Protein AF-A0A956LQZ2-F1 (afdb_monomer_lite)

Foldseek 3Di:
DKAFLVNVVVVCVVVVHDDDSVNVLVVCVVQQWADQDPVSGITDHLLVQLAFQCPVVLVRLVVCVVPDVRSVVSNVSNVVSLVFDACVRCLVVQAPLPPLADQVLVQVLCQVPVQVPLHGFHWDQDPNFIDTPPDDLVRQVPDSSHGLSSQLVRCLSSVNCVSVPLQVDDQDPDPVQGRQDDDDDPNSVVSVVVNNVVVRVVRRVSSSVVCVVDPVSSVSRSVSCSVVPTRHDHRFDFLPFDDFPQFDPQDGQGSVLSRLLVVCLVVVHDDDPDDPPNCPLLSVLSNLRVCVVVPVRQEAEAEDAPVCLVVSVVSCCSGRVPFFEEEAQKDKDFAPDDPQLVVLVVCVVVVVDDPVRSRVSRIDMDTDDLVRNVVRVVCSVVVVGRYYYYYPVCVVVD

Secondary structure (DSSP, 8-state):
--EEHHHHHHHHHHTT----HHHHHHHHHHTTEEESSTTS-EEEEHHHHTSEE-HHHHHHHHHHTTT-HHHHHHHHHHHHHHTPPPHHHHSTT--TTSTTS-HHHHHHHHHHHTSTTT----EEEETTEEEETTS-GGGGGG-TT--HHHHHHHHHHTT-TTTS-GGGS-SBSSSS-BPPP-SSSHHHHHHHHHHHHHHHHHHHHHHHHHHHT-HHHHHHHHHHHHHHHSSEEPPP---S----TT--TT-PPPHHHHHHHHHHHHTTS----PPTTS-HHHHHHHHHHHHHHTTS-SS-EEEE-GGGHHHHHHHHHHH-TT--EEEESEEEEE--SSHHHHHHHHHHHTTSS-HHHHHHHHEEEEEPPHHHHHHHHHHHHTTS-SEEEEEGGGGGG-

Sequence (398 aa):
RELTINELASFHESVGGRLERTTMFERLHAADWCFDNQDEQTLVPLKDYITGDLWPRHDLAARLAKTSAQWMLQFERLRGALKLATWTDIAEDASPTQGWVPIDLLSEWMSETQNEKYGAIELVYREGLYQFKNVQYADTDYDANISWQAVLVLGWLNHDNVLFAPGAMPPRINRDLKKPKVGDSDEDKDNIHDFRRQWDWYLSDSFRRWVDSEDERRAQFVEAYNRNYRGYVKRDFVPDPLEIARWGDTITLHSYQVEGVRRLLANRGGLLAYDVGLGKTYTGIAFIARAKQEGWARRPVVVVPGSLAFKWLESFQTALPDYRVIVIGATRIKRRSGPEVKKARERLAAGELTQEQFDAIVSTSRSDTVAEQAEKWIAFMSGAYDAVILTRDALPRT

Structure (mmCIF, N/CA/C/O backbone):
data_AF-A0A956LQZ2-F1
#
_entry.id   AF-A0A956LQZ2-F1
#
loop_
_atom_site.group_PDB
_atom_site.id
_atom_site.type_symbol
_atom_site.label_atom_id
_atom_site.label_alt_id
_atom_site.label_comp_id
_atom_site.label_asym_id
_atom_site.label_entity_id
_atom_site.label_seq_id
_atom_site.pdbx_PDB_ins_code
_atom_site.Cartn_x
_atom_site.Cartn_y
_atom_site.Cartn_z
_atom_site.occupancy
_atom_site.B_iso_or_equiv
_atom_site.auth_seq_id
_atom_site.auth_comp_id
_atom_site.auth_asym_id
_atom_site.auth_atom_id
_atom_site.pdbx_PDB_model_num
ATOM 1 N N . ARG A 1 1 ? -10.967 -18.663 3.678 1.00 61.34 1 ARG A N 1
ATOM 2 C CA . ARG A 1 1 ? -11.259 -19.892 4.451 1.00 61.34 1 ARG A CA 1
ATOM 3 C C . ARG A 1 1 ? -10.532 -20.982 3.701 1.00 61.34 1 ARG A C 1
ATOM 5 O O . ARG A 1 1 ? -10.971 -21.319 2.612 1.00 61.34 1 ARG A O 1
ATOM 12 N N . GLU A 1 2 ? -9.381 -21.382 4.209 1.00 68.50 2 GLU A N 1
ATOM 13 C CA . GLU A 1 2 ? -8.641 -22.528 3.690 1.00 68.50 2 GLU A CA 1
ATOM 14 C C . GLU A 1 2 ? -9.302 -23.804 4.211 1.00 68.50 2 GLU A C 1
ATOM 16 O O . GLU A 1 2 ? -9.942 -23.790 5.267 1.00 68.50 2 GLU A O 1
ATOM 21 N N . LEU A 1 3 ? -9.202 -24.872 3.435 1.00 80.25 3 LEU A N 1
ATOM 22 C CA . LEU A 1 3 ? -9.630 -26.207 3.817 1.00 80.25 3 LEU A CA 1
ATOM 23 C C . LEU A 1 3 ? -8.462 -27.138 3.549 1.00 80.25 3 LEU A C 1
ATOM 25 O O . LEU A 1 3 ? -7.968 -27.173 2.420 1.00 80.25 3 LEU A O 1
ATOM 29 N N . THR A 1 4 ? -8.044 -27.910 4.546 1.00 85.56 4 THR A N 1
ATOM 30 C CA . THR A 1 4 ? -7.122 -29.008 4.265 1.00 85.56 4 THR A CA 1
ATOM 31 C C . THR A 1 4 ? -7.900 -30.256 3.865 1.00 85.56 4 THR A C 1
ATOM 33 O O . THR A 1 4 ? -8.966 -30.551 4.417 1.00 85.56 4 THR A O 1
ATOM 36 N N . ILE A 1 5 ? -7.370 -31.037 2.921 1.00 82.44 5 ILE A N 1
ATOM 37 C CA . ILE A 1 5 ? -8.011 -32.305 2.538 1.00 82.44 5 ILE A CA 1
ATOM 38 C C . ILE A 1 5 ? -8.145 -33.261 3.734 1.00 82.44 5 ILE A C 1
ATOM 40 O O . ILE A 1 5 ? -9.111 -34.015 3.824 1.00 82.44 5 ILE A O 1
ATOM 44 N N . ASN A 1 6 ? -7.206 -33.203 4.682 1.00 85.00 6 ASN A N 1
ATOM 45 C CA . ASN A 1 6 ? -7.217 -34.043 5.876 1.00 85.00 6 ASN A CA 1
ATOM 46 C C . ASN A 1 6 ? -8.364 -33.671 6.819 1.00 85.00 6 ASN A C 1
ATOM 48 O O . ASN A 1 6 ? -9.035 -34.563 7.338 1.00 85.00 6 ASN A O 1
ATOM 52 N N . GLU A 1 7 ? -8.637 -32.377 7.004 1.00 87.12 7 GLU A N 1
ATOM 53 C CA . GLU A 1 7 ? -9.803 -31.915 7.763 1.00 87.12 7 GLU A CA 1
ATOM 54 C C . GLU A 1 7 ? -11.107 -32.311 7.072 1.00 87.12 7 GLU A C 1
ATOM 56 O O . GLU A 1 7 ? -12.020 -32.806 7.734 1.00 87.12 7 GLU A O 1
ATOM 61 N N . LEU A 1 8 ? -11.189 -32.153 5.744 1.00 87.75 8 LEU A N 1
ATOM 62 C CA . LEU A 1 8 ? -12.373 -32.552 4.986 1.00 87.75 8 LEU A CA 1
ATOM 63 C C . LEU A 1 8 ? -12.629 -34.057 5.090 1.00 87.75 8 LEU A C 1
ATOM 65 O O . LEU A 1 8 ? -13.766 -34.463 5.325 1.00 87.75 8 LEU A O 1
ATOM 69 N N . ALA A 1 9 ? -11.586 -34.874 4.936 1.00 87.12 9 ALA A N 1
ATOM 70 C CA . ALA A 1 9 ? -11.682 -36.323 5.045 1.00 87.12 9 ALA A CA 1
ATOM 71 C C . ALA A 1 9 ? -12.124 -36.742 6.453 1.00 87.12 9 ALA A C 1
ATOM 73 O O . ALA A 1 9 ? -13.086 -37.494 6.590 1.00 87.12 9 ALA A O 1
ATOM 74 N N . SER A 1 10 ? -11.502 -36.171 7.489 1.00 88.62 10 SER A N 1
ATOM 75 C CA . SER A 1 10 ? -11.858 -36.437 8.890 1.00 88.62 10 SER A CA 1
ATOM 76 C C . SER A 1 10 ? -13.309 -36.053 9.186 1.00 88.62 10 SER A C 1
ATOM 78 O O . SER A 1 10 ? -14.043 -36.806 9.825 1.00 88.62 10 SER A O 1
ATOM 80 N N . PHE A 1 11 ? -13.760 -34.899 8.684 1.00 90.06 11 PHE A N 1
ATOM 81 C CA . PHE A 1 11 ? -15.152 -34.478 8.811 1.00 90.06 11 PHE A CA 1
ATOM 82 C C . PHE A 1 11 ? -16.100 -35.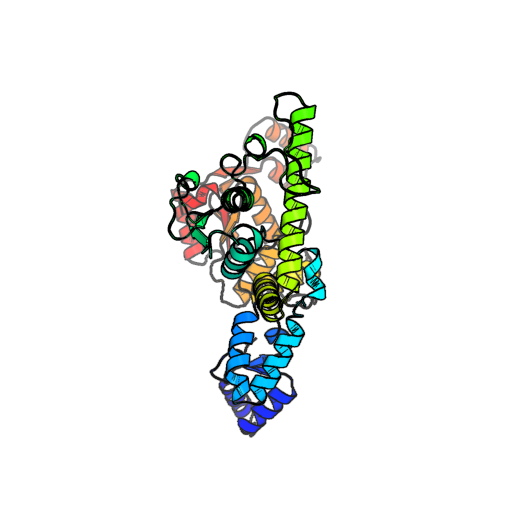423 8.063 1.00 90.06 11 PHE A C 1
ATOM 84 O O . PHE A 1 11 ? -17.104 -35.848 8.633 1.00 90.06 11 PHE A O 1
ATOM 91 N N . HIS A 1 12 ? -15.778 -35.792 6.820 1.00 90.56 12 HIS A N 1
ATOM 92 C CA . HIS A 1 12 ? -16.593 -36.692 6.002 1.00 90.56 12 HIS A CA 1
ATOM 93 C C . HIS A 1 12 ? -16.761 -38.065 6.661 1.00 90.56 12 HIS A C 1
ATOM 95 O O . HIS A 1 12 ? -17.880 -38.571 6.731 1.00 90.56 12 HIS A O 1
ATOM 101 N N . GLU A 1 13 ? -15.682 -38.633 7.199 1.00 91.94 13 GLU A N 1
ATOM 102 C CA . GLU A 1 13 ? -15.716 -39.880 7.969 1.00 91.94 13 GLU A CA 1
ATOM 103 C C . GLU A 1 13 ? -16.562 -39.732 9.242 1.00 91.94 13 GLU A C 1
ATOM 105 O O . GLU A 1 13 ? -17.389 -40.598 9.531 1.00 91.94 13 GLU A O 1
ATOM 110 N N . SER A 1 14 ? -16.440 -38.608 9.963 1.00 93.50 14 SER A N 1
ATOM 111 C CA . SER A 1 14 ? -17.214 -38.357 11.192 1.00 93.50 14 SER A CA 1
ATOM 112 C C . SER A 1 14 ? -18.734 -38.340 10.976 1.00 93.50 14 SER A C 1
ATOM 114 O O . SER A 1 14 ? -19.489 -38.681 11.885 1.00 93.50 14 SER A O 1
ATOM 116 N N . VAL A 1 15 ? -19.187 -38.000 9.764 1.00 94.31 15 VAL A N 1
ATOM 117 C CA . VAL A 1 15 ? -20.608 -38.001 9.374 1.00 94.31 15 VAL A CA 1
ATOM 118 C C . VAL A 1 15 ? -21.025 -39.271 8.612 1.00 94.31 15 VAL A C 1
ATOM 120 O O . VAL A 1 15 ? -22.100 -39.310 8.017 1.00 94.31 15 VAL A O 1
ATOM 123 N N . GLY A 1 16 ? -20.193 -40.321 8.629 1.00 92.50 16 GLY A N 1
ATOM 124 C CA . GLY A 1 16 ? -20.477 -41.633 8.028 1.00 92.50 16 GLY A CA 1
ATOM 125 C C . GLY A 1 16 ? -20.197 -41.737 6.524 1.00 92.50 16 GLY A C 1
ATOM 126 O O . GLY A 1 16 ? -20.633 -42.689 5.872 1.00 92.50 16 GLY A O 1
ATOM 127 N N . GLY A 1 17 ? -19.489 -40.760 5.963 1.00 91.19 17 GLY A N 1
ATOM 128 C CA . GLY A 1 17 ? -19.065 -40.740 4.572 1.00 91.19 17 GLY A CA 1
ATOM 129 C C . GLY A 1 17 ? -17.993 -41.787 4.242 1.00 91.19 17 GLY A C 1
ATOM 130 O O . GLY A 1 17 ? -17.290 -42.279 5.120 1.00 91.19 17 GLY A O 1
ATOM 131 N N . ARG A 1 18 ? -17.886 -42.155 2.958 1.00 91.44 18 ARG A N 1
ATOM 132 C CA . ARG A 1 18 ? -16.974 -43.207 2.455 1.00 91.44 18 ARG A CA 1
ATOM 133 C C . ARG A 1 18 ? -16.225 -42.819 1.178 1.00 91.44 18 ARG A C 1
ATOM 135 O O . ARG A 1 18 ? -15.718 -43.692 0.482 1.00 91.44 18 ARG A O 1
ATOM 142 N N . LEU A 1 19 ? -16.224 -41.538 0.809 1.00 90.12 19 LEU A N 1
ATOM 143 C CA . LEU A 1 19 ? -15.470 -41.089 -0.360 1.00 90.12 19 LEU A CA 1
ATOM 144 C C . LEU A 1 19 ? -13.972 -41.254 -0.106 1.00 90.12 19 LEU A C 1
ATOM 146 O O . LEU A 1 19 ? -13.477 -40.906 0.964 1.00 90.12 19 LEU A O 1
ATOM 150 N N . GLU A 1 20 ? -13.250 -41.741 -1.109 1.00 88.81 20 GLU A N 1
ATOM 151 C CA . GLU A 1 20 ? -11.793 -41.738 -1.067 1.00 88.81 20 GLU A CA 1
ATOM 152 C C . GLU A 1 20 ? -11.255 -40.320 -1.281 1.00 88.81 20 GLU A C 1
ATOM 154 O O . GLU A 1 20 ? -11.875 -39.487 -1.952 1.00 88.81 20 GLU A O 1
ATOM 159 N N . ARG A 1 21 ? -10.060 -40.047 -0.744 1.00 84.38 21 ARG A N 1
ATOM 160 C CA . ARG A 1 21 ? -9.415 -38.728 -0.850 1.00 84.38 21 ARG A CA 1
ATOM 161 C C . ARG A 1 21 ? -9.231 -38.287 -2.301 1.00 84.38 21 ARG A C 1
ATOM 163 O O . ARG A 1 21 ? -9.474 -37.127 -2.609 1.00 84.38 21 ARG A O 1
ATOM 170 N N . THR A 1 22 ? -8.880 -39.207 -3.197 1.00 84.69 22 THR A N 1
ATOM 171 C CA . THR A 1 22 ? -8.738 -38.928 -4.634 1.00 84.69 22 THR A CA 1
ATOM 172 C C . THR A 1 22 ? -10.048 -38.414 -5.233 1.00 84.69 22 THR A C 1
ATOM 174 O O . THR A 1 22 ? -10.063 -37.369 -5.877 1.00 84.69 22 THR A O 1
ATOM 177 N N . THR A 1 23 ? -11.178 -39.058 -4.923 1.00 87.75 23 THR A N 1
ATOM 178 C CA . THR A 1 23 ? -12.502 -38.599 -5.372 1.00 87.75 23 THR A CA 1
ATOM 179 C C . THR A 1 23 ? -12.883 -37.249 -4.759 1.00 87.75 23 THR A C 1
ATOM 181 O O . THR A 1 23 ? -13.546 -36.439 -5.407 1.00 87.75 23 THR A O 1
ATOM 184 N N . MET A 1 24 ? -12.482 -36.974 -3.512 1.00 87.75 24 MET A N 1
ATOM 185 C CA . MET A 1 24 ? -12.689 -35.654 -2.906 1.00 87.75 24 MET A CA 1
ATOM 186 C C . MET A 1 24 ? -11.912 -34.567 -3.655 1.00 87.75 24 MET A C 1
ATOM 188 O O . MET A 1 24 ? -12.498 -33.533 -3.970 1.00 87.75 24 MET A O 1
ATOM 192 N N . PHE A 1 25 ? -10.640 -34.807 -3.987 1.00 84.06 25 PHE A N 1
ATOM 193 C CA . PHE A 1 25 ? -9.826 -33.875 -4.772 1.00 84.06 25 PHE A CA 1
ATOM 194 C C . PHE A 1 25 ? -10.426 -33.601 -6.149 1.00 84.06 25 PHE A C 1
ATOM 196 O O . PHE A 1 25 ? -10.595 -32.442 -6.518 1.00 84.06 25 PHE A O 1
ATOM 203 N N . GLU A 1 26 ? -10.821 -34.644 -6.880 1.00 84.69 26 GLU A N 1
ATOM 204 C CA . GLU A 1 26 ? -11.464 -34.501 -8.191 1.00 84.69 26 GLU A CA 1
ATOM 205 C C . GLU A 1 26 ? -12.722 -33.628 -8.113 1.00 84.69 26 GLU A C 1
ATOM 207 O O . GLU A 1 26 ? -12.913 -32.724 -8.927 1.00 84.69 26 GLU A O 1
ATOM 212 N N . ARG A 1 27 ? -13.561 -33.842 -7.091 1.00 90.19 27 ARG A N 1
ATOM 213 C CA . ARG A 1 27 ? -14.767 -33.032 -6.870 1.00 90.19 27 ARG A CA 1
ATOM 214 C C . ARG A 1 27 ? -14.446 -31.587 -6.505 1.00 90.19 27 ARG A C 1
ATOM 216 O O . ARG A 1 27 ? -15.138 -30.688 -6.972 1.00 90.19 27 ARG A O 1
ATOM 223 N N . LEU A 1 28 ? -13.431 -31.355 -5.676 1.00 88.81 28 LEU A N 1
ATOM 224 C CA . LEU A 1 28 ? -13.008 -30.007 -5.288 1.00 88.81 28 LEU A CA 1
ATOM 225 C C . LEU A 1 28 ? -12.449 -29.244 -6.490 1.00 88.81 28 LEU A C 1
ATOM 227 O O . LEU A 1 28 ? -12.823 -28.094 -6.702 1.00 88.81 28 LEU A O 1
ATOM 231 N N . HIS A 1 29 ? -11.635 -29.886 -7.325 1.00 85.69 29 HIS A N 1
ATOM 232 C CA . HIS A 1 29 ? -11.140 -29.280 -8.559 1.00 85.69 29 HIS A CA 1
ATOM 233 C C . HIS A 1 29 ? -12.259 -29.006 -9.567 1.00 85.69 29 HIS A C 1
ATOM 235 O O . HIS A 1 29 ? -12.287 -27.922 -10.147 1.00 85.69 29 HIS A O 1
ATOM 241 N N . ALA A 1 30 ? -13.223 -29.922 -9.713 1.00 87.38 30 ALA A N 1
ATOM 242 C CA . ALA A 1 30 ? -14.424 -29.694 -10.520 1.00 87.38 30 ALA A CA 1
ATOM 243 C C . ALA A 1 30 ? -15.302 -28.547 -9.981 1.00 87.38 30 ALA A C 1
ATOM 245 O O . ALA A 1 30 ? -16.052 -27.939 -10.738 1.00 87.38 30 ALA A O 1
ATOM 246 N N . ALA A 1 31 ? -15.195 -28.237 -8.686 1.00 90.12 31 ALA A N 1
ATOM 247 C CA . ALA A 1 31 ? -15.842 -27.105 -8.026 1.00 90.12 31 ALA A CA 1
ATOM 248 C C . ALA A 1 31 ? -14.928 -25.866 -7.909 1.00 90.12 31 ALA A C 1
ATOM 250 O O . ALA A 1 31 ? -15.157 -25.011 -7.052 1.00 90.12 31 ALA A O 1
ATOM 251 N N . ASP A 1 32 ? -13.884 -25.779 -8.739 1.00 90.62 32 ASP A N 1
ATOM 252 C CA . ASP A 1 32 ? -12.955 -24.651 -8.819 1.00 90.62 32 ASP A CA 1
ATOM 253 C C . ASP A 1 32 ? -12.157 -24.362 -7.536 1.00 90.62 32 ASP A C 1
ATOM 255 O O . ASP A 1 32 ? -11.844 -23.213 -7.226 1.00 90.62 32 ASP A O 1
ATOM 259 N N . TRP A 1 33 ? -11.774 -25.393 -6.784 1.00 92.00 33 TRP A N 1
ATOM 260 C CA . TRP A 1 33 ? -10.799 -25.240 -5.703 1.00 92.00 33 TRP A CA 1
ATOM 261 C C . TRP A 1 33 ? -9.361 -25.363 -6.218 1.00 92.00 33 TRP A C 1
ATOM 263 O O . TRP A 1 33 ? -9.036 -26.204 -7.064 1.00 92.00 33 TRP A O 1
ATOM 273 N N . CYS A 1 34 ? -8.511 -24.502 -5.671 1.00 91.25 34 CYS A N 1
ATOM 274 C CA . CYS A 1 34 ? -7.126 -24.278 -6.053 1.00 91.25 34 CYS A CA 1
ATOM 275 C C . CYS A 1 34 ? -6.189 -24.609 -4.884 1.00 91.25 34 CYS A C 1
ATOM 277 O O . CYS A 1 34 ? -6.519 -24.324 -3.735 1.00 91.25 34 CYS A O 1
ATOM 279 N N . PHE A 1 35 ? -5.022 -25.179 -5.174 1.00 89.62 35 PHE A N 1
ATOM 280 C CA . PHE A 1 35 ? -3.936 -25.348 -4.214 1.00 89.62 35 PHE A CA 1
ATOM 281 C C . PHE A 1 35 ? -3.310 -23.988 -3.901 1.00 89.62 35 PHE A C 1
ATOM 283 O O . PHE A 1 35 ? -2.820 -23.309 -4.805 1.00 89.62 35 PHE A O 1
ATOM 290 N N . ASP A 1 36 ? -3.303 -23.587 -2.630 1.00 84.62 36 ASP A N 1
ATOM 291 C CA . ASP A 1 36 ? -2.728 -22.295 -2.227 1.00 84.62 36 ASP A CA 1
ATOM 292 C C . ASP A 1 36 ? -1.193 -22.335 -2.148 1.00 84.62 36 ASP A C 1
ATOM 294 O O . ASP A 1 36 ? -0.520 -21.318 -2.307 1.00 84.62 36 ASP A O 1
ATOM 298 N N . ASN A 1 37 ? -0.625 -23.523 -1.943 1.00 81.12 37 ASN A N 1
ATOM 299 C CA . ASN A 1 37 ? 0.805 -23.737 -1.786 1.00 81.12 37 ASN A CA 1
ATOM 300 C C . ASN A 1 37 ? 1.239 -25.069 -2.438 1.00 81.12 37 ASN A C 1
ATOM 302 O O . ASN A 1 37 ? 0.440 -25.799 -3.023 1.00 81.12 37 ASN A O 1
ATOM 306 N N . GLN A 1 38 ? 2.527 -25.393 -2.323 1.00 79.25 38 GLN A N 1
ATOM 307 C CA . GLN A 1 38 ? 3.101 -26.604 -2.915 1.00 79.25 38 GLN A CA 1
ATOM 308 C C . GLN A 1 38 ? 2.712 -27.906 -2.186 1.00 79.25 38 GLN A C 1
ATOM 310 O O . GLN A 1 38 ? 2.966 -28.978 -2.724 1.00 79.25 38 GLN A O 1
ATOM 315 N N . ASP A 1 39 ? 2.136 -27.851 -0.978 1.00 74.88 39 ASP A N 1
ATOM 316 C CA . ASP A 1 39 ? 1.826 -29.069 -0.214 1.00 74.88 39 ASP A CA 1
ATOM 317 C C . ASP A 1 39 ? 0.639 -29.860 -0.786 1.00 74.88 39 ASP A C 1
ATOM 319 O O . ASP A 1 39 ? 0.459 -31.028 -0.441 1.00 74.88 39 ASP A O 1
ATOM 323 N N . GLU A 1 40 ? -0.145 -29.236 -1.674 1.00 75.06 40 GLU A N 1
ATOM 324 C CA . GLU A 1 40 ? -1.355 -29.796 -2.294 1.00 75.06 40 GLU A CA 1
ATOM 325 C C . GLU A 1 40 ? -2.403 -30.293 -1.274 1.00 75.06 40 GLU A C 1
ATOM 327 O O . GLU A 1 40 ? -3.367 -30.972 -1.620 1.00 75.06 40 GLU A O 1
ATOM 332 N N . GLN A 1 41 ? -2.252 -29.933 -0.000 1.00 76.69 41 GLN A N 1
ATOM 333 C CA . GLN A 1 41 ? -3.195 -30.209 1.077 1.00 76.69 41 GLN A CA 1
ATOM 334 C C . GLN A 1 41 ? -4.132 -29.028 1.279 1.00 76.69 41 GLN A C 1
ATOM 336 O O . GLN A 1 41 ? -5.312 -29.237 1.561 1.00 76.69 41 GLN A O 1
ATOM 341 N N . THR A 1 42 ? -3.603 -27.809 1.162 1.00 84.75 42 THR A N 1
ATOM 342 C CA . THR A 1 42 ? -4.334 -26.575 1.454 1.00 84.75 42 THR A CA 1
ATOM 343 C C . THR A 1 42 ? -5.049 -26.067 0.209 1.00 84.75 42 THR A C 1
ATOM 345 O O . THR A 1 42 ? -4.426 -25.621 -0.757 1.00 84.75 42 THR A O 1
ATOM 348 N N . LEU A 1 43 ? -6.379 -26.123 0.243 1.00 88.38 43 LEU A N 1
ATOM 349 C CA . LEU A 1 43 ? -7.243 -25.716 -0.854 1.00 88.38 43 LEU A CA 1
ATOM 350 C C . LEU A 1 43 ? -7.994 -24.428 -0.509 1.00 88.38 43 LEU A C 1
ATOM 352 O O . LEU A 1 43 ? -8.531 -24.261 0.591 1.00 88.38 43 LEU A O 1
ATOM 356 N N . VAL A 1 44 ? -8.096 -23.542 -1.495 1.00 90.06 44 VAL A N 1
ATOM 357 C CA . VAL A 1 44 ? -8.891 -22.314 -1.440 1.00 90.06 44 VAL A CA 1
ATOM 358 C C . VAL A 1 44 ? -9.827 -22.226 -2.648 1.00 90.06 44 VAL A C 1
ATOM 360 O O . VAL A 1 44 ? -9.461 -22.660 -3.741 1.00 90.06 44 VAL A O 1
ATOM 363 N N . PRO A 1 45 ? -11.039 -21.662 -2.507 1.00 91.25 45 PRO A N 1
ATOM 364 C CA . PRO A 1 45 ? -11.922 -21.441 -3.649 1.00 91.25 45 PRO A CA 1
ATOM 365 C C . PRO A 1 45 ? -11.283 -20.495 -4.671 1.00 91.25 45 PRO A C 1
ATOM 367 O O . PRO A 1 45 ? -10.620 -19.533 -4.278 1.00 91.25 45 PRO A O 1
ATOM 370 N N . LEU A 1 46 ? -11.568 -20.680 -5.963 1.00 92.06 46 LEU A N 1
ATOM 371 C CA . LEU A 1 46 ? -11.014 -19.855 -7.043 1.00 92.06 46 LEU A CA 1
ATOM 372 C C . LEU A 1 46 ? -11.141 -18.353 -6.783 1.00 92.06 46 LEU A C 1
ATOM 374 O O . LEU A 1 46 ? -10.163 -17.627 -6.923 1.00 92.06 46 LEU A O 1
ATOM 378 N N . LYS A 1 47 ? -12.323 -17.901 -6.345 1.00 89.75 47 LYS A N 1
ATOM 379 C CA . LYS A 1 47 ? -12.606 -16.488 -6.034 1.00 89.75 47 LYS A CA 1
ATOM 380 C C . LYS A 1 47 ? -11.672 -15.883 -4.981 1.00 89.75 47 LYS A C 1
ATOM 382 O O . LYS A 1 47 ? -11.489 -14.675 -4.967 1.00 89.75 47 LYS A O 1
ATOM 387 N N . ASP A 1 48 ? -11.126 -16.706 -4.088 1.00 88.12 48 ASP A N 1
ATOM 388 C CA . ASP A 1 48 ? -10.165 -16.278 -3.075 1.00 88.12 48 ASP A CA 1
ATOM 389 C C . ASP A 1 48 ? -8.737 -16.400 -3.634 1.00 88.12 48 ASP A C 1
ATOM 391 O O . ASP A 1 48 ? -7.930 -15.491 -3.442 1.00 88.12 48 ASP A O 1
ATOM 395 N N . TYR A 1 49 ? -8.452 -17.479 -4.373 1.00 92.00 49 TYR A N 1
ATOM 396 C CA . TYR A 1 49 ? -7.146 -17.784 -4.968 1.00 92.00 49 TYR A CA 1
ATOM 397 C C . TYR A 1 49 ? -6.624 -16.695 -5.913 1.00 92.00 49 TYR A C 1
ATOM 399 O O . TYR A 1 49 ? -5.445 -16.349 -5.879 1.00 92.00 49 TYR A O 1
ATOM 407 N N . ILE A 1 50 ? -7.511 -16.131 -6.739 1.00 93.69 50 ILE A N 1
ATOM 408 C CA . ILE A 1 50 ? -7.172 -15.095 -7.727 1.00 93.69 50 ILE A CA 1
ATOM 409 C C . ILE A 1 50 ? -7.227 -13.672 -7.157 1.00 93.69 50 ILE A C 1
ATOM 411 O O . ILE A 1 50 ? -7.311 -12.711 -7.916 1.00 93.69 50 ILE A O 1
ATOM 415 N N . THR A 1 51 ? -7.203 -13.521 -5.830 1.00 92.31 51 THR A N 1
ATOM 416 C CA . THR A 1 51 ? -7.213 -12.216 -5.151 1.00 92.31 51 THR A CA 1
ATOM 417 C C . THR A 1 51 ? -6.020 -12.050 -4.209 1.00 92.31 51 THR A C 1
ATOM 419 O O . THR A 1 51 ? -5.403 -13.022 -3.769 1.00 92.31 51 THR A O 1
ATOM 422 N N . GLY A 1 52 ? -5.711 -10.801 -3.863 1.00 90.50 52 GLY A N 1
ATOM 423 C CA . GLY A 1 52 ? -4.519 -10.432 -3.103 1.00 90.50 52 GLY A CA 1
ATOM 424 C C . GLY A 1 52 ? -3.302 -10.264 -4.007 1.00 90.50 52 GLY A C 1
ATOM 425 O O . GLY A 1 52 ? -3.458 -9.943 -5.182 1.00 90.50 52 GLY A O 1
ATOM 426 N N . ASP A 1 53 ? -2.113 -10.455 -3.436 1.00 91.94 53 ASP A N 1
ATOM 427 C CA . ASP A 1 53 ? -0.857 -10.506 -4.187 1.00 91.94 53 ASP A CA 1
ATOM 428 C C . ASP A 1 53 ? -0.717 -11.865 -4.885 1.00 91.94 53 ASP A C 1
ATOM 430 O O . ASP A 1 53 ? -0.707 -12.922 -4.248 1.00 91.94 53 ASP A O 1
ATOM 434 N N . LEU A 1 54 ? -0.674 -11.829 -6.211 1.00 94.81 54 LEU A N 1
ATOM 435 C CA . LEU A 1 54 ? -0.720 -13.000 -7.071 1.00 94.81 54 LEU A CA 1
ATOM 436 C C . LEU A 1 54 ? 0.654 -13.432 -7.562 1.00 94.81 54 LEU A C 1
ATOM 438 O O . LEU A 1 54 ? 0.769 -14.577 -7.989 1.00 94.81 54 LEU A O 1
ATOM 442 N N . TRP A 1 55 ? 1.688 -12.585 -7.502 1.00 95.06 55 TRP A N 1
ATOM 443 C CA . TRP A 1 55 ? 3.001 -12.939 -8.052 1.00 95.06 55 TRP A CA 1
ATOM 444 C C . TRP A 1 55 ? 3.613 -14.192 -7.415 1.00 95.06 55 TRP A C 1
ATOM 446 O O . TRP A 1 55 ? 4.019 -15.083 -8.165 1.00 95.06 55 TRP A O 1
ATOM 456 N N . PRO A 1 56 ? 3.581 -14.366 -6.078 1.00 94.31 56 PRO A N 1
ATOM 457 C CA . PRO A 1 56 ? 4.074 -15.594 -5.457 1.00 94.31 56 PRO A CA 1
ATOM 458 C C . PRO A 1 56 ? 3.351 -16.855 -5.955 1.00 94.31 56 PRO A C 1
ATOM 460 O O . PRO A 1 56 ? 3.986 -17.874 -6.236 1.00 94.31 56 PRO A O 1
ATOM 463 N N . ARG A 1 57 ? 2.021 -16.785 -6.111 1.00 94.06 57 ARG A N 1
ATOM 464 C CA . ARG A 1 57 ? 1.205 -17.904 -6.613 1.00 94.06 57 ARG A CA 1
ATOM 465 C C . ARG A 1 57 ? 1.443 -18.156 -8.097 1.00 94.06 57 ARG A C 1
ATOM 467 O O . ARG A 1 57 ? 1.544 -19.307 -8.508 1.00 94.06 57 ARG A O 1
ATOM 474 N N . HIS A 1 58 ? 1.559 -17.091 -8.884 1.00 95.25 58 HIS A N 1
ATOM 475 C CA . HIS A 1 58 ? 1.842 -17.147 -10.312 1.00 95.25 58 HIS A CA 1
ATOM 476 C C . HIS A 1 58 ? 3.172 -17.852 -10.571 1.00 95.25 58 HIS A C 1
ATOM 478 O O . HIS A 1 58 ? 3.214 -18.799 -11.351 1.00 95.25 58 HIS A O 1
ATOM 484 N N . ASP A 1 59 ? 4.236 -17.456 -9.872 1.00 95.06 59 ASP A N 1
ATOM 485 C CA . ASP A 1 59 ? 5.575 -18.012 -10.084 1.00 95.06 59 ASP A CA 1
ATOM 486 C C . ASP A 1 59 ? 5.677 -19.465 -9.607 1.00 95.06 59 ASP A C 1
ATOM 488 O O . ASP A 1 59 ? 6.371 -20.287 -10.213 1.00 95.06 59 ASP A O 1
ATOM 492 N N . LEU A 1 60 ? 4.950 -19.813 -8.541 1.00 93.69 60 LEU A N 1
ATOM 493 C CA . LEU A 1 60 ? 4.791 -21.199 -8.112 1.00 93.69 60 LEU A CA 1
ATOM 494 C C . LEU A 1 60 ? 4.065 -22.033 -9.175 1.00 93.69 60 LEU A C 1
ATOM 496 O O . LEU A 1 60 ? 4.575 -23.078 -9.588 1.00 93.69 60 LEU A O 1
ATOM 500 N N . ALA A 1 61 ? 2.910 -21.558 -9.645 1.00 94.75 61 ALA A N 1
ATOM 501 C CA . ALA A 1 61 ? 2.102 -22.254 -10.637 1.00 94.75 61 ALA A CA 1
ATOM 502 C C . ALA A 1 61 ? 2.847 -22.408 -11.970 1.00 94.75 61 ALA A C 1
ATOM 504 O O . ALA A 1 61 ? 2.859 -23.502 -12.526 1.00 94.75 61 ALA A O 1
ATOM 505 N N . ALA A 1 62 ? 3.557 -21.375 -12.433 1.00 94.44 62 ALA A N 1
ATOM 506 C CA . ALA A 1 62 ? 4.380 -21.414 -13.643 1.00 94.44 62 ALA A CA 1
ATOM 507 C C . ALA A 1 62 ? 5.449 -22.516 -13.587 1.00 94.44 62 ALA A C 1
ATOM 509 O O . ALA A 1 62 ? 5.702 -23.220 -14.567 1.00 94.44 62 ALA A O 1
ATOM 510 N N . ARG A 1 63 ? 6.083 -22.686 -12.420 1.00 94.56 63 ARG A N 1
ATOM 511 C CA . ARG A 1 63 ? 7.124 -23.698 -12.208 1.00 94.56 63 ARG A CA 1
ATOM 512 C C . ARG A 1 63 ? 6.554 -25.114 -12.250 1.00 94.56 63 ARG A C 1
ATOM 514 O O . ARG A 1 63 ? 7.143 -25.981 -12.891 1.00 94.56 63 ARG A O 1
ATOM 521 N N . LEU A 1 64 ? 5.423 -25.335 -11.577 1.00 94.69 64 LEU A N 1
ATOM 522 C CA . LEU A 1 64 ? 4.792 -26.650 -11.419 1.00 94.69 64 LEU A CA 1
ATOM 523 C C . LEU A 1 64 ? 3.904 -27.049 -12.611 1.00 94.69 64 LEU A C 1
ATOM 525 O O . LEU A 1 64 ? 3.681 -28.237 -12.841 1.00 94.69 64 LEU A O 1
ATOM 529 N N . ALA A 1 65 ? 3.459 -26.088 -13.425 1.00 94.81 65 ALA A N 1
ATOM 530 C CA . ALA A 1 65 ? 2.691 -26.331 -14.650 1.00 94.81 65 ALA A CA 1
ATOM 531 C C . ALA A 1 65 ? 3.429 -27.233 -15.652 1.00 94.81 65 ALA A C 1
ATOM 533 O O . ALA A 1 65 ? 2.796 -27.905 -16.461 1.00 94.81 65 ALA A O 1
ATOM 534 N N . LYS A 1 66 ? 4.765 -27.297 -15.574 1.00 92.50 66 LYS A N 1
ATOM 535 C CA . LYS A 1 66 ? 5.599 -28.176 -16.409 1.00 92.50 66 LYS A CA 1
ATOM 536 C C . LYS A 1 66 ? 5.362 -29.665 -16.145 1.00 92.50 66 LYS A C 1
ATOM 538 O O . LYS A 1 66 ? 5.646 -30.480 -17.016 1.00 92.50 66 LYS A O 1
ATOM 543 N N . THR A 1 67 ? 4.885 -30.024 -14.952 1.00 91.94 67 THR A N 1
ATOM 544 C CA . THR A 1 67 ? 4.756 -31.420 -14.503 1.00 91.94 67 THR A CA 1
ATOM 545 C C . THR A 1 67 ? 3.340 -31.793 -14.069 1.00 91.94 67 THR A C 1
ATOM 547 O O . THR A 1 67 ? 3.096 -32.957 -13.764 1.00 91.94 67 THR A O 1
ATOM 550 N N . SER A 1 68 ? 2.399 -30.845 -14.035 1.00 90.69 68 SER A N 1
ATOM 551 C CA . SER A 1 68 ? 1.029 -31.084 -13.575 1.00 90.69 68 SER A CA 1
ATOM 552 C C . SER A 1 68 ? 0.006 -30.254 -14.346 1.00 90.69 68 SER A C 1
ATOM 554 O O . SER A 1 68 ? 0.065 -29.023 -14.373 1.00 90.69 68 SER A O 1
ATOM 556 N N . ALA A 1 69 ? -0.990 -30.943 -14.913 1.00 90.44 69 ALA A N 1
ATOM 557 C CA . ALA A 1 69 ? -2.116 -30.321 -15.608 1.00 90.44 69 ALA A CA 1
ATOM 558 C C . ALA A 1 69 ? -2.939 -29.410 -14.681 1.00 90.44 69 ALA A C 1
ATOM 560 O O . ALA A 1 69 ? -3.429 -28.367 -15.112 1.00 90.44 69 ALA A O 1
ATOM 561 N N . GLN A 1 70 ? -3.037 -29.759 -13.394 1.00 88.00 70 GLN A N 1
ATOM 562 C CA . GLN A 1 70 ? -3.750 -28.943 -12.414 1.00 88.00 70 GLN A CA 1
ATOM 563 C C . GLN A 1 70 ? -3.020 -27.621 -12.152 1.00 88.00 70 GLN A C 1
ATOM 565 O O . GLN A 1 70 ? -3.640 -26.559 -12.122 1.00 88.00 70 GLN A O 1
ATOM 570 N N . TRP A 1 71 ? -1.692 -27.655 -12.023 1.00 92.44 71 TRP A N 1
ATOM 571 C CA . TRP A 1 71 ? -0.890 -26.438 -11.887 1.00 92.44 71 TRP A CA 1
ATOM 572 C C . TRP A 1 71 ? -0.905 -25.585 -13.160 1.00 92.44 71 TRP A C 1
ATOM 574 O O . TRP A 1 71 ? -0.957 -24.362 -13.055 1.00 92.44 71 TRP A O 1
ATOM 584 N N . MET A 1 72 ? -0.968 -26.202 -14.344 1.00 94.62 72 MET A N 1
ATOM 585 C CA . MET A 1 72 ? -1.164 -25.484 -15.609 1.00 94.62 72 MET A CA 1
ATOM 586 C C . MET A 1 72 ? -2.518 -24.762 -15.662 1.00 94.62 72 MET A C 1
ATOM 588 O O . MET A 1 72 ? -2.571 -23.587 -16.018 1.00 94.62 72 MET A O 1
ATOM 592 N N . LEU A 1 73 ? -3.604 -25.409 -15.231 1.00 93.25 73 LEU A N 1
ATOM 593 C CA . LEU A 1 73 ? -4.919 -24.769 -15.145 1.00 93.25 73 LEU A CA 1
ATOM 594 C C . LEU A 1 73 ? -4.918 -23.571 -14.179 1.00 93.25 73 LEU A C 1
ATOM 596 O O . LEU A 1 73 ? -5.478 -22.519 -14.487 1.00 93.25 73 LEU A O 1
ATOM 600 N N . GLN A 1 74 ? -4.286 -23.708 -13.010 1.00 94.25 74 GLN A N 1
ATOM 601 C CA . GLN A 1 74 ? -4.157 -22.610 -12.044 1.00 94.25 74 GLN A CA 1
ATOM 602 C C . GLN A 1 74 ? -3.307 -21.459 -12.578 1.00 94.25 74 GLN A C 1
ATOM 604 O O . GLN A 1 74 ? -3.654 -20.298 -12.364 1.00 94.25 74 GLN A O 1
ATOM 609 N N . PHE A 1 75 ? -2.232 -21.773 -13.298 1.00 95.19 75 PHE A N 1
ATOM 610 C CA . PHE A 1 75 ? -1.395 -20.779 -13.953 1.00 95.19 75 PHE A CA 1
ATOM 611 C C . PHE A 1 75 ? -2.207 -19.937 -14.947 1.00 95.19 75 PHE A C 1
ATOM 613 O O . PHE A 1 75 ? -2.202 -18.711 -14.849 1.00 95.19 75 PHE A O 1
ATOM 620 N N . GLU A 1 76 ? -2.998 -20.568 -15.819 1.00 94.31 76 GLU A N 1
ATOM 621 C CA . GLU A 1 76 ? -3.865 -19.853 -16.767 1.00 94.31 76 GLU A CA 1
ATOM 622 C C . GLU A 1 76 ? -4.943 -19.009 -16.066 1.00 94.31 76 GLU A C 1
ATOM 624 O O . GLU A 1 76 ? -5.201 -17.867 -16.452 1.00 94.31 76 GLU A O 1
ATOM 629 N N . ARG A 1 77 ? -5.526 -19.512 -14.969 1.00 94.56 77 ARG A N 1
ATOM 630 C CA . ARG A 1 77 ? -6.473 -18.744 -14.138 1.00 94.56 77 ARG A CA 1
ATOM 631 C C . ARG A 1 77 ? -5.833 -17.483 -13.555 1.00 94.56 77 ARG A C 1
ATOM 633 O O . ARG A 1 77 ? -6.445 -16.415 -13.596 1.00 94.56 77 ARG A O 1
ATOM 640 N N . LEU A 1 78 ? -4.610 -17.590 -13.035 1.00 95.31 78 LEU A N 1
ATOM 641 C CA . LEU A 1 78 ? -3.867 -16.449 -12.494 1.00 95.31 78 LEU A CA 1
ATOM 642 C C . LEU A 1 78 ? -3.503 -15.450 -13.593 1.00 95.31 78 LEU A C 1
ATOM 644 O O . LEU A 1 78 ? -3.695 -14.253 -13.397 1.00 95.31 78 LEU A O 1
ATOM 648 N N . ARG A 1 79 ? -3.063 -15.915 -14.768 1.00 93.44 79 ARG A N 1
ATOM 649 C CA . ARG A 1 79 ? -2.807 -15.040 -15.925 1.00 93.44 79 ARG A CA 1
ATOM 650 C C . ARG A 1 79 ? -4.056 -14.270 -16.349 1.00 93.44 79 ARG A C 1
ATOM 652 O O . ARG A 1 79 ? -3.978 -13.063 -16.573 1.00 93.44 79 ARG A O 1
ATOM 659 N N . GLY A 1 80 ? -5.207 -14.942 -16.394 1.00 93.31 80 GLY A N 1
ATOM 660 C CA . GLY A 1 80 ? -6.492 -14.304 -16.680 1.00 93.31 80 GLY A CA 1
ATOM 661 C C . GLY A 1 80 ? -6.879 -13.244 -15.642 1.00 93.31 80 GLY A C 1
ATOM 662 O O . GLY A 1 80 ? -7.395 -12.185 -16.000 1.00 93.31 80 GLY A O 1
ATOM 663 N N . ALA A 1 81 ? -6.586 -13.489 -14.363 1.00 94.38 81 ALA A N 1
ATOM 664 C CA . ALA A 1 81 ? -6.858 -12.544 -13.281 1.00 94.38 81 ALA A CA 1
ATOM 665 C C . ALA A 1 81 ? -5.907 -11.335 -13.274 1.00 94.38 81 ALA A C 1
ATOM 667 O O . ALA A 1 81 ? -6.345 -10.216 -13.007 1.00 94.38 81 ALA A O 1
ATOM 668 N N . LEU A 1 82 ? -4.627 -11.549 -13.598 1.00 93.50 82 LEU A N 1
ATOM 669 C CA . LEU A 1 82 ? -3.589 -10.515 -13.614 1.00 93.50 82 LEU A CA 1
ATOM 670 C C . LEU A 1 82 ? -3.848 -9.420 -14.654 1.00 93.50 82 LEU A C 1
ATOM 672 O O . LEU A 1 82 ? -3.399 -8.293 -14.444 1.00 93.50 82 LEU A O 1
ATOM 676 N N . LYS A 1 83 ? -4.566 -9.743 -15.746 1.00 90.69 83 LYS A N 1
ATOM 677 C CA . LYS A 1 83 ? -4.853 -8.824 -16.865 1.00 90.69 83 LYS A CA 1
ATOM 678 C C . LYS A 1 83 ? -3.588 -8.070 -17.285 1.00 90.69 83 LYS A C 1
ATOM 680 O O . LYS A 1 83 ? -3.530 -6.841 -17.219 1.00 90.69 83 LYS A O 1
ATOM 685 N N . LEU A 1 84 ? -2.558 -8.851 -17.615 1.00 94.19 84 LEU A N 1
ATOM 686 C CA . LEU A 1 84 ? -1.234 -8.340 -17.953 1.00 94.19 84 LEU A CA 1
ATOM 687 C C . LEU A 1 84 ? -1.343 -7.319 -19.083 1.00 94.19 84 LEU A C 1
ATOM 689 O O . LEU A 1 84 ? -2.010 -7.566 -20.087 1.00 94.19 84 LEU A O 1
ATOM 693 N N . ALA A 1 85 ? -0.694 -6.178 -18.885 1.00 95.31 85 ALA A N 1
ATOM 694 C CA . ALA A 1 85 ? -0.554 -5.170 -19.914 1.00 95.31 85 ALA A CA 1
ATOM 695 C C . ALA A 1 85 ? 0.349 -5.702 -21.027 1.00 95.31 85 ALA A C 1
ATOM 697 O O . ALA A 1 85 ? 1.324 -6.414 -20.771 1.00 95.31 85 ALA A O 1
ATOM 698 N N . THR A 1 86 ? 0.019 -5.334 -22.252 1.00 95.81 86 THR A N 1
ATOM 699 C CA . THR A 1 86 ? 0.844 -5.522 -23.439 1.00 95.81 86 THR A CA 1
ATOM 700 C C . THR A 1 86 ? 1.637 -4.253 -23.722 1.00 95.81 86 THR A C 1
ATOM 702 O O . THR A 1 86 ? 1.355 -3.196 -23.161 1.00 95.81 86 THR A O 1
ATOM 705 N N . TRP A 1 87 ? 2.604 -4.331 -24.637 1.00 96.25 87 TRP A N 1
ATOM 706 C CA . TRP A 1 87 ? 3.320 -3.144 -25.106 1.00 96.25 87 TRP A CA 1
ATOM 707 C C . TRP A 1 87 ? 2.361 -2.063 -25.622 1.00 96.25 87 TRP A C 1
ATOM 709 O O . TRP A 1 87 ? 2.502 -0.902 -25.261 1.00 96.25 87 TRP A O 1
ATOM 719 N N . THR A 1 88 ? 1.330 -2.439 -26.384 1.00 95.69 88 THR A N 1
ATOM 720 C CA . THR A 1 88 ? 0.335 -1.497 -26.921 1.00 95.69 88 THR A CA 1
ATOM 721 C C . THR A 1 88 ? -0.409 -0.728 -25.829 1.00 95.69 88 THR A C 1
ATOM 723 O O . THR A 1 88 ? -0.765 0.423 -26.049 1.00 95.69 88 THR A O 1
ATOM 726 N N . ASP A 1 89 ? -0.607 -1.331 -24.654 1.00 95.31 89 ASP A N 1
ATOM 727 C CA . ASP A 1 89 ? -1.309 -0.690 -23.537 1.00 95.31 89 ASP A CA 1
ATOM 728 C C . ASP A 1 89 ? -0.459 0.367 -22.815 1.00 95.31 89 ASP A C 1
ATOM 730 O O . ASP A 1 89 ? -1.017 1.202 -22.109 1.00 95.31 89 ASP A O 1
ATOM 734 N N . ILE A 1 90 ? 0.875 0.305 -22.934 1.00 95.69 90 ILE A N 1
ATOM 735 C CA . ILE A 1 90 ? 1.806 1.097 -22.102 1.00 95.69 90 ILE A CA 1
ATOM 736 C C . ILE A 1 90 ? 2.849 1.886 -22.898 1.00 95.69 90 ILE A C 1
ATOM 738 O O . ILE A 1 90 ? 3.591 2.669 -22.311 1.00 95.69 90 ILE A O 1
ATOM 742 N N . ALA A 1 91 ? 2.940 1.683 -24.214 1.00 93.94 91 ALA A N 1
ATOM 743 C CA . ALA A 1 91 ? 3.991 2.269 -25.043 1.00 93.94 91 ALA A CA 1
ATOM 744 C C . ALA A 1 91 ? 3.980 3.802 -25.023 1.00 93.94 91 ALA A C 1
ATOM 746 O O . ALA A 1 91 ? 5.046 4.408 -25.040 1.00 93.94 91 ALA A O 1
ATOM 747 N N . GLU A 1 92 ? 2.802 4.433 -25.005 1.00 91.62 92 GLU A N 1
ATOM 748 C CA . GLU A 1 92 ? 2.668 5.898 -25.051 1.00 91.62 92 GLU A CA 1
ATOM 749 C C . GLU A 1 92 ? 3.302 6.582 -23.830 1.00 91.62 92 GLU A C 1
ATOM 751 O O . GLU A 1 92 ? 3.953 7.614 -23.977 1.00 91.62 92 GLU A O 1
ATOM 756 N N . ASP A 1 93 ? 3.200 5.948 -22.659 1.00 89.75 93 ASP A N 1
ATOM 757 C CA . ASP A 1 93 ? 3.718 6.457 -21.386 1.00 89.75 93 ASP A CA 1
ATOM 758 C C . ASP A 1 93 ? 5.127 5.932 -21.051 1.00 89.75 93 ASP A C 1
ATOM 760 O O . ASP A 1 93 ? 5.624 6.153 -19.944 1.00 89.75 93 ASP A O 1
ATOM 764 N N . ALA A 1 94 ? 5.780 5.206 -21.965 1.00 93.44 94 ALA A N 1
ATOM 765 C CA . ALA A 1 94 ? 7.104 4.645 -21.721 1.00 93.44 94 ALA A CA 1
ATOM 766 C C . ALA A 1 94 ? 8.156 5.761 -21.600 1.00 93.44 94 ALA A C 1
ATOM 768 O O . ALA A 1 94 ? 8.440 6.477 -22.562 1.00 93.44 94 ALA A O 1
ATOM 769 N N . SER A 1 95 ? 8.769 5.890 -20.420 1.00 93.88 95 SER A N 1
ATOM 770 C CA . SER A 1 95 ? 9.797 6.899 -20.148 1.00 93.88 95 SER A CA 1
ATOM 771 C C . SER A 1 95 ? 10.914 6.325 -19.274 1.00 93.88 95 SER A C 1
ATOM 773 O O . SER A 1 95 ? 10.624 5.630 -18.299 1.00 93.88 95 SER A O 1
ATOM 775 N N . PRO A 1 96 ? 12.191 6.646 -19.551 1.00 94.31 96 PRO A N 1
ATOM 776 C CA . PRO A 1 96 ? 13.321 6.119 -18.786 1.00 94.31 96 PRO A CA 1
ATOM 777 C C . PRO A 1 96 ? 13.443 6.734 -17.378 1.00 94.31 96 PRO A C 1
ATOM 779 O O . PRO A 1 96 ? 14.224 6.253 -16.566 1.00 94.31 96 PRO A O 1
ATOM 782 N N . THR A 1 97 ? 12.671 7.779 -17.059 1.00 92.19 97 THR A N 1
ATOM 783 C CA . THR A 1 97 ? 12.637 8.393 -15.712 1.00 92.19 97 THR A CA 1
ATOM 784 C C . THR A 1 97 ? 11.811 7.600 -14.707 1.00 92.19 97 THR A C 1
ATOM 786 O O . THR A 1 97 ? 11.852 7.856 -13.503 1.00 92.19 97 THR A O 1
ATOM 789 N N . GLN A 1 98 ? 11.024 6.641 -15.184 1.00 92.94 98 GLN A N 1
ATOM 790 C CA . GLN A 1 98 ? 10.148 5.869 -14.332 1.00 92.94 98 GLN A CA 1
ATOM 791 C C . GLN A 1 98 ? 10.969 4.870 -13.504 1.00 92.94 98 GLN A C 1
ATOM 793 O O . GLN A 1 98 ? 11.628 3.988 -14.042 1.00 92.94 98 GLN A O 1
ATOM 798 N N . GLY A 1 99 ? 10.907 4.977 -12.174 1.00 91.31 99 GLY A N 1
ATOM 799 C CA . GLY A 1 99 ? 11.782 4.217 -11.264 1.00 91.31 99 GLY A CA 1
ATOM 800 C C . GLY A 1 99 ? 11.620 2.689 -11.264 1.00 91.31 99 GLY A C 1
ATOM 801 O O . GLY A 1 99 ? 12.350 2.006 -10.557 1.00 91.31 99 GLY A O 1
ATOM 802 N N . TRP A 1 100 ? 10.664 2.146 -12.019 1.00 94.25 100 TRP A N 1
ATOM 803 C CA . TRP A 1 100 ? 10.469 0.705 -12.208 1.00 94.25 100 TRP A CA 1
ATOM 804 C C . TRP A 1 100 ? 11.147 0.162 -13.470 1.00 94.25 100 TRP A C 1
ATOM 806 O O . TRP A 1 100 ? 11.186 -1.056 -13.659 1.00 94.25 100 TRP A O 1
ATOM 816 N N . VAL A 1 101 ? 11.641 1.041 -14.349 1.00 96.50 101 VAL A N 1
ATOM 817 C CA . VAL A 1 101 ? 12.315 0.638 -15.583 1.00 96.50 101 VAL A CA 1
ATOM 818 C C . VAL A 1 101 ? 13.601 -0.110 -15.223 1.00 96.50 101 VAL A C 1
ATOM 820 O O . VAL A 1 101 ? 14.387 0.389 -14.415 1.00 96.50 101 VAL A O 1
ATOM 823 N N . PRO A 1 102 ? 13.838 -1.305 -15.798 1.00 97.19 102 PRO A N 1
ATOM 824 C CA . PRO A 1 102 ? 15.060 -2.058 -15.557 1.00 97.19 102 PRO A CA 1
ATOM 825 C C . PRO A 1 102 ? 16.310 -1.230 -15.848 1.00 97.19 102 PRO A C 1
ATOM 827 O O . PRO A 1 102 ? 16.456 -0.657 -16.928 1.00 97.19 102 PRO A O 1
ATOM 830 N N . ILE A 1 103 ? 17.240 -1.212 -14.894 1.00 96.94 103 ILE A N 1
ATOM 831 C CA . ILE A 1 103 ? 18.493 -0.462 -15.025 1.00 96.94 103 ILE A CA 1
ATOM 832 C C . ILE A 1 103 ? 19.361 -0.965 -16.186 1.00 96.94 103 ILE A C 1
ATOM 834 O O . ILE A 1 103 ? 20.099 -0.183 -16.784 1.00 96.94 103 ILE A O 1
ATOM 838 N N . ASP A 1 104 ? 19.228 -2.241 -16.545 1.00 97.19 104 ASP A N 1
ATOM 839 C CA . ASP A 1 104 ? 19.918 -2.839 -17.687 1.00 97.19 104 ASP A CA 1
ATOM 840 C C . ASP A 1 104 ? 19.417 -2.232 -19.007 1.00 97.19 104 ASP A C 1
ATOM 842 O O . ASP A 1 104 ? 20.229 -1.813 -19.827 1.00 97.19 104 ASP A O 1
ATOM 846 N N . LEU A 1 105 ? 18.096 -2.044 -19.160 1.00 97.75 105 LEU A N 1
ATOM 847 C CA . LEU A 1 105 ? 17.520 -1.354 -20.323 1.00 97.75 105 LEU A CA 1
ATOM 848 C C . LEU A 1 105 ? 17.960 0.113 -20.387 1.00 97.75 105 LEU A C 1
ATOM 850 O O . LEU A 1 105 ? 18.237 0.623 -21.469 1.00 97.75 105 LEU A O 1
ATOM 854 N N . LEU A 1 106 ? 18.050 0.800 -19.242 1.00 97.38 106 LEU A N 1
ATOM 855 C CA . LEU A 1 106 ? 18.571 2.172 -19.197 1.00 97.38 106 LEU A CA 1
ATOM 856 C C . LEU A 1 106 ? 20.042 2.231 -19.627 1.00 97.38 106 LEU A C 1
ATOM 858 O O . LEU A 1 106 ? 20.428 3.116 -20.390 1.00 97.38 106 LEU A O 1
ATOM 862 N N . SER A 1 107 ? 20.848 1.281 -19.153 1.00 97.62 107 SER A N 1
ATOM 863 C CA . SER A 1 107 ? 22.272 1.167 -19.477 1.00 97.62 107 SER A CA 1
ATOM 864 C C . SER A 1 107 ? 22.484 0.925 -20.971 1.00 97.62 107 SER A C 1
ATOM 866 O O . SER A 1 107 ? 23.263 1.633 -21.612 1.00 97.62 107 SER A O 1
ATOM 868 N N . GLU A 1 108 ? 21.749 -0.026 -21.547 1.00 97.88 108 GLU A N 1
ATOM 869 C CA . GLU A 1 108 ? 21.811 -0.378 -22.968 1.00 97.88 108 GLU A CA 1
ATOM 870 C C . GLU A 1 108 ? 21.326 0.782 -23.852 1.00 97.88 108 GLU A C 1
ATOM 872 O O . GLU A 1 108 ? 22.036 1.206 -24.764 1.00 97.88 108 GLU A O 1
ATOM 877 N N . TRP A 1 109 ? 20.192 1.405 -23.512 1.00 97.62 109 TRP A N 1
ATOM 878 C CA . TRP A 1 109 ? 19.688 2.579 -24.228 1.00 97.62 109 TRP A CA 1
ATOM 879 C C . TRP A 1 109 ? 20.684 3.740 -24.226 1.00 97.62 109 TRP A C 1
ATOM 881 O O . TRP A 1 109 ? 20.946 4.347 -25.270 1.00 97.62 109 TRP A O 1
ATOM 891 N N . MET A 1 110 ? 21.254 4.075 -23.064 1.00 96.44 110 MET A N 1
ATOM 892 C CA . MET A 1 110 ? 22.246 5.148 -22.974 1.00 96.44 110 MET A CA 1
ATOM 893 C C . MET A 1 110 ? 23.509 4.812 -23.770 1.00 96.44 110 MET A C 1
ATOM 895 O O . MET A 1 110 ? 24.059 5.703 -24.422 1.00 96.44 110 MET A O 1
ATOM 899 N N . SER A 1 111 ? 23.927 3.544 -23.765 1.00 96.81 111 SER A N 1
ATOM 900 C CA . SER A 1 111 ? 25.062 3.051 -24.551 1.00 96.81 111 SER A CA 1
ATOM 901 C C . SER A 1 111 ? 24.850 3.260 -26.048 1.00 96.81 111 SER A C 1
ATOM 903 O O . SER A 1 111 ? 25.713 3.818 -26.720 1.00 96.81 111 SER A O 1
ATOM 905 N N . GLU A 1 112 ? 23.688 2.863 -26.564 1.00 96.06 112 GLU A N 1
ATOM 906 C CA . GLU A 1 112 ? 23.404 2.859 -28.002 1.00 96.06 112 GLU A CA 1
ATOM 907 C C . GLU A 1 112 ? 22.975 4.221 -28.549 1.00 96.06 112 GLU A C 1
ATOM 909 O O . GLU A 1 112 ? 23.094 4.463 -29.748 1.00 96.06 112 GLU A O 1
ATOM 914 N N . THR A 1 113 ? 22.486 5.127 -27.696 1.00 93.38 113 THR A N 1
ATOM 915 C CA . THR A 1 113 ? 21.958 6.422 -28.154 1.00 93.38 113 THR A CA 1
ATOM 916 C C . THR A 1 113 ? 22.828 7.610 -27.764 1.00 93.38 113 THR A C 1
ATOM 918 O O . THR A 1 113 ? 23.094 8.476 -28.597 1.00 93.38 113 THR A O 1
ATOM 921 N N . GLN A 1 114 ? 23.274 7.684 -26.508 1.00 90.81 114 GLN A N 1
ATOM 922 C CA . GLN A 1 114 ? 24.007 8.846 -25.994 1.00 90.81 114 GLN A CA 1
ATOM 923 C C . GLN A 1 114 ? 25.517 8.609 -25.958 1.00 90.81 114 GLN A C 1
ATOM 925 O O . GLN A 1 114 ? 26.280 9.572 -26.025 1.00 90.81 114 GLN A O 1
ATOM 930 N N . ASN A 1 115 ? 25.958 7.350 -25.878 1.00 93.81 115 ASN A N 1
ATOM 931 C CA . ASN A 1 115 ? 27.362 6.975 -25.707 1.00 93.81 115 ASN A CA 1
ATOM 932 C C . ASN A 1 115 ? 27.946 6.144 -26.858 1.00 93.81 115 ASN A C 1
ATOM 934 O O . ASN A 1 115 ? 29.033 5.592 -26.717 1.00 93.81 115 ASN A O 1
ATOM 938 N N . GLU A 1 116 ? 27.276 6.103 -28.013 1.00 92.75 116 GLU A N 1
ATOM 939 C CA . GLU A 1 116 ? 27.584 5.204 -29.140 1.00 92.75 116 GLU A CA 1
ATOM 940 C C . GLU A 1 116 ? 29.080 5.174 -29.522 1.00 92.75 116 GLU A C 1
ATOM 942 O O . GLU A 1 116 ? 29.652 4.123 -29.797 1.00 92.75 116 GLU A O 1
ATOM 947 N N . LYS A 1 117 ? 29.751 6.334 -29.495 1.00 91.81 117 LYS A N 1
ATOM 948 C CA . LYS A 1 117 ? 31.167 6.483 -29.888 1.00 91.81 117 LYS A CA 1
ATOM 949 C C . LYS A 1 117 ? 32.181 6.146 -28.794 1.00 91.81 117 LYS A C 1
ATOM 951 O O . LYS A 1 117 ? 33.371 6.076 -29.091 1.00 91.81 117 LYS A O 1
ATOM 956 N N . TYR A 1 118 ? 31.728 6.007 -27.555 1.00 91.19 118 TYR A N 1
ATOM 957 C CA . TYR A 1 118 ? 32.572 5.868 -26.369 1.00 91.19 118 TYR A CA 1
ATOM 958 C C . TYR A 1 118 ? 32.439 4.485 -25.711 1.00 91.19 118 TYR A C 1
ATOM 960 O O . TYR A 1 118 ? 33.238 4.139 -24.845 1.00 91.19 118 TYR A O 1
ATOM 968 N N . GLY A 1 119 ? 31.488 3.666 -26.173 1.00 90.38 119 GLY A N 1
ATOM 969 C CA . GLY A 1 119 ? 31.309 2.279 -25.752 1.00 90.38 119 GLY A CA 1
ATOM 970 C C . GLY A 1 119 ? 30.137 2.082 -24.794 1.00 90.38 119 GLY A C 1
ATOM 971 O O . GLY A 1 119 ? 29.315 2.974 -24.582 1.00 90.38 119 GLY A O 1
ATOM 972 N N . ALA A 1 120 ? 30.050 0.877 -24.231 1.00 94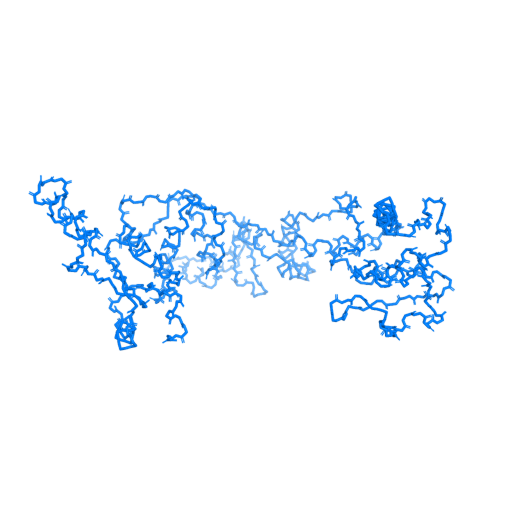.12 120 ALA A N 1
ATOM 973 C CA . ALA A 1 120 ? 28.958 0.504 -23.342 1.00 94.12 120 ALA A CA 1
ATOM 974 C C . ALA A 1 120 ? 29.071 1.186 -21.971 1.00 94.12 120 ALA A C 1
ATOM 976 O O . ALA A 1 120 ? 30.139 1.239 -21.360 1.00 94.12 120 ALA A O 1
ATOM 977 N N . ILE A 1 121 ? 27.932 1.662 -21.485 1.00 94.19 121 ILE A N 1
ATOM 978 C CA . ILE A 1 121 ? 27.713 2.186 -20.146 1.00 94.19 121 ILE A CA 1
ATOM 979 C C . ILE A 1 121 ? 27.036 1.103 -19.311 1.00 94.19 121 ILE A C 1
ATOM 981 O O . ILE A 1 121 ? 26.118 0.435 -19.776 1.00 94.19 121 ILE A O 1
ATOM 985 N N . GLU A 1 122 ? 27.438 0.990 -18.047 1.00 96.06 122 GLU A N 1
ATOM 986 C CA . GLU A 1 122 ? 26.697 0.238 -17.037 1.00 96.06 122 GLU A CA 1
ATOM 987 C C . GLU A 1 122 ? 26.286 1.183 -15.904 1.00 96.06 122 GLU A C 1
ATOM 989 O O . GLU A 1 122 ? 27.139 1.811 -15.262 1.00 96.06 122 GLU A O 1
ATOM 994 N N . LEU A 1 123 ? 24.979 1.294 -15.665 1.00 96.31 123 LEU A N 1
ATOM 995 C CA . LEU A 1 123 ? 24.419 2.060 -14.560 1.00 96.31 123 LEU A CA 1
ATOM 996 C C . LEU A 1 123 ? 24.261 1.185 -13.314 1.00 96.31 123 LEU A C 1
ATOM 998 O O . LEU A 1 123 ? 23.952 -0.000 -13.375 1.00 96.31 123 LEU A O 1
ATOM 1002 N N . VAL A 1 124 ? 24.419 1.806 -12.151 1.00 96.31 124 VAL A N 1
ATOM 1003 C CA . VAL A 1 124 ? 24.096 1.240 -10.841 1.00 96.31 124 VAL A CA 1
ATOM 1004 C C . VAL A 1 124 ? 23.245 2.228 -10.058 1.00 96.31 124 VAL A C 1
ATOM 1006 O O . VAL A 1 124 ? 23.437 3.437 -10.163 1.00 96.31 124 VAL A O 1
ATOM 1009 N N . TYR A 1 125 ? 22.325 1.721 -9.241 1.00 94.00 125 TYR A N 1
ATOM 1010 C CA . TYR A 1 125 ? 21.548 2.549 -8.324 1.00 94.00 125 TYR A CA 1
ATOM 1011 C C . TYR A 1 125 ? 22.160 2.473 -6.922 1.00 94.00 125 TYR A C 1
ATOM 1013 O O . TYR A 1 125 ? 22.174 1.408 -6.299 1.00 94.00 125 TYR A O 1
ATOM 1021 N N . ARG A 1 126 ? 22.723 3.584 -6.435 1.00 93.19 126 ARG A N 1
ATOM 1022 C CA . ARG A 1 126 ? 23.391 3.678 -5.126 1.00 93.19 126 ARG A CA 1
ATOM 1023 C C . ARG A 1 126 ? 23.001 4.977 -4.440 1.00 93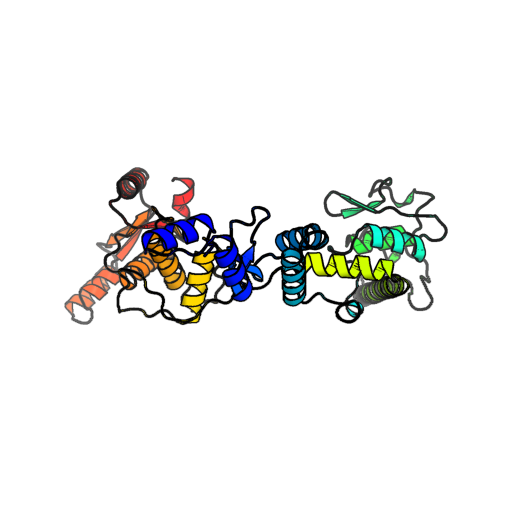.19 126 ARG A C 1
ATOM 1025 O O . ARG A 1 126 ? 22.976 6.028 -5.069 1.00 93.19 126 ARG A O 1
ATOM 1032 N N . GLU A 1 127 ? 22.700 4.888 -3.146 1.00 90.19 127 GLU A N 1
ATOM 1033 C CA . GLU A 1 127 ? 22.365 6.052 -2.305 1.00 90.19 127 GLU A CA 1
ATOM 1034 C C . GLU A 1 127 ? 21.206 6.908 -2.856 1.00 90.19 127 GLU A C 1
ATOM 1036 O O . GLU A 1 127 ? 21.146 8.113 -2.640 1.00 90.19 127 GLU A O 1
ATOM 1041 N N . GLY A 1 128 ? 20.261 6.278 -3.561 1.00 90.38 128 GLY A N 1
ATOM 1042 C CA . GLY A 1 128 ? 19.104 6.963 -4.141 1.00 90.38 128 GLY A CA 1
ATOM 1043 C C . GLY A 1 128 ? 19.346 7.595 -5.517 1.00 90.38 128 GLY A C 1
ATOM 1044 O O . GLY A 1 128 ? 18.435 8.229 -6.044 1.00 90.38 128 GLY A O 1
ATOM 1045 N N . LEU A 1 129 ? 20.532 7.413 -6.106 1.00 92.88 129 LEU A N 1
ATOM 1046 C CA . LEU A 1 129 ? 20.924 7.997 -7.389 1.00 92.88 129 LEU A CA 1
ATOM 1047 C C . LEU A 1 129 ? 21.372 6.922 -8.380 1.00 92.88 129 LEU A C 1
ATOM 1049 O O . LEU A 1 129 ? 22.022 5.939 -8.008 1.00 92.88 129 LEU A O 1
ATOM 1053 N N . TYR A 1 130 ? 21.085 7.148 -9.658 1.00 95.00 130 TYR A N 1
ATOM 1054 C CA . TYR A 1 130 ? 21.757 6.449 -10.746 1.00 95.00 130 TYR A CA 1
ATOM 1055 C C . TYR A 1 130 ? 23.197 6.951 -10.860 1.00 95.00 130 TYR A C 1
ATOM 1057 O O . TYR A 1 130 ? 23.455 8.153 -10.792 1.00 95.00 130 TYR A O 1
ATOM 1065 N N . GLN A 1 131 ? 24.143 6.034 -11.029 1.00 94.75 131 GLN A N 1
ATOM 1066 C CA . GLN A 1 131 ? 25.572 6.317 -11.165 1.00 94.75 131 GLN A CA 1
ATOM 1067 C C . GLN A 1 131 ? 26.172 5.386 -12.219 1.00 94.75 131 GLN A C 1
ATOM 1069 O O . GLN A 1 131 ? 25.694 4.269 -12.399 1.00 94.75 131 GLN A O 1
ATOM 1074 N N . PHE A 1 132 ? 27.250 5.790 -12.885 1.00 94.88 132 PHE A N 1
ATOM 1075 C CA . PHE A 1 132 ? 28.023 4.862 -13.712 1.00 94.88 132 PHE A CA 1
ATOM 1076 C C . PHE A 1 132 ? 28.839 3.926 -12.807 1.00 94.88 132 PHE A C 1
ATOM 1078 O O . PHE A 1 132 ? 29.479 4.379 -11.859 1.00 94.88 132 PHE A O 1
ATOM 1085 N N . LYS A 1 133 ? 28.843 2.613 -13.076 1.00 91.44 133 LYS A N 1
ATOM 1086 C CA . LYS A 1 133 ? 29.356 1.576 -12.153 1.00 91.44 133 LYS A CA 1
ATOM 1087 C C . LYS A 1 133 ? 30.788 1.789 -11.642 1.00 91.44 133 LYS A C 1
ATOM 1089 O O . LYS A 1 133 ? 31.089 1.357 -10.526 1.00 91.44 133 LYS A O 1
ATOM 1094 N N . ASN A 1 134 ? 31.635 2.458 -12.426 1.00 86.81 134 ASN A N 1
ATOM 1095 C CA . ASN A 1 134 ? 33.060 2.664 -12.149 1.00 86.81 134 ASN A CA 1
ATOM 1096 C C . ASN A 1 134 ? 33.490 4.139 -12.131 1.00 86.81 134 ASN A C 1
ATOM 1098 O O . ASN A 1 134 ? 34.688 4.411 -12.108 1.00 86.81 134 ASN A O 1
ATOM 1102 N N . VAL A 1 135 ? 32.546 5.082 -12.127 1.00 87.44 135 VAL A N 1
ATOM 1103 C CA . VAL A 1 135 ? 32.854 6.518 -12.113 1.00 87.44 135 VAL A CA 1
ATOM 1104 C C . VAL A 1 135 ? 32.271 7.129 -10.854 1.00 87.44 135 VAL A C 1
ATOM 1106 O O . VAL A 1 135 ? 31.110 6.891 -10.520 1.00 87.44 135 VAL A O 1
ATOM 1109 N N . GLN A 1 136 ? 33.082 7.897 -10.127 1.00 85.31 136 GLN A N 1
ATOM 1110 C CA . GLN A 1 136 ? 32.565 8.644 -8.987 1.00 85.31 136 GLN A CA 1
ATOM 1111 C C . GLN A 1 136 ? 31.597 9.705 -9.496 1.00 85.31 136 GLN A C 1
ATOM 1113 O O . GLN A 1 136 ? 31.899 10.427 -10.440 1.00 85.31 136 GLN A O 1
ATOM 1118 N N . TYR A 1 137 ? 30.440 9.815 -8.849 1.00 85.56 137 TYR A N 1
ATOM 1119 C CA . TYR A 1 137 ? 29.380 10.722 -9.285 1.00 85.56 137 TYR A CA 1
ATOM 1120 C C . TYR A 1 137 ? 29.847 12.189 -9.394 1.00 85.56 137 TYR A C 1
ATOM 1122 O O . TYR A 1 137 ? 29.446 12.900 -10.311 1.00 85.56 137 TYR A O 1
ATOM 1130 N N . ALA A 1 138 ? 30.754 12.612 -8.506 1.00 81.38 138 ALA A N 1
ATOM 1131 C CA . ALA A 1 138 ? 31.354 13.948 -8.509 1.00 81.38 138 ALA A CA 1
ATOM 1132 C C . ALA A 1 138 ? 32.419 14.170 -9.606 1.00 81.38 138 ALA A C 1
ATOM 1134 O O . ALA A 1 138 ? 32.726 15.317 -9.911 1.00 81.38 138 ALA A O 1
ATOM 1135 N N . ASP A 1 139 ? 32.952 13.100 -10.207 1.00 80.31 139 ASP A N 1
ATOM 1136 C CA . ASP A 1 139 ? 34.082 13.137 -11.150 1.00 80.31 139 ASP A CA 1
ATOM 1137 C C . ASP A 1 139 ? 33.677 12.688 -12.567 1.00 80.31 139 ASP A C 1
ATOM 1139 O O . ASP A 1 139 ? 34.506 12.226 -13.354 1.00 80.31 139 ASP A O 1
ATOM 1143 N N . THR A 1 140 ? 32.392 12.807 -12.911 1.00 72.69 140 THR A N 1
ATOM 1144 C CA . THR A 1 140 ? 31.847 12.344 -14.201 1.00 72.69 140 THR A CA 1
ATOM 1145 C C . THR A 1 140 ? 32.428 13.067 -15.422 1.00 72.69 140 THR A C 1
ATOM 1147 O O . THR A 1 140 ? 32.420 12.503 -16.512 1.00 72.69 140 THR A O 1
ATOM 1150 N N . ASP A 1 141 ? 33.014 14.252 -15.237 1.00 66.94 141 ASP A N 1
ATOM 1151 C CA . ASP A 1 141 ? 33.615 15.073 -16.298 1.00 66.94 141 ASP A CA 1
ATOM 1152 C C . ASP A 1 141 ? 34.978 14.560 -16.814 1.00 66.94 141 ASP A C 1
ATOM 1154 O O . ASP A 1 141 ? 35.479 15.056 -17.826 1.00 66.94 141 ASP A O 1
ATOM 1158 N N . TYR A 1 142 ? 35.604 13.590 -16.134 1.00 61.78 142 TYR A N 1
ATOM 1159 C CA . TYR A 1 142 ? 36.980 13.153 -16.425 1.00 61.78 142 TYR A CA 1
ATOM 1160 C C . TYR A 1 142 ? 37.094 11.765 -17.069 1.00 61.78 142 TYR A C 1
ATOM 1162 O O . TYR A 1 142 ? 38.208 11.344 -17.397 1.00 61.78 142 TYR A O 1
ATOM 1170 N N . ASP A 1 143 ? 35.988 11.041 -17.263 1.00 80.94 143 ASP A N 1
ATOM 1171 C CA . ASP A 1 143 ? 36.048 9.700 -17.848 1.00 80.94 143 ASP A CA 1
ATOM 1172 C C . ASP A 1 143 ? 36.101 9.755 -19.382 1.00 80.94 143 ASP A C 1
ATOM 1174 O O . ASP A 1 143 ? 35.203 10.268 -20.048 1.00 80.94 143 ASP A O 1
ATOM 1178 N N . ALA A 1 144 ? 37.162 9.188 -19.962 1.00 82.50 144 ALA A N 1
ATOM 1179 C CA . ALA A 1 144 ? 37.380 9.175 -21.407 1.00 82.50 144 ALA A CA 1
ATOM 1180 C C . ALA A 1 144 ? 36.361 8.321 -22.188 1.00 82.50 144 ALA A C 1
ATOM 1182 O O . ALA A 1 144 ? 36.294 8.443 -23.411 1.00 82.50 144 ALA A O 1
ATOM 1183 N N . ASN A 1 145 ? 35.587 7.468 -21.508 1.00 88.62 145 ASN A N 1
ATOM 1184 C CA . ASN A 1 145 ? 34.604 6.560 -22.103 1.00 88.62 145 ASN A CA 1
ATOM 1185 C C . ASN A 1 145 ? 33.155 7.026 -21.896 1.00 88.62 145 ASN A C 1
ATOM 1187 O O . ASN A 1 145 ? 32.220 6.282 -22.205 1.00 88.62 145 ASN A O 1
ATOM 1191 N N . ILE A 1 146 ? 32.948 8.238 -21.374 1.00 90.31 146 ILE A N 1
ATOM 1192 C CA . ILE A 1 146 ? 31.615 8.788 -21.133 1.00 90.31 146 ILE A CA 1
ATOM 1193 C C . ILE A 1 146 ? 31.445 10.078 -21.926 1.00 90.31 146 ILE A C 1
ATOM 1195 O O . ILE A 1 146 ? 32.203 11.036 -21.796 1.00 90.31 146 ILE A O 1
ATOM 1199 N N . SER A 1 147 ? 30.422 10.103 -22.773 1.00 90.19 147 SER A N 1
ATOM 1200 C CA . SER A 1 147 ? 30.058 11.286 -23.534 1.00 90.19 147 SER A CA 1
ATOM 1201 C C . SER A 1 147 ? 29.427 12.345 -22.629 1.00 90.19 147 SER A C 1
ATOM 1203 O O . SER A 1 147 ? 28.735 12.045 -21.652 1.00 90.19 147 SER A O 1
ATOM 1205 N N . TRP A 1 148 ? 29.570 13.614 -23.008 1.00 86.69 148 TRP A N 1
ATOM 1206 C CA . TRP A 1 148 ? 28.883 14.703 -22.310 1.00 86.69 148 TRP A CA 1
ATOM 1207 C C . TRP A 1 148 ? 27.352 14.546 -22.364 1.00 86.69 148 TRP A C 1
ATOM 1209 O O . TRP A 1 148 ? 26.662 14.964 -21.436 1.00 86.69 148 TRP A O 1
ATOM 1219 N N . GLN A 1 149 ? 26.803 13.922 -23.419 1.00 88.31 149 GLN A N 1
ATOM 1220 C CA . GLN A 1 149 ? 25.373 13.618 -23.497 1.00 88.31 149 GLN A CA 1
ATOM 1221 C C . GLN A 1 149 ? 24.958 12.596 -22.436 1.00 88.31 149 GLN A C 1
ATOM 1223 O O . GLN A 1 149 ? 23.907 12.759 -21.824 1.00 88.31 149 GLN A O 1
ATOM 1228 N N . ALA A 1 150 ? 25.773 11.568 -22.190 1.00 91.31 150 ALA A N 1
ATOM 1229 C CA . ALA A 1 150 ? 25.490 10.564 -21.173 1.00 91.31 150 ALA A CA 1
ATOM 1230 C C . ALA A 1 150 ? 25.515 11.164 -19.758 1.00 91.31 150 ALA A C 1
ATOM 1232 O O . ALA A 1 150 ? 24.597 10.900 -18.982 1.00 91.31 150 ALA A O 1
ATOM 1233 N N . VAL A 1 151 ? 26.494 12.023 -19.441 1.00 90.31 151 VAL A N 1
ATOM 1234 C CA . VAL A 1 151 ? 26.532 12.774 -18.165 1.00 90.31 151 VAL A CA 1
ATOM 1235 C C . VAL A 1 151 ? 25.275 13.629 -17.997 1.00 90.31 151 VAL A C 1
ATOM 1237 O O . VAL A 1 151 ? 24.662 13.670 -16.932 1.00 90.31 151 VAL A O 1
ATOM 1240 N N . LEU A 1 152 ? 24.837 14.270 -19.077 1.00 88.69 152 LEU A N 1
ATOM 1241 C CA . LEU A 1 152 ? 23.661 15.123 -19.060 1.00 88.69 152 LEU A CA 1
ATOM 1242 C C . LEU A 1 152 ? 22.356 14.338 -18.850 1.00 88.69 152 LEU A C 1
ATOM 1244 O O . LEU A 1 152 ? 21.491 14.776 -18.089 1.00 88.69 152 LEU A O 1
ATOM 1248 N N . VAL A 1 153 ? 22.217 13.174 -19.494 1.00 91.88 153 VAL A N 1
ATOM 1249 C CA . VAL A 1 153 ? 21.099 12.253 -19.243 1.00 91.88 153 VAL A CA 1
ATOM 1250 C C . VAL A 1 153 ? 21.130 11.744 -17.805 1.00 91.88 153 VAL A C 1
ATOM 1252 O O . VAL A 1 153 ? 20.077 11.699 -17.179 1.00 91.88 153 VAL A O 1
ATOM 1255 N N . LEU A 1 154 ? 22.307 11.439 -17.249 1.00 93.38 154 LEU A N 1
ATOM 1256 C CA . LEU A 1 154 ? 22.440 11.035 -15.847 1.00 93.38 154 LEU A CA 1
ATOM 1257 C C . LEU A 1 154 ? 21.924 12.123 -14.893 1.00 93.38 154 LEU A C 1
ATOM 1259 O O . LEU A 1 154 ? 21.127 11.833 -14.001 1.00 93.38 154 LEU A O 1
ATOM 1263 N N . GLY A 1 155 ? 22.318 13.381 -15.116 1.00 92.06 155 GLY A N 1
ATOM 1264 C CA . GLY A 1 155 ? 21.813 14.515 -14.342 1.00 92.06 155 GLY A CA 1
ATOM 1265 C C . GLY A 1 155 ? 20.295 14.670 -14.454 1.00 92.06 155 GLY A C 1
ATOM 1266 O O . GLY A 1 155 ? 19.613 14.901 -13.457 1.00 92.06 155 GLY A O 1
ATOM 1267 N N . TRP A 1 156 ? 19.742 14.480 -15.654 1.00 91.88 156 TRP A N 1
ATOM 1268 C CA . TRP A 1 156 ? 18.297 14.513 -15.876 1.00 91.88 156 TRP A CA 1
ATOM 1269 C C . TRP A 1 156 ? 17.560 13.373 -15.152 1.00 91.88 156 TRP A C 1
ATOM 1271 O O . TRP A 1 156 ? 16.578 13.653 -14.466 1.00 91.88 156 TRP A O 1
ATOM 1281 N N . LEU A 1 157 ? 18.058 12.131 -15.226 1.00 93.81 157 LEU A N 1
ATOM 1282 C CA . LEU A 1 157 ? 17.491 10.966 -14.525 1.00 93.81 157 LEU A CA 1
ATOM 1283 C C . LEU A 1 157 ? 17.455 11.163 -13.003 1.00 93.81 157 LEU A C 1
ATOM 1285 O O . LEU A 1 157 ? 16.518 10.722 -12.344 1.00 93.81 157 LEU A O 1
ATOM 1289 N N . ASN A 1 158 ? 18.462 11.840 -12.449 1.00 93.25 158 ASN A N 1
ATOM 1290 C CA . ASN A 1 158 ? 18.578 12.101 -11.015 1.00 93.25 158 ASN A CA 1
ATOM 1291 C C . ASN A 1 158 ? 17.919 13.410 -10.554 1.00 93.25 158 ASN A C 1
ATOM 1293 O O . ASN A 1 158 ? 17.984 13.735 -9.369 1.00 93.25 158 ASN A O 1
ATOM 1297 N N . HIS A 1 159 ? 17.313 14.186 -11.461 1.00 91.00 159 HIS A N 1
ATOM 1298 C CA . HIS A 1 159 ? 16.857 15.557 -11.189 1.00 91.00 159 HIS A CA 1
ATOM 1299 C C . HIS A 1 159 ? 17.956 16.470 -10.604 1.00 91.00 159 HIS A C 1
ATOM 1301 O O . HIS A 1 159 ? 17.687 17.404 -9.843 1.00 91.00 159 HIS A O 1
ATOM 1307 N N . ASP A 1 160 ? 19.206 16.211 -10.977 1.00 91.19 160 ASP A N 1
ATOM 1308 C CA . ASP A 1 160 ? 20.384 16.931 -10.525 1.00 91.19 160 ASP A CA 1
ATOM 1309 C C . ASP A 1 160 ? 20.646 18.127 -11.446 1.00 91.19 160 ASP A C 1
ATOM 1311 O O . ASP A 1 160 ? 21.147 17.982 -12.558 1.00 91.19 160 ASP A O 1
ATOM 1315 N N . ASN A 1 161 ? 20.316 19.331 -10.976 1.00 85.44 161 ASN A N 1
ATOM 1316 C CA . ASN A 1 161 ? 20.491 20.569 -11.743 1.00 85.44 161 ASN A CA 1
ATOM 1317 C C . ASN A 1 161 ? 21.956 21.003 -11.916 1.00 85.44 161 ASN A C 1
ATOM 1319 O O . ASN A 1 161 ? 22.206 21.956 -12.654 1.00 85.44 161 ASN A O 1
ATOM 1323 N N . VAL A 1 162 ? 22.906 20.367 -11.222 1.00 86.19 162 VAL A N 1
ATOM 1324 C CA . VAL A 1 162 ? 24.337 20.647 -11.384 1.00 86.19 162 VAL A CA 1
ATOM 1325 C C . VAL A 1 162 ? 24.867 19.886 -12.592 1.00 86.19 162 VAL A C 1
ATOM 1327 O O . VAL A 1 162 ? 25.446 20.504 -13.483 1.00 86.19 162 VAL A O 1
ATOM 1330 N N . LEU A 1 163 ? 24.605 18.577 -12.670 1.00 86.19 163 LEU A N 1
ATOM 1331 C CA . LEU A 1 163 ? 24.968 17.771 -13.843 1.00 86.19 163 LEU A CA 1
ATOM 1332 C C . LEU A 1 163 ? 24.072 18.087 -15.048 1.00 86.19 163 LEU A C 1
ATOM 1334 O O . LEU A 1 163 ? 24.538 18.185 -16.183 1.00 86.19 163 LEU A O 1
ATOM 1338 N N . PHE A 1 164 ? 22.778 18.314 -14.815 1.00 88.69 164 PHE A N 1
ATOM 1339 C CA . PHE A 1 164 ? 21.856 18.774 -15.843 1.00 88.69 164 PHE A CA 1
ATOM 1340 C C . PHE A 1 164 ? 21.919 20.297 -15.999 1.00 88.69 164 PHE A C 1
ATOM 1342 O O . PHE A 1 164 ? 21.035 21.032 -15.548 1.00 88.69 164 PHE A O 1
ATOM 1349 N N . ALA A 1 165 ? 22.968 20.767 -16.681 1.00 83.12 165 ALA A N 1
ATOM 1350 C CA . ALA A 1 165 ? 23.247 22.184 -16.909 1.00 83.12 165 ALA A CA 1
ATOM 1351 C C . ALA A 1 165 ? 23.050 22.614 -18.386 1.00 83.12 165 ALA A C 1
ATOM 1353 O O . ALA A 1 165 ? 24.021 22.717 -19.142 1.00 83.12 165 ALA A O 1
ATOM 1354 N N . PRO A 1 166 ? 21.817 22.968 -18.821 1.00 78.62 166 PRO A N 1
ATOM 1355 C CA . PRO A 1 166 ? 21.540 23.461 -20.178 1.00 78.62 166 PRO A CA 1
ATOM 1356 C C . PRO A 1 166 ? 22.406 24.621 -20.662 1.00 78.62 166 PRO A C 1
ATOM 1358 O O . PRO A 1 166 ? 22.737 24.706 -21.845 1.00 78.62 166 PRO A O 1
ATOM 1361 N N . GLY A 1 167 ? 22.839 25.489 -19.747 1.00 74.88 167 GLY A N 1
ATOM 1362 C CA . GLY A 1 167 ? 23.734 26.602 -20.056 1.00 74.88 167 GLY A CA 1
ATOM 1363 C C . GLY A 1 167 ? 25.144 26.197 -20.488 1.00 74.88 167 GLY A C 1
ATOM 1364 O O . GLY A 1 167 ? 25.803 26.974 -21.179 1.00 74.88 167 GLY A O 1
ATOM 1365 N N . ALA A 1 168 ? 25.608 24.997 -20.141 1.00 75.00 168 ALA A N 1
ATOM 1366 C CA . ALA A 1 168 ? 26.936 24.496 -20.499 1.00 75.00 168 ALA A CA 1
ATOM 1367 C C . ALA A 1 168 ? 26.945 23.695 -21.817 1.00 75.00 168 ALA A C 1
ATOM 1369 O O . ALA A 1 168 ? 28.009 23.385 -22.345 1.00 75.00 168 ALA A O 1
ATOM 1370 N N . MET A 1 169 ? 25.771 23.415 -22.394 1.00 80.44 169 MET A N 1
ATOM 1371 C CA . MET A 1 169 ? 25.629 22.604 -23.608 1.00 80.44 169 MET A CA 1
ATOM 1372 C C . MET A 1 169 ? 26.175 23.305 -24.872 1.00 80.44 169 MET A C 1
ATOM 1374 O O . MET A 1 169 ? 26.243 24.547 -24.919 1.00 80.44 169 MET A O 1
ATOM 1378 N N . PRO A 1 170 ? 26.526 22.543 -25.932 1.00 81.56 170 PRO A N 1
ATOM 1379 C CA . PRO A 1 170 ? 26.852 23.109 -27.239 1.00 81.56 170 PRO A CA 1
ATOM 1380 C C . PRO A 1 170 ? 25.648 23.846 -27.860 1.00 81.56 170 PRO A C 1
ATOM 1382 O O . PRO A 1 170 ? 24.501 23.529 -27.547 1.00 81.56 170 PRO A O 1
ATOM 1385 N N . PRO A 1 171 ? 25.866 24.811 -28.781 1.00 79.25 171 PRO A N 1
ATOM 1386 C CA . PRO A 1 171 ? 24.790 25.643 -29.342 1.00 79.25 171 PRO A CA 1
ATOM 1387 C C . PRO A 1 171 ? 23.646 24.863 -30.010 1.00 79.25 171 PRO A C 1
ATOM 1389 O O . PRO A 1 171 ? 22.502 25.321 -30.026 1.00 79.25 171 PRO A O 1
ATOM 1392 N N . ARG A 1 172 ? 23.954 23.690 -30.573 1.00 77.81 172 ARG A N 1
ATOM 1393 C CA . ARG A 1 172 ? 22.984 22.750 -31.140 1.00 77.81 172 ARG A CA 1
ATOM 1394 C C . ARG A 1 172 ? 23.235 21.372 -30.553 1.00 77.81 172 ARG A C 1
ATOM 1396 O O . ARG A 1 172 ? 24.347 20.864 -30.661 1.00 77.81 172 ARG A O 1
ATOM 1403 N N . ILE A 1 173 ? 22.192 20.796 -29.971 1.00 76.00 173 ILE A N 1
ATOM 1404 C CA . ILE A 1 173 ? 22.205 19.437 -29.426 1.00 76.00 173 ILE A CA 1
ATOM 1405 C C . ILE A 1 173 ? 21.769 18.482 -30.533 1.00 76.00 173 ILE A C 1
ATOM 1407 O O . ILE A 1 173 ? 22.473 17.532 -30.855 1.00 76.00 173 ILE A O 1
ATOM 1411 N N . ASN A 1 174 ? 20.637 18.787 -31.170 1.00 75.56 174 ASN A N 1
ATOM 1412 C CA . ASN A 1 174 ? 20.190 18.141 -32.396 1.00 75.56 174 ASN A CA 1
ATOM 1413 C C . ASN A 1 174 ? 19.473 19.169 -33.297 1.00 75.56 174 ASN A C 1
ATOM 1415 O O . ASN A 1 174 ? 19.587 20.380 -33.085 1.00 75.56 174 ASN A O 1
ATOM 1419 N N . ARG A 1 175 ? 18.786 18.705 -34.350 1.00 75.62 175 ARG A N 1
ATOM 1420 C CA . ARG A 1 175 ? 18.067 19.585 -35.288 1.00 75.62 175 ARG A CA 1
ATOM 1421 C C . ARG A 1 175 ? 16.981 20.417 -34.596 1.00 75.62 175 ARG A C 1
ATOM 1423 O O . ARG A 1 175 ? 16.800 21.583 -34.946 1.00 75.62 175 ARG A O 1
ATOM 1430 N N . ASP A 1 176 ? 16.309 19.815 -33.623 1.00 74.69 176 ASP A N 1
ATOM 1431 C CA . ASP A 1 176 ? 15.070 20.299 -33.025 1.00 74.69 176 ASP A CA 1
ATOM 1432 C C . ASP A 1 176 ? 15.309 20.873 -31.601 1.00 74.69 176 ASP A C 1
ATOM 1434 O O . ASP A 1 176 ? 14.558 21.732 -31.153 1.00 74.69 176 ASP A O 1
ATOM 1438 N N . LEU A 1 177 ? 16.420 20.511 -30.939 1.00 81.94 177 LEU A N 1
ATOM 1439 C CA . LEU A 1 177 ? 16.855 20.987 -29.619 1.00 81.94 177 LEU A CA 1
ATOM 1440 C C . LEU A 1 177 ? 18.065 21.925 -29.715 1.00 81.94 177 LEU A C 1
ATOM 1442 O O . LEU A 1 177 ? 19.180 21.531 -30.086 1.00 81.94 177 LEU A O 1
ATOM 1446 N N . LYS A 1 178 ? 17.851 23.178 -29.310 1.00 83.94 178 LYS A N 1
ATOM 1447 C CA . LYS A 1 178 ? 18.880 24.223 -29.231 1.00 83.94 178 LYS A CA 1
ATOM 1448 C C . LYS A 1 178 ? 19.159 24.587 -27.783 1.00 83.94 178 LYS A C 1
ATOM 1450 O O . LYS A 1 178 ? 18.278 24.502 -26.934 1.00 83.94 178 LYS A O 1
ATOM 1455 N N . LYS A 1 179 ? 20.382 25.048 -27.533 1.00 84.94 179 LYS A N 1
ATOM 1456 C CA . LYS A 1 179 ? 20.780 25.589 -26.235 1.00 84.94 179 LYS A CA 1
ATOM 1457 C C . LYS A 1 179 ? 19.842 26.738 -25.817 1.00 84.94 179 LYS A C 1
ATOM 1459 O O . LYS A 1 179 ? 19.671 27.662 -26.620 1.00 84.94 179 LYS A O 1
ATOM 1464 N N . PRO A 1 180 ? 19.272 26.725 -24.598 1.00 87.31 180 PRO A N 1
ATOM 1465 C CA . PRO A 1 180 ? 18.470 27.839 -24.113 1.00 87.31 180 PRO A CA 1
ATOM 1466 C C . PRO A 1 180 ? 19.365 29.033 -23.774 1.00 87.31 180 PRO A C 1
ATOM 1468 O O . PRO A 1 180 ? 20.535 28.882 -23.406 1.00 87.31 180 PRO A O 1
ATOM 1471 N N . LYS A 1 181 ? 18.806 30.237 -23.875 1.00 84.75 181 LYS A N 1
ATOM 1472 C CA . LYS A 1 181 ? 19.452 31.431 -23.335 1.00 84.75 181 LYS A CA 1
ATOM 1473 C C . LYS A 1 181 ? 19.407 31.358 -21.807 1.00 84.75 181 LYS A C 1
ATOM 1475 O O . LYS A 1 181 ? 18.382 30.995 -21.241 1.00 84.75 181 LYS A O 1
ATOM 1480 N N . VAL A 1 182 ? 20.530 31.661 -21.160 1.00 83.62 182 VAL A N 1
ATOM 1481 C CA . VAL A 1 182 ? 20.654 31.636 -19.698 1.00 83.62 182 VAL A CA 1
ATOM 1482 C C . VAL A 1 182 ? 20.879 33.054 -19.196 1.00 83.62 182 VAL A C 1
ATOM 1484 O O . VAL A 1 182 ? 21.763 33.754 -19.689 1.00 83.62 182 VAL A O 1
ATOM 1487 N N . GLY A 1 183 ? 20.072 33.449 -18.220 1.00 84.19 183 GLY A N 1
ATOM 1488 C CA . GLY A 1 183 ? 20.093 34.746 -17.559 1.00 84.19 183 GLY A CA 1
ATOM 1489 C C . GLY A 1 183 ? 19.046 34.788 -16.446 1.00 84.19 183 GLY A C 1
ATOM 1490 O O . GLY A 1 183 ? 18.320 33.817 -16.235 1.00 84.19 183 GLY A O 1
ATOM 1491 N N . ASP A 1 184 ? 18.982 35.907 -15.726 1.00 83.69 184 ASP A N 1
ATOM 1492 C CA . ASP A 1 184 ? 18.089 36.066 -14.568 1.00 83.69 184 ASP A CA 1
ATOM 1493 C C . ASP A 1 184 ? 16.711 36.644 -14.926 1.00 83.69 184 ASP A C 1
ATOM 1495 O O . ASP A 1 184 ? 15.852 36.781 -14.048 1.00 83.69 184 ASP A O 1
ATOM 1499 N N . SER A 1 185 ? 16.483 36.988 -16.200 1.00 91.19 185 SER A N 1
ATOM 1500 C CA . SER A 1 185 ? 15.184 37.494 -16.646 1.00 91.19 185 SER A CA 1
ATOM 1501 C C . SER A 1 185 ? 14.124 36.390 -16.631 1.00 91.19 185 SER A C 1
ATOM 1503 O O . SER A 1 185 ? 14.437 35.205 -16.757 1.00 91.19 185 SER A O 1
ATOM 1505 N N . ASP A 1 186 ? 12.854 36.770 -16.492 1.00 90.00 186 ASP A N 1
ATOM 1506 C CA . ASP A 1 186 ? 11.754 35.799 -16.520 1.00 90.00 186 ASP A CA 1
ATOM 1507 C C . ASP A 1 186 ? 11.672 35.078 -17.876 1.00 90.00 186 ASP A C 1
ATOM 1509 O O . ASP A 1 186 ? 11.453 33.872 -17.915 1.00 90.00 186 ASP A O 1
ATOM 1513 N N . GLU A 1 187 ? 11.998 35.770 -18.973 1.00 89.06 187 GLU A N 1
ATOM 1514 C CA . GLU A 1 187 ? 12.113 35.170 -20.309 1.00 89.06 187 GLU A CA 1
ATOM 1515 C C . GLU A 1 187 ? 13.211 34.092 -20.366 1.00 89.06 187 GLU A C 1
ATOM 1517 O O . GLU A 1 187 ? 13.023 33.034 -20.964 1.00 89.06 187 GLU A O 1
ATOM 1522 N N . ASP A 1 188 ? 14.365 34.318 -19.729 1.00 87.44 188 ASP A N 1
ATOM 1523 C CA . ASP A 1 188 ? 15.443 33.324 -19.690 1.00 87.44 188 ASP A CA 1
ATOM 1524 C C . ASP A 1 188 ? 15.042 32.092 -18.855 1.00 87.44 188 ASP A C 1
ATOM 1526 O O . ASP A 1 188 ? 15.342 30.959 -19.239 1.00 87.44 188 ASP A O 1
ATOM 1530 N N . LYS A 1 189 ? 14.310 32.283 -17.748 1.00 87.00 189 LYS A N 1
ATOM 1531 C CA . LYS A 1 189 ? 13.770 31.171 -16.945 1.00 87.00 189 LYS A CA 1
ATOM 1532 C C . LYS A 1 189 ? 12.750 30.354 -17.733 1.00 87.00 189 LYS A C 1
ATOM 1534 O O . LYS A 1 189 ? 12.845 29.126 -17.737 1.00 87.00 189 LYS A O 1
ATOM 1539 N N . ASP A 1 190 ? 11.826 31.013 -18.428 1.00 88.19 190 ASP A N 1
ATOM 1540 C CA . ASP A 1 190 ? 10.827 30.354 -19.274 1.00 88.19 190 ASP A CA 1
ATOM 1541 C C . ASP A 1 190 ? 11.497 29.553 -20.399 1.00 88.19 190 ASP A C 1
ATOM 1543 O O . ASP A 1 190 ? 11.182 28.379 -20.596 1.00 88.19 190 ASP A O 1
ATOM 1547 N N . ASN A 1 191 ? 12.518 30.121 -21.051 1.00 88.25 191 ASN A N 1
ATOM 1548 C CA . ASN A 1 191 ? 13.317 29.419 -22.058 1.00 88.25 191 ASN A CA 1
ATOM 1549 C C . ASN A 1 191 ? 13.993 28.153 -21.503 1.00 88.25 191 ASN A C 1
ATOM 1551 O O . ASN A 1 191 ? 14.063 27.129 -22.189 1.00 88.25 191 ASN A O 1
ATOM 1555 N N . ILE A 1 192 ? 14.491 28.195 -20.262 1.00 87.75 192 ILE A N 1
ATOM 1556 C CA . ILE A 1 192 ? 15.051 27.015 -19.593 1.00 87.75 192 ILE A CA 1
ATOM 1557 C C . ILE A 1 192 ? 13.947 25.985 -19.330 1.00 87.75 192 ILE A C 1
ATOM 1559 O O . ILE A 1 192 ? 14.144 24.810 -19.629 1.00 87.75 192 ILE A O 1
ATOM 1563 N N . HIS A 1 193 ? 12.786 26.387 -18.807 1.00 87.94 193 HIS A N 1
ATOM 1564 C CA . HIS A 1 193 ? 11.664 25.470 -18.573 1.00 87.94 193 HIS A CA 1
ATOM 1565 C C . HIS A 1 193 ? 11.177 24.798 -19.864 1.00 87.94 193 HIS A C 1
ATOM 1567 O O . HIS A 1 193 ? 10.972 23.582 -19.882 1.00 87.94 193 HIS A O 1
ATOM 1573 N N . ASP A 1 194 ? 11.056 25.553 -20.952 1.00 89.31 194 ASP A N 1
ATOM 1574 C CA . ASP A 1 194 ? 10.697 25.038 -22.274 1.00 89.31 194 ASP A CA 1
ATOM 1575 C C . ASP A 1 194 ? 11.717 24.039 -22.793 1.00 89.31 194 ASP A C 1
ATOM 1577 O O . ASP A 1 194 ? 11.348 22.961 -23.262 1.00 89.31 194 ASP A O 1
ATOM 1581 N N . PHE A 1 195 ? 13.001 24.359 -22.644 1.00 89.12 195 PHE A N 1
ATOM 1582 C CA . PHE A 1 195 ? 14.075 23.445 -22.988 1.00 89.12 195 PHE A CA 1
ATOM 1583 C C . PHE A 1 195 ? 13.967 22.128 -22.213 1.00 89.12 195 PHE A C 1
ATOM 1585 O O . PHE A 1 195 ? 14.057 21.060 -22.816 1.00 89.12 195 PHE A O 1
ATOM 1592 N N . ARG A 1 196 ? 13.722 22.182 -20.896 1.00 88.38 196 ARG A N 1
ATOM 1593 C CA . ARG A 1 196 ? 13.565 20.975 -20.067 1.00 88.38 196 ARG A CA 1
ATOM 1594 C C . ARG A 1 196 ? 12.411 20.098 -20.549 1.00 88.38 196 ARG A C 1
ATOM 1596 O O . ARG A 1 196 ? 12.577 18.887 -20.619 1.00 88.38 196 ARG A O 1
ATOM 1603 N N . ARG A 1 197 ? 11.276 20.699 -20.925 1.00 90.69 197 ARG A N 1
ATOM 1604 C CA . ARG A 1 197 ? 10.120 19.967 -21.476 1.00 90.69 197 ARG A CA 1
ATOM 1605 C C . ARG A 1 197 ? 10.435 19.308 -22.817 1.00 90.69 197 ARG A C 1
ATOM 1607 O O . ARG A 1 197 ? 10.092 18.151 -23.025 1.00 90.69 197 ARG A O 1
ATOM 1614 N N . GLN A 1 198 ? 11.097 20.026 -23.723 1.00 91.00 198 GLN A N 1
ATOM 1615 C CA . GLN A 1 198 ? 11.475 19.474 -25.028 1.00 91.00 198 GLN A CA 1
ATOM 1616 C C . GLN A 1 198 ? 12.519 18.358 -24.890 1.00 91.00 198 GLN A C 1
ATOM 1618 O O . GLN A 1 198 ? 12.462 17.367 -25.614 1.00 91.00 198 GLN A O 1
ATOM 1623 N N . TRP A 1 199 ? 13.458 18.511 -23.955 1.00 90.31 199 TRP A N 1
ATOM 1624 C CA . TRP A 1 199 ? 14.463 17.504 -23.625 1.00 90.31 199 TRP A CA 1
ATOM 1625 C C . TRP A 1 199 ? 13.829 16.227 -23.064 1.00 90.31 199 TRP A C 1
ATOM 1627 O O . TRP A 1 199 ? 14.122 15.138 -23.550 1.00 90.31 199 TRP A O 1
ATOM 1637 N N . ASP A 1 200 ? 12.930 16.370 -22.088 1.00 92.06 200 ASP A N 1
ATOM 1638 C CA . ASP A 1 200 ? 12.173 15.266 -21.492 1.00 92.06 200 ASP A CA 1
ATOM 1639 C C . ASP A 1 200 ? 11.384 14.478 -22.546 1.00 92.06 200 ASP A C 1
ATOM 1641 O O . ASP A 1 200 ? 11.491 13.251 -22.625 1.00 92.06 200 ASP A O 1
ATOM 1645 N N . TRP A 1 201 ? 10.680 15.196 -23.427 1.00 92.25 201 TRP A N 1
ATOM 1646 C CA . TRP A 1 201 ? 9.972 14.592 -24.550 1.00 92.25 201 TRP A CA 1
ATOM 1647 C C . TRP A 1 201 ? 10.925 13.862 -25.501 1.00 92.25 201 TRP A C 1
ATOM 1649 O O . TRP A 1 201 ? 10.675 12.715 -25.859 1.00 92.25 201 TRP A O 1
ATOM 1659 N N . TYR A 1 202 ? 12.036 14.496 -25.887 1.00 91.69 202 TYR A N 1
ATOM 1660 C CA . TYR A 1 202 ? 13.012 13.913 -26.808 1.00 91.69 202 TYR A CA 1
ATOM 1661 C C . TYR A 1 202 ? 13.623 12.619 -26.264 1.00 91.69 202 TYR A C 1
ATOM 1663 O O . TYR A 1 202 ? 13.731 11.636 -26.998 1.00 91.69 202 TYR A O 1
ATOM 1671 N N . LEU A 1 203 ? 14.019 12.602 -24.989 1.00 92.88 203 LEU A N 1
ATOM 1672 C CA . LEU A 1 203 ? 14.597 11.411 -24.374 1.00 92.88 203 LEU A CA 1
ATOM 1673 C C . LEU A 1 203 ? 13.563 10.310 -24.173 1.00 92.88 203 LEU A C 1
ATOM 1675 O O . LEU A 1 203 ? 13.866 9.155 -24.461 1.00 92.88 203 LEU A O 1
ATOM 1679 N N . SER A 1 204 ? 12.349 10.655 -23.740 1.00 95.00 204 SER A N 1
ATOM 1680 C CA . SER A 1 204 ? 11.272 9.676 -23.586 1.00 95.00 204 SER A CA 1
ATOM 1681 C C . SER A 1 204 ? 10.878 9.065 -24.935 1.00 95.00 204 SER A C 1
ATOM 1683 O O . SER A 1 204 ? 10.770 7.849 -25.048 1.00 95.00 204 SER A O 1
ATOM 1685 N N . ASP A 1 205 ? 10.764 9.869 -25.997 1.00 94.94 205 ASP A N 1
ATOM 1686 C CA . ASP A 1 205 ? 10.480 9.377 -27.350 1.00 94.94 205 ASP A CA 1
ATOM 1687 C C . ASP A 1 205 ? 11.637 8.540 -27.924 1.00 94.94 205 ASP A C 1
ATOM 1689 O O . ASP A 1 205 ? 11.394 7.494 -28.527 1.00 94.94 205 ASP A O 1
ATOM 1693 N N . SER A 1 206 ? 12.889 8.952 -27.696 1.00 95.12 206 SER A N 1
ATOM 1694 C CA . SER A 1 206 ? 14.084 8.177 -28.060 1.00 95.12 206 SER A CA 1
ATOM 1695 C C . SER A 1 206 ? 14.087 6.806 -27.383 1.00 95.12 206 SER A C 1
ATOM 1697 O O . SER A 1 206 ? 14.206 5.786 -28.059 1.00 95.12 206 SER A O 1
ATOM 1699 N N . PHE A 1 207 ? 13.888 6.775 -26.063 1.00 97.25 207 PHE A N 1
ATOM 1700 C CA . PHE A 1 207 ? 13.816 5.543 -25.284 1.00 97.25 207 PHE A CA 1
ATOM 1701 C C . PHE A 1 207 ? 12.666 4.650 -25.746 1.00 97.25 207 PHE A C 1
ATOM 1703 O O . PHE A 1 207 ? 12.876 3.477 -26.031 1.00 97.25 207 PHE A O 1
ATOM 1710 N N . ARG A 1 208 ? 11.462 5.205 -25.913 1.00 97.25 208 ARG A N 1
ATOM 1711 C CA . ARG A 1 208 ? 10.288 4.464 -26.387 1.00 97.25 208 ARG A CA 1
ATOM 1712 C C . ARG A 1 208 ? 10.529 3.811 -27.748 1.00 97.25 208 ARG A C 1
ATOM 1714 O O . ARG A 1 208 ? 10.208 2.640 -27.921 1.00 97.25 208 ARG A O 1
ATOM 1721 N N . ARG A 1 209 ? 11.091 4.547 -28.714 1.00 96.50 209 ARG A N 1
ATOM 1722 C CA . ARG A 1 209 ? 11.424 4.005 -30.047 1.00 96.50 209 ARG A CA 1
ATOM 1723 C C . ARG A 1 209 ? 12.507 2.935 -29.980 1.00 96.50 209 ARG A C 1
ATOM 1725 O O . ARG A 1 209 ? 12.446 1.974 -30.736 1.00 96.50 209 ARG A O 1
ATOM 1732 N N . TRP A 1 210 ? 13.480 3.116 -29.094 1.00 97.62 210 TRP A N 1
ATOM 1733 C CA . TRP A 1 210 ? 14.554 2.159 -28.864 1.00 97.62 210 TRP A CA 1
ATOM 1734 C C . TRP A 1 210 ? 14.054 0.862 -28.206 1.00 97.62 210 TRP A C 1
ATOM 1736 O O . TRP A 1 210 ? 14.472 -0.224 -28.598 1.00 97.62 210 TRP A O 1
ATOM 1746 N N . VAL A 1 211 ? 13.106 0.945 -27.267 1.00 97.75 211 VAL A N 1
ATOM 1747 C CA . VAL A 1 211 ? 12.422 -0.241 -26.726 1.00 97.75 211 VAL A CA 1
ATOM 1748 C C . VAL A 1 211 ? 11.591 -0.917 -27.819 1.00 97.75 211 VAL A C 1
ATOM 1750 O O . VAL A 1 211 ? 11.629 -2.136 -27.939 1.00 97.75 211 VAL A O 1
ATOM 1753 N N . ASP A 1 212 ? 10.868 -0.149 -28.641 1.00 96.94 212 ASP A N 1
ATOM 1754 C CA . ASP A 1 212 ? 10.002 -0.697 -29.696 1.00 96.94 212 ASP A CA 1
ATOM 1755 C C . ASP A 1 212 ? 10.767 -1.385 -30.837 1.00 96.94 212 ASP A C 1
ATOM 1757 O O . ASP A 1 212 ? 10.185 -2.187 -31.569 1.00 96.94 212 ASP A O 1
ATOM 1761 N N . SER A 1 213 ? 12.058 -1.084 -31.004 1.00 97.19 213 SER A N 1
ATOM 1762 C CA . SER A 1 213 ? 12.848 -1.613 -32.116 1.00 97.19 213 SER A CA 1
ATOM 1763 C C . SER A 1 213 ? 13.178 -3.099 -31.986 1.00 97.19 213 SER A C 1
ATOM 1765 O O . SER A 1 213 ? 13.502 -3.717 -32.998 1.00 97.19 213 SER A O 1
ATOM 1767 N N . GLU A 1 214 ? 13.099 -3.680 -30.782 1.00 97.44 214 GLU A N 1
ATOM 1768 C CA . GLU A 1 214 ? 13.441 -5.085 -30.539 1.00 97.44 214 GLU A CA 1
ATOM 1769 C C . GLU A 1 214 ? 12.437 -5.801 -29.629 1.00 97.44 214 GLU A C 1
ATOM 1771 O O . GLU A 1 214 ? 12.058 -5.317 -28.561 1.00 97.44 214 GLU A O 1
ATOM 1776 N N . ASP A 1 215 ? 12.043 -7.014 -30.025 1.00 97.44 215 ASP A N 1
ATOM 1777 C CA . ASP A 1 215 ? 11.081 -7.840 -29.285 1.00 97.44 215 ASP A CA 1
ATOM 1778 C C . ASP A 1 215 ? 11.538 -8.159 -27.862 1.00 97.44 215 ASP A C 1
ATOM 1780 O O . ASP A 1 215 ? 10.724 -8.155 -26.936 1.00 97.44 215 ASP A O 1
ATOM 1784 N N . GLU A 1 216 ? 12.833 -8.415 -27.678 1.00 97.44 216 GLU A N 1
ATOM 1785 C CA . GLU A 1 216 ? 13.395 -8.749 -26.373 1.00 97.44 216 GLU A CA 1
ATOM 1786 C C . GLU A 1 216 ? 13.305 -7.564 -25.403 1.00 97.44 216 GLU A C 1
ATOM 1788 O O . GLU A 1 216 ? 12.825 -7.727 -24.279 1.00 97.44 216 GLU A O 1
ATOM 1793 N N . ARG A 1 217 ? 13.646 -6.352 -25.860 1.00 97.38 217 ARG A N 1
ATOM 1794 C CA . ARG A 1 217 ? 13.527 -5.115 -25.070 1.00 97.38 217 ARG A CA 1
ATOM 1795 C C . ARG A 1 217 ? 12.078 -4.840 -24.685 1.00 97.38 217 ARG A C 1
ATOM 1797 O O . ARG A 1 217 ? 11.792 -4.563 -23.518 1.00 97.38 217 ARG A O 1
ATOM 1804 N N . ARG A 1 218 ? 11.142 -4.998 -25.631 1.00 97.62 218 ARG A N 1
ATOM 1805 C CA . ARG A 1 218 ? 9.699 -4.902 -25.347 1.00 97.62 218 ARG A CA 1
ATOM 1806 C C . ARG A 1 218 ? 9.263 -5.906 -24.290 1.00 97.62 218 ARG A C 1
ATOM 1808 O O . ARG A 1 218 ? 8.546 -5.533 -23.365 1.00 97.62 218 ARG A O 1
ATOM 1815 N N . ALA A 1 219 ? 9.690 -7.162 -24.405 1.00 97.50 219 ALA A N 1
ATOM 1816 C CA . ALA A 1 219 ? 9.334 -8.206 -23.450 1.00 97.50 219 ALA A CA 1
ATOM 1817 C C . ALA A 1 219 ? 9.868 -7.898 -22.042 1.00 97.50 219 ALA A C 1
ATOM 1819 O O . ALA A 1 219 ? 9.109 -7.990 -21.078 1.00 97.50 219 ALA A O 1
ATOM 1820 N N . GLN A 1 220 ? 11.130 -7.471 -21.923 1.00 97.69 220 GLN A N 1
ATOM 1821 C CA . GLN A 1 220 ? 11.731 -7.079 -20.644 1.00 97.69 220 GLN A CA 1
ATOM 1822 C C . GLN A 1 220 ? 11.000 -5.886 -20.010 1.00 97.69 220 GLN A C 1
ATOM 1824 O O . GLN A 1 220 ? 10.667 -5.918 -18.824 1.00 97.69 220 GLN A O 1
ATOM 1829 N N . PHE A 1 221 ? 10.693 -4.855 -20.802 1.00 97.81 221 PHE A N 1
ATOM 1830 C CA . PHE A 1 221 ? 9.979 -3.668 -20.335 1.00 97.81 221 PHE A CA 1
ATOM 1831 C C . PHE A 1 221 ? 8.548 -3.991 -19.879 1.00 97.81 221 PHE A C 1
ATOM 1833 O O . PHE A 1 221 ? 8.123 -3.572 -18.802 1.00 97.81 221 PHE A O 1
ATOM 1840 N N . VAL A 1 222 ? 7.809 -4.776 -20.669 1.00 97.50 222 VAL A N 1
ATOM 1841 C CA . VAL A 1 222 ? 6.437 -5.204 -20.351 1.00 97.50 222 VAL A CA 1
ATOM 1842 C C . VAL A 1 222 ? 6.403 -6.099 -19.111 1.00 97.50 222 VAL A C 1
ATOM 1844 O O . VAL A 1 222 ? 5.518 -5.935 -18.268 1.00 97.50 222 VAL A O 1
ATOM 1847 N N . GLU A 1 223 ? 7.350 -7.027 -18.959 1.00 96.44 223 GLU A N 1
ATOM 1848 C CA . GLU A 1 223 ? 7.455 -7.852 -17.750 1.00 96.44 223 GLU A CA 1
ATOM 1849 C C . GLU A 1 223 ? 7.720 -6.974 -16.523 1.00 96.44 223 GLU A C 1
ATOM 1851 O O . GLU A 1 223 ? 7.002 -7.081 -15.529 1.00 96.44 223 GLU A O 1
ATOM 1856 N N . ALA A 1 224 ? 8.677 -6.045 -16.605 1.00 97.06 224 ALA A N 1
ATOM 1857 C CA . ALA A 1 224 ? 8.976 -5.121 -15.515 1.00 97.06 224 ALA A CA 1
ATOM 1858 C C . ALA A 1 224 ? 7.765 -4.253 -15.139 1.00 97.06 224 ALA A C 1
ATOM 1860 O O . ALA A 1 224 ? 7.436 -4.140 -13.954 1.00 97.06 224 ALA A O 1
ATOM 186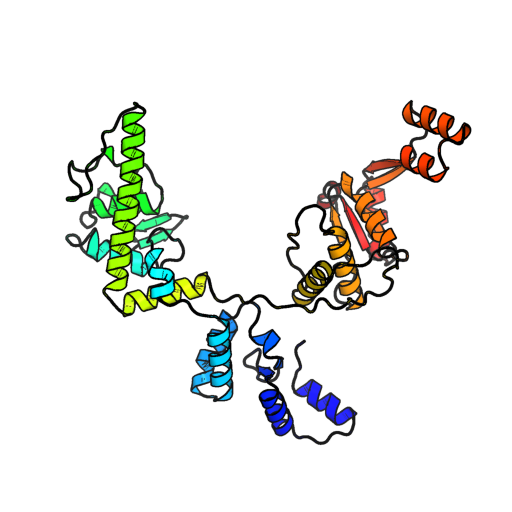1 N N . TYR A 1 225 ? 7.047 -3.704 -16.125 1.00 96.94 225 TYR A N 1
ATOM 1862 C CA . TYR A 1 225 ? 5.810 -2.956 -15.888 1.00 96.94 225 TYR A CA 1
ATOM 1863 C C . TYR A 1 225 ? 4.784 -3.812 -15.144 1.00 96.94 225 TYR A C 1
ATOM 1865 O O . TYR A 1 225 ? 4.240 -3.409 -14.113 1.00 96.94 225 TYR A O 1
ATOM 1873 N N . ASN A 1 226 ? 4.524 -5.020 -15.649 1.00 96.50 226 ASN A N 1
ATOM 1874 C CA . ASN A 1 226 ? 3.538 -5.909 -15.057 1.00 96.50 226 ASN A CA 1
ATOM 1875 C C . ASN A 1 226 ? 3.921 -6.282 -13.624 1.00 96.50 226 ASN A C 1
ATOM 1877 O O . ASN A 1 226 ? 3.071 -6.223 -12.737 1.00 96.50 226 ASN A O 1
ATOM 1881 N N . ARG A 1 227 ? 5.194 -6.589 -13.364 1.00 95.38 227 ARG A N 1
ATOM 1882 C CA . ARG A 1 227 ? 5.686 -6.904 -12.018 1.00 95.38 227 ARG A CA 1
ATOM 1883 C C . ARG A 1 227 ? 5.471 -5.771 -11.020 1.00 95.38 227 ARG A C 1
ATOM 1885 O O . ARG A 1 227 ? 5.162 -6.055 -9.867 1.00 95.38 227 ARG A O 1
ATOM 1892 N N . ASN A 1 228 ? 5.575 -4.519 -11.462 1.00 94.62 228 ASN A N 1
ATOM 1893 C CA . ASN A 1 228 ? 5.426 -3.348 -10.598 1.00 94.62 228 ASN A CA 1
ATOM 1894 C C . ASN A 1 228 ? 3.969 -2.887 -10.415 1.00 94.62 228 ASN A C 1
ATOM 1896 O O . ASN A 1 228 ? 3.605 -2.459 -9.321 1.00 94.62 228 ASN A O 1
ATOM 1900 N N . TYR A 1 229 ? 3.130 -2.965 -11.456 1.00 93.62 229 TYR A N 1
ATOM 1901 C CA . TYR A 1 229 ? 1.778 -2.373 -11.442 1.00 93.62 229 TYR A CA 1
ATOM 1902 C C . TYR A 1 229 ? 0.624 -3.368 -11.521 1.00 93.62 229 TYR A C 1
ATOM 1904 O O . TYR A 1 229 ? -0.518 -3.018 -11.211 1.00 93.62 229 TYR A O 1
ATOM 1912 N N . ARG A 1 230 ? 0.885 -4.603 -11.948 1.00 94.25 230 ARG A N 1
ATOM 1913 C CA . ARG A 1 230 ? -0.068 -5.714 -11.836 1.00 94.25 230 ARG A CA 1
ATOM 1914 C C . ARG A 1 230 ? 0.295 -6.546 -10.607 1.00 94.25 230 ARG A C 1
ATOM 1916 O O . ARG A 1 230 ? 1.062 -6.123 -9.751 1.00 94.25 230 ARG A O 1
ATOM 1923 N N . GLY A 1 231 ? -0.313 -7.717 -10.465 1.00 91.94 231 GLY A N 1
ATOM 1924 C CA . GLY A 1 231 ? -0.037 -8.605 -9.334 1.00 91.94 231 GLY A CA 1
ATOM 1925 C C . GLY A 1 231 ? -1.050 -8.506 -8.208 1.00 91.94 231 GLY A C 1
ATOM 1926 O O . GLY A 1 231 ? -1.337 -9.527 -7.603 1.00 91.94 231 GLY A O 1
ATOM 1927 N N . TYR A 1 232 ? -1.661 -7.343 -7.959 1.00 93.12 232 TYR A N 1
ATOM 1928 C CA . TYR A 1 232 ? -2.678 -7.223 -6.913 1.00 93.12 232 TYR A CA 1
ATOM 1929 C C . TYR A 1 232 ? -4.101 -7.190 -7.472 1.00 93.12 232 TYR A C 1
ATOM 1931 O O . TYR A 1 232 ? -4.490 -6.247 -8.163 1.00 93.12 232 TYR A O 1
ATOM 1939 N N . VAL A 1 233 ? -4.917 -8.176 -7.100 1.00 92.19 233 VAL A N 1
ATOM 1940 C CA . VAL A 1 233 ? -6.351 -8.194 -7.419 1.00 92.19 233 VAL A CA 1
ATOM 1941 C C . VAL A 1 233 ? -7.154 -7.982 -6.143 1.00 92.19 233 VAL A C 1
ATOM 1943 O O . VAL A 1 233 ? -7.063 -8.753 -5.186 1.00 92.19 233 VAL A O 1
ATOM 1946 N N . LYS A 1 234 ? -7.961 -6.916 -6.109 1.00 88.00 234 LYS A N 1
ATOM 1947 C CA . LYS A 1 234 ? -8.816 -6.622 -4.955 1.00 88.00 234 LYS A CA 1
ATOM 1948 C C . LYS A 1 234 ? -9.800 -7.774 -4.743 1.00 88.00 234 LYS A C 1
ATOM 1950 O O . LYS A 1 234 ? -10.506 -8.176 -5.658 1.00 88.00 234 LYS A O 1
ATOM 1955 N N . ARG A 1 235 ? -9.874 -8.257 -3.505 1.00 87.62 235 ARG A N 1
ATOM 1956 C CA . ARG A 1 235 ? -10.915 -9.189 -3.082 1.00 87.62 235 ARG A CA 1
ATOM 1957 C C . ARG A 1 235 ? -12.236 -8.456 -2.875 1.00 87.62 235 ARG A C 1
ATOM 1959 O O . ARG A 1 235 ? -12.279 -7.470 -2.133 1.00 87.62 235 ARG A O 1
ATOM 1966 N N . ASP A 1 236 ? -13.296 -8.982 -3.473 1.00 86.44 236 ASP A N 1
ATOM 1967 C CA . ASP A 1 236 ? -14.655 -8.520 -3.219 1.00 86.44 236 ASP A CA 1
ATOM 1968 C C . ASP A 1 236 ? -15.210 -9.160 -1.947 1.00 86.44 236 ASP A C 1
ATOM 1970 O O . ASP A 1 236 ? -15.012 -10.348 -1.664 1.00 86.44 236 ASP A O 1
ATOM 1974 N N . PHE A 1 237 ? -15.902 -8.348 -1.155 1.00 86.38 237 PHE A N 1
ATOM 1975 C CA . PHE A 1 237 ? -16.543 -8.777 0.079 1.00 86.38 237 PHE A CA 1
ATOM 1976 C C . PHE A 1 237 ? -18.042 -8.562 -0.045 1.00 86.38 237 PHE A C 1
ATOM 1978 O O . PHE A 1 237 ? -18.490 -7.557 -0.581 1.00 86.38 237 PHE A O 1
ATOM 1985 N N . VAL A 1 238 ? -18.814 -9.530 0.441 1.00 87.19 238 VAL A N 1
ATOM 1986 C CA . VAL A 1 238 ? -20.273 -9.490 0.341 1.00 87.19 238 VAL A CA 1
ATOM 1987 C C . VAL A 1 238 ? -20.816 -8.397 1.278 1.00 87.19 238 VAL A C 1
ATOM 1989 O O . VAL A 1 238 ? -20.415 -8.380 2.450 1.00 87.19 238 VAL A O 1
ATOM 1992 N N . PRO A 1 239 ? -21.715 -7.512 0.810 1.00 89.19 239 PRO A N 1
ATOM 1993 C CA . PRO A 1 239 ? -22.263 -6.419 1.618 1.00 89.19 239 PRO A CA 1
ATOM 1994 C C . PRO A 1 239 ? -23.322 -6.862 2.638 1.00 89.19 239 PRO A C 1
ATOM 1996 O O . PRO A 1 239 ? -23.820 -6.024 3.390 1.00 89.19 239 PRO A O 1
ATOM 1999 N N . ASP A 1 240 ? -23.676 -8.150 2.664 1.00 89.81 240 ASP A N 1
ATOM 2000 C CA . ASP A 1 240 ? -24.718 -8.696 3.534 1.00 89.81 240 ASP A CA 1
ATOM 2001 C C . ASP A 1 240 ? -24.458 -8.379 5.008 1.00 89.81 240 ASP A C 1
ATOM 2003 O O . ASP A 1 240 ? -23.293 -8.459 5.434 1.00 89.81 240 ASP A O 1
ATOM 2007 N N . PRO A 1 241 ? -25.516 -8.104 5.801 1.00 89.75 241 PRO A N 1
ATOM 2008 C CA . PRO A 1 241 ? -25.403 -7.785 7.216 1.00 89.75 241 PRO A CA 1
ATOM 2009 C C . PRO A 1 241 ? -24.423 -8.699 7.951 1.00 89.75 241 PRO A C 1
ATOM 2011 O O . PRO A 1 241 ? -24.431 -9.926 7.818 1.00 89.75 241 PRO A O 1
ATOM 2014 N N . LEU A 1 242 ? -23.523 -8.076 8.704 1.00 90.88 242 LEU A N 1
ATOM 2015 C CA . LEU A 1 242 ? -22.524 -8.786 9.480 1.00 90.88 242 LEU A CA 1
ATOM 2016 C C . LEU A 1 242 ? -23.061 -9.026 10.884 1.00 90.88 242 LEU A C 1
ATOM 2018 O O . LEU A 1 242 ? -23.307 -8.076 11.620 1.00 90.88 242 LEU A O 1
ATOM 2022 N N . GLU A 1 243 ? -23.193 -10.291 11.269 1.00 92.44 243 GLU A N 1
ATOM 2023 C CA . GLU A 1 243 ? -23.585 -10.640 12.631 1.00 92.44 243 GLU A CA 1
ATOM 2024 C C . GLU A 1 243 ? -22.435 -10.383 13.608 1.00 92.44 243 GLU A C 1
ATOM 2026 O O . GLU A 1 243 ? -21.386 -11.045 13.583 1.00 92.44 243 GLU A O 1
ATOM 2031 N N . ILE A 1 244 ? -22.645 -9.407 14.487 1.00 95.38 244 ILE A N 1
ATOM 2032 C CA . ILE A 1 244 ? -21.720 -9.031 15.550 1.00 95.38 244 ILE A CA 1
ATOM 2033 C C . ILE A 1 244 ? -22.420 -9.292 16.878 1.00 95.38 244 ILE A C 1
ATOM 2035 O O . ILE A 1 244 ? -23.444 -8.683 17.185 1.00 95.38 244 ILE A O 1
ATOM 2039 N N . ALA A 1 245 ? -21.876 -10.211 17.675 1.00 93.38 245 ALA A N 1
ATOM 2040 C CA . ALA A 1 245 ? -22.458 -10.533 18.969 1.00 93.38 245 ALA A CA 1
ATOM 2041 C C . ALA A 1 245 ? -22.497 -9.289 19.872 1.00 93.38 245 ALA A C 1
ATOM 2043 O O . ALA A 1 245 ? -21.482 -8.604 20.027 1.00 93.38 245 ALA A O 1
ATOM 2044 N N . ARG A 1 246 ? -23.648 -9.059 20.521 1.00 92.19 246 ARG A N 1
ATOM 2045 C CA . ARG A 1 246 ? -23.894 -7.946 21.465 1.00 92.19 246 ARG A CA 1
ATOM 2046 C C . ARG A 1 246 ? -23.894 -6.553 20.823 1.00 92.19 246 ARG A C 1
ATOM 2048 O O . ARG A 1 246 ? -23.823 -5.560 21.544 1.00 92.19 246 ARG A O 1
ATOM 2055 N N . TRP A 1 247 ? -23.944 -6.474 19.494 1.00 96.19 247 TRP A N 1
ATOM 2056 C CA . TRP A 1 247 ? -24.165 -5.209 18.802 1.00 96.19 247 TRP A CA 1
ATOM 2057 C C . TRP A 1 247 ? -25.585 -4.718 19.081 1.00 96.19 247 TRP A C 1
ATOM 2059 O O . TRP A 1 247 ? -26.532 -5.486 18.939 1.00 96.19 247 TRP A O 1
ATOM 2069 N N . GLY A 1 248 ? -25.715 -3.475 19.539 1.00 93.62 248 GLY A N 1
ATOM 2070 C CA . GLY A 1 248 ? -27.006 -2.877 19.871 1.00 93.62 248 GLY A CA 1
ATOM 2071 C C . GLY A 1 248 ? -27.788 -2.431 18.634 1.00 93.62 248 GLY A C 1
ATOM 2072 O O . GLY A 1 248 ? -27.232 -2.266 17.550 1.00 93.62 248 GLY A O 1
ATOM 2073 N N . ASP A 1 249 ? -29.075 -2.146 18.823 1.00 92.81 249 ASP A N 1
ATOM 2074 C CA . ASP A 1 249 ? -29.985 -1.782 17.725 1.00 92.81 249 ASP A CA 1
ATOM 2075 C C . ASP A 1 249 ? -29.927 -0.291 17.342 1.00 92.81 249 ASP A C 1
ATOM 2077 O O . ASP A 1 249 ? -30.565 0.145 16.386 1.00 92.81 249 ASP A O 1
ATOM 2081 N N . THR A 1 250 ? -29.146 0.511 18.072 1.00 94.31 250 THR A N 1
ATOM 2082 C CA . THR A 1 250 ? -29.064 1.968 17.880 1.00 94.31 250 THR A CA 1
ATOM 2083 C C . THR A 1 250 ? -28.387 2.359 16.565 1.00 94.31 250 THR A C 1
ATOM 2085 O O . THR A 1 250 ? -28.669 3.424 16.018 1.00 94.31 250 THR A O 1
ATOM 2088 N N . ILE A 1 251 ? -27.462 1.534 16.064 1.00 93.38 251 ILE A N 1
ATOM 2089 C CA . ILE A 1 251 ? -26.656 1.834 14.874 1.00 93.38 251 ILE A CA 1
ATOM 2090 C C . ILE A 1 251 ? -26.648 0.632 13.939 1.00 93.38 251 ILE A C 1
ATOM 2092 O O . ILE A 1 251 ? -26.165 -0.441 14.292 1.00 93.38 251 ILE A O 1
ATOM 2096 N N . THR A 1 252 ? -27.082 0.843 12.700 1.00 94.69 252 THR A N 1
ATOM 2097 C CA . THR A 1 252 ? -26.935 -0.130 11.614 1.00 94.69 252 THR A CA 1
ATOM 2098 C C . THR A 1 252 ? -25.750 0.256 10.734 1.00 94.69 252 THR A C 1
ATOM 2100 O O . THR A 1 252 ? -25.656 1.394 10.278 1.00 94.69 252 THR A O 1
ATOM 2103 N N . LEU A 1 253 ? -24.838 -0.688 10.488 1.00 96.50 253 LEU A N 1
ATOM 2104 C CA . LEU A 1 253 ? -23.716 -0.467 9.575 1.00 96.50 253 LEU A CA 1
ATOM 2105 C C . LEU A 1 253 ? -24.210 -0.392 8.128 1.00 96.50 253 LEU A C 1
ATOM 2107 O O . LEU A 1 253 ? -25.014 -1.214 7.692 1.00 96.50 253 LEU A O 1
ATOM 2111 N N . HIS A 1 254 ? -23.672 0.550 7.359 1.00 95.56 254 HIS A N 1
ATOM 2112 C CA . HIS A 1 254 ? -23.889 0.581 5.915 1.00 95.56 254 HIS A CA 1
ATOM 2113 C C . HIS A 1 254 ? -23.170 -0.588 5.224 1.00 95.56 254 HIS A C 1
ATOM 2115 O O . HIS A 1 254 ? -22.151 -1.077 5.716 1.00 95.56 254 HIS A O 1
ATOM 2121 N N . SER A 1 255 ? -23.640 -0.981 4.037 1.00 95.12 255 SER A N 1
ATOM 2122 C CA . SER A 1 255 ? -23.042 -2.056 3.224 1.00 95.12 255 SER A CA 1
ATOM 2123 C C . SER A 1 255 ? -21.530 -1.892 3.040 1.00 95.12 255 SER A C 1
ATOM 2125 O O . SER A 1 255 ? -20.764 -2.804 3.339 1.00 95.12 255 SER A O 1
ATOM 2127 N N . TYR A 1 256 ? -21.073 -0.692 2.674 1.00 94.31 256 TYR A N 1
ATOM 2128 C CA . TYR A 1 256 ? -19.644 -0.409 2.503 1.00 94.31 256 TYR A CA 1
ATOM 2129 C C . TYR A 1 256 ? -18.848 -0.526 3.817 1.00 94.31 256 TYR A C 1
ATOM 2131 O O . TYR A 1 256 ? -17.664 -0.864 3.810 1.00 94.31 256 TYR A O 1
ATOM 2139 N N . GLN A 1 257 ? -19.460 -0.257 4.976 1.00 96.62 257 GLN A N 1
ATOM 2140 C CA . GLN A 1 257 ? -18.802 -0.456 6.271 1.00 96.62 257 GLN A CA 1
ATOM 2141 C C . GLN A 1 257 ? -18.661 -1.946 6.558 1.00 96.62 257 GLN A C 1
ATOM 2143 O O . GLN A 1 257 ? -17.592 -2.377 6.981 1.00 96.62 257 GLN A O 1
ATOM 2148 N N . VAL A 1 258 ? -19.694 -2.738 6.263 1.00 96.62 258 VAL A N 1
ATOM 2149 C CA . VAL A 1 258 ? -19.650 -4.198 6.385 1.00 96.62 258 VAL A CA 1
ATOM 2150 C C . VAL A 1 258 ? -18.561 -4.797 5.494 1.00 96.62 258 VAL A C 1
ATOM 2152 O O . VAL A 1 258 ? -17.752 -5.590 5.978 1.00 96.62 258 VAL A O 1
ATOM 2155 N N . GLU A 1 259 ? -18.467 -4.374 4.233 1.00 94.38 259 GLU A N 1
ATOM 2156 C CA . GLU A 1 259 ? -17.377 -4.767 3.331 1.00 94.38 259 GLU A CA 1
ATOM 2157 C C . GLU A 1 259 ? -16.003 -4.416 3.914 1.00 94.38 259 GLU A C 1
ATOM 2159 O O . GLU A 1 259 ? -15.095 -5.250 3.929 1.00 94.38 259 GLU A O 1
ATOM 2164 N N . GLY A 1 260 ? -15.864 -3.201 4.456 1.00 95.25 260 GLY A N 1
ATOM 2165 C CA . GLY A 1 260 ? -14.654 -2.746 5.139 1.00 95.25 260 GLY A CA 1
ATOM 2166 C C . GLY A 1 260 ? -14.277 -3.629 6.324 1.00 95.25 260 GLY A C 1
ATOM 2167 O O . GLY A 1 260 ? -13.128 -4.058 6.426 1.00 95.25 260 GLY A O 1
ATOM 2168 N N . VAL A 1 261 ? -15.240 -3.964 7.188 1.00 96.62 261 VAL A N 1
ATOM 2169 C CA . VAL A 1 261 ? -15.019 -4.875 8.320 1.00 96.62 261 VAL A CA 1
ATOM 2170 C C . VAL A 1 261 ? -14.583 -6.248 7.822 1.00 96.62 261 VAL A C 1
ATOM 2172 O O . VAL A 1 261 ? -13.583 -6.774 8.304 1.00 96.62 261 VAL A O 1
ATOM 2175 N N . ARG A 1 262 ? -15.273 -6.826 6.832 1.00 94.56 262 ARG A N 1
ATOM 2176 C CA . ARG A 1 262 ? -14.912 -8.137 6.267 1.00 94.56 262 ARG A CA 1
ATOM 2177 C C . ARG A 1 262 ? -13.506 -8.126 5.664 1.00 94.56 262 ARG A C 1
ATOM 2179 O O . ARG A 1 262 ? -12.758 -9.079 5.875 1.00 94.56 262 ARG A O 1
ATOM 2186 N N . ARG A 1 263 ? -13.118 -7.037 4.993 1.00 92.69 263 ARG A N 1
ATOM 2187 C CA . ARG A 1 263 ? -11.759 -6.848 4.469 1.00 92.69 263 ARG A CA 1
ATOM 2188 C C . ARG A 1 263 ? -10.715 -6.788 5.578 1.00 92.69 263 ARG A C 1
ATOM 2190 O O . ARG A 1 263 ? -9.674 -7.432 5.453 1.00 92.69 263 ARG A O 1
ATOM 2197 N N . LEU A 1 264 ? -10.978 -6.037 6.645 1.00 94.94 264 LEU A N 1
ATOM 2198 C CA . LEU A 1 264 ? -10.078 -5.954 7.797 1.00 94.94 264 LEU A CA 1
ATOM 2199 C C . LEU A 1 264 ? -9.947 -7.311 8.501 1.00 94.94 264 LEU A C 1
ATOM 2201 O O . LEU A 1 264 ? -8.839 -7.710 8.845 1.00 94.94 264 LEU A O 1
ATOM 2205 N N . LEU A 1 265 ? -11.049 -8.049 8.671 1.00 93.75 265 LEU A N 1
ATOM 2206 C CA . LEU A 1 265 ? -11.046 -9.392 9.264 1.00 93.75 265 LEU A CA 1
ATOM 2207 C C . LEU A 1 265 ? -10.236 -10.381 8.423 1.00 93.75 265 LEU A C 1
ATOM 2209 O O . LEU A 1 265 ? -9.389 -11.088 8.962 1.00 93.75 265 LEU A O 1
ATOM 2213 N N . ALA A 1 266 ? -10.447 -10.395 7.104 1.00 88.12 266 ALA A N 1
ATOM 2214 C CA . ALA A 1 266 ? -9.744 -11.300 6.199 1.00 88.12 266 ALA A CA 1
ATOM 2215 C C . ALA A 1 266 ? -8.223 -11.086 6.212 1.00 88.12 266 ALA A C 1
ATOM 2217 O O . ALA A 1 266 ? -7.475 -12.057 6.172 1.00 88.12 266 ALA A O 1
ATOM 2218 N N . ASN A 1 267 ? -7.774 -9.833 6.318 1.00 88.75 267 ASN A N 1
ATOM 2219 C CA . ASN A 1 267 ? -6.351 -9.487 6.381 1.00 88.75 267 ASN A CA 1
ATOM 2220 C C . ASN A 1 267 ? -5.801 -9.425 7.818 1.00 88.75 267 ASN A C 1
ATOM 2222 O O . ASN A 1 267 ? -4.627 -9.118 8.007 1.00 88.75 267 ASN A O 1
ATOM 2226 N N . ARG A 1 268 ? -6.644 -9.666 8.836 1.00 92.69 268 ARG A N 1
ATOM 2227 C CA . ARG A 1 268 ? -6.339 -9.466 10.267 1.00 92.69 268 ARG A CA 1
ATOM 2228 C C . ARG A 1 268 ? -5.737 -8.086 10.581 1.00 92.69 268 ARG A C 1
ATOM 2230 O O . ARG A 1 268 ? -4.921 -7.940 11.487 1.00 92.69 268 ARG A O 1
ATOM 2237 N N . GLY A 1 269 ? -6.160 -7.064 9.841 1.00 93.56 269 GLY A N 1
ATOM 2238 C CA . GLY A 1 269 ? -5.623 -5.708 9.907 1.00 93.56 269 GLY A CA 1
ATOM 2239 C C . GLY A 1 269 ? -5.784 -4.952 8.588 1.00 93.56 269 GLY A C 1
ATOM 2240 O O . GLY A 1 269 ? -6.393 -5.445 7.639 1.00 93.56 269 GLY A O 1
ATOM 2241 N N . GLY A 1 270 ? -5.254 -3.730 8.532 1.00 93.00 270 GLY A N 1
ATOM 2242 C CA . GLY A 1 270 ? -5.225 -2.909 7.320 1.00 93.00 270 GLY A CA 1
ATOM 2243 C C . GLY A 1 270 ? -5.540 -1.433 7.560 1.00 93.00 270 GLY A C 1
ATOM 2244 O O . GLY A 1 270 ? -5.778 -1.000 8.688 1.00 93.00 270 GLY A O 1
ATOM 2245 N N . LEU A 1 271 ? -5.547 -0.661 6.471 1.00 94.00 271 LEU A N 1
ATOM 2246 C CA . LEU A 1 271 ? -5.880 0.763 6.467 1.00 94.00 271 LEU A CA 1
ATOM 2247 C C . LEU A 1 271 ? -7.342 0.978 6.055 1.00 94.00 271 LEU A C 1
ATOM 2249 O O . LEU A 1 271 ? -7.748 0.612 4.952 1.00 94.00 271 LEU A O 1
ATOM 2253 N N . LEU A 1 272 ? -8.116 1.639 6.918 1.00 93.94 272 LEU A N 1
ATOM 2254 C CA . LEU A 1 272 ? -9.482 2.075 6.624 1.00 93.94 272 LEU A CA 1
ATOM 2255 C C . LEU A 1 272 ? -9.510 3.566 6.244 1.00 93.94 272 LEU A C 1
ATOM 2257 O O . LEU A 1 272 ? -9.842 4.429 7.059 1.00 93.94 272 LEU A O 1
ATOM 2261 N N . ALA A 1 273 ? -9.159 3.871 4.995 1.00 93.56 273 ALA A N 1
ATOM 2262 C CA . ALA A 1 273 ? -9.059 5.236 4.470 1.00 93.56 273 ALA A CA 1
ATOM 2263 C C . ALA A 1 273 ? -10.396 5.789 3.935 1.00 93.56 273 ALA A C 1
ATOM 2265 O O . ALA A 1 273 ? -10.465 6.298 2.822 1.00 93.56 273 ALA A O 1
ATOM 2266 N N . TYR A 1 274 ? -11.484 5.672 4.703 1.00 94.25 274 TYR A N 1
ATOM 2267 C CA . TYR A 1 274 ? -12.740 6.335 4.325 1.00 94.25 274 TYR A CA 1
ATOM 2268 C C . TYR A 1 274 ? -12.636 7.848 4.507 1.00 94.25 274 TYR A C 1
ATOM 2270 O O . TYR A 1 274 ? -11.918 8.326 5.392 1.00 94.25 274 TYR A O 1
ATOM 2278 N N . ASP A 1 275 ? -13.417 8.600 3.741 1.00 94.19 275 ASP A N 1
ATOM 2279 C CA . ASP A 1 275 ? -13.541 10.045 3.909 1.00 94.19 275 ASP A CA 1
ATOM 2280 C C . ASP A 1 275 ? -14.145 10.421 5.284 1.00 94.19 275 ASP A C 1
ATOM 2282 O O . ASP A 1 275 ? -14.639 9.581 6.057 1.00 94.19 275 ASP A O 1
ATOM 2286 N N . VAL A 1 276 ? -14.016 11.687 5.670 1.00 92.38 276 VAL A N 1
ATOM 2287 C CA . VAL A 1 276 ? -14.610 12.257 6.881 1.00 92.38 276 VAL A CA 1
ATOM 2288 C C . VAL A 1 276 ? -16.135 12.098 6.823 1.00 92.38 276 VAL A C 1
ATOM 2290 O O . VAL A 1 276 ? -16.756 12.259 5.783 1.00 92.38 276 VAL A O 1
ATOM 2293 N N . GLY A 1 277 ? -16.749 11.722 7.948 1.00 90.81 277 GLY A N 1
ATOM 2294 C CA . GLY A 1 277 ? -18.202 11.517 8.041 1.00 90.81 277 GLY A CA 1
ATOM 2295 C C . GLY A 1 277 ? -18.700 10.111 7.681 1.00 90.81 277 GLY A C 1
ATOM 2296 O O . GLY A 1 277 ? -19.760 9.724 8.153 1.00 90.81 277 GLY A O 1
ATOM 2297 N N . LEU A 1 278 ? -17.918 9.275 6.987 1.00 94.12 278 LEU A N 1
ATOM 2298 C CA . LEU A 1 278 ? -18.353 7.930 6.555 1.00 94.12 278 LEU A CA 1
ATOM 2299 C C . LEU A 1 278 ? -18.354 6.844 7.658 1.00 94.12 278 LEU A C 1
ATOM 2301 O O . LEU A 1 278 ? -18.429 5.647 7.370 1.00 94.12 278 LEU A O 1
ATOM 2305 N N . GLY A 1 279 ? -18.249 7.223 8.933 1.00 92.38 279 GLY A N 1
ATOM 2306 C CA . GLY A 1 279 ? -18.369 6.287 10.060 1.00 92.38 279 GLY A CA 1
ATOM 2307 C C . GLY A 1 279 ? -17.195 5.308 10.233 1.00 92.38 279 GLY A C 1
ATOM 2308 O O . GLY A 1 279 ? -17.391 4.146 10.597 1.00 92.38 279 GLY A O 1
ATOM 2309 N N . LYS A 1 280 ? -15.954 5.782 10.029 1.00 96.44 280 LYS A N 1
ATOM 2310 C CA . LYS A 1 280 ? -14.721 5.015 10.322 1.00 96.44 280 LYS A CA 1
ATOM 2311 C C . LYS A 1 280 ? -14.703 4.433 11.739 1.00 96.44 280 LYS A C 1
ATOM 2313 O O . LYS A 1 280 ? -14.262 3.305 11.928 1.00 96.44 280 LYS A O 1
ATOM 2318 N N . THR A 1 281 ? -15.212 5.182 12.719 1.00 97.00 281 THR A N 1
ATOM 2319 C CA . THR A 1 281 ? -15.251 4.767 14.128 1.00 97.00 281 THR A CA 1
ATOM 2320 C C . THR A 1 281 ? -16.096 3.511 14.331 1.00 97.00 281 THR A C 1
ATOM 2322 O O . THR A 1 281 ? -15.585 2.525 14.852 1.00 97.00 281 THR A O 1
ATOM 2325 N N . TYR A 1 282 ? -17.347 3.493 13.855 1.00 97.62 282 TYR A N 1
ATOM 2326 C CA . TYR A 1 282 ? -18.211 2.310 13.971 1.00 97.62 282 TYR A CA 1
ATOM 2327 C C . TYR A 1 282 ? -17.678 1.118 13.181 1.00 97.62 282 TYR A C 1
ATOM 2329 O O . TYR A 1 282 ? -17.730 -0.005 13.670 1.00 97.62 282 TYR A O 1
ATOM 2337 N N . THR A 1 283 ? -17.075 1.364 12.015 1.00 97.75 283 THR A N 1
ATOM 2338 C CA . THR A 1 283 ? -16.398 0.313 11.239 1.00 97.75 283 THR A CA 1
ATOM 2339 C C . THR A 1 283 ? -15.241 -0.308 12.039 1.00 97.75 283 THR A C 1
ATOM 2341 O O . THR A 1 283 ? -15.104 -1.527 12.099 1.00 97.75 283 THR A O 1
ATOM 2344 N N . GLY A 1 284 ? -14.430 0.510 12.718 1.00 97.50 284 GLY A N 1
ATOM 2345 C CA . GLY A 1 284 ? -13.349 0.036 13.587 1.00 97.50 284 GLY A CA 1
ATOM 2346 C C . GLY A 1 284 ? -13.847 -0.735 14.814 1.00 97.50 284 GLY A C 1
ATOM 2347 O O . GLY A 1 284 ? -13.304 -1.789 15.138 1.00 97.50 284 GLY A O 1
ATOM 2348 N N . ILE A 1 285 ? -14.910 -0.257 15.470 1.00 98.00 285 ILE A N 1
ATOM 2349 C CA . ILE A 1 285 ? -15.536 -0.945 16.614 1.00 98.00 285 ILE A CA 1
ATOM 2350 C C . ILE A 1 285 ? -16.099 -2.306 16.181 1.00 98.00 285 ILE A C 1
ATOM 2352 O O . ILE A 1 285 ? -15.868 -3.310 16.854 1.00 98.00 285 ILE A O 1
ATOM 2356 N N . ALA A 1 286 ? -16.773 -2.359 15.031 1.00 97.81 286 ALA A N 1
ATOM 2357 C CA . ALA A 1 286 ? -17.297 -3.589 14.449 1.00 97.81 286 ALA A CA 1
ATOM 2358 C C . ALA A 1 286 ? -16.190 -4.608 14.147 1.00 97.81 286 ALA A C 1
ATOM 2360 O O . ALA A 1 286 ? -16.318 -5.785 14.489 1.00 97.81 286 ALA A O 1
ATOM 2361 N N . PHE A 1 287 ? -15.070 -4.151 13.578 1.00 97.69 287 PHE A N 1
ATOM 2362 C CA . PHE A 1 287 ? -13.882 -4.979 13.379 1.00 97.69 287 PHE A CA 1
ATOM 2363 C C . PHE A 1 287 ? -13.336 -5.535 14.699 1.00 97.69 287 PHE A C 1
ATOM 2365 O O . PHE A 1 287 ? -13.108 -6.739 14.794 1.00 97.69 287 PHE A O 1
ATOM 2372 N N . ILE A 1 288 ? -13.194 -4.702 15.735 1.00 97.25 288 ILE A N 1
ATOM 2373 C CA . ILE A 1 288 ? -12.714 -5.133 17.057 1.00 97.25 288 ILE A CA 1
ATOM 2374 C C . ILE A 1 288 ? -13.641 -6.190 17.666 1.00 97.25 288 ILE A C 1
ATOM 2376 O O . ILE A 1 288 ? -13.167 -7.224 18.137 1.00 97.25 288 ILE A O 1
ATOM 2380 N N . ALA A 1 289 ? -14.953 -5.956 17.645 1.00 97.06 289 ALA A N 1
ATOM 2381 C CA . ALA A 1 289 ? -15.932 -6.882 18.206 1.00 97.06 289 ALA A CA 1
ATOM 2382 C C . ALA A 1 289 ? -15.912 -8.237 17.487 1.00 97.06 289 ALA A C 1
ATOM 2384 O O . ALA A 1 289 ? -15.890 -9.283 18.136 1.00 97.06 289 ALA A O 1
ATOM 2385 N N . ARG A 1 290 ? -15.837 -8.228 16.152 1.00 97.12 290 ARG A N 1
ATOM 2386 C CA . ARG A 1 290 ? -15.717 -9.447 15.344 1.00 97.12 290 ARG A CA 1
ATOM 2387 C C . ARG A 1 290 ? -14.397 -10.175 15.555 1.00 97.12 290 ARG A C 1
ATOM 2389 O O . ARG A 1 290 ? -14.409 -11.389 15.720 1.00 97.12 290 ARG A O 1
ATOM 2396 N N . ALA A 1 291 ? -13.281 -9.456 15.620 1.00 96.38 291 ALA A N 1
ATOM 2397 C CA . ALA A 1 291 ? -11.972 -10.038 15.905 1.00 96.38 291 ALA A CA 1
ATOM 2398 C C . ALA A 1 291 ? -11.927 -10.698 17.296 1.00 96.38 291 ALA A C 1
ATOM 2400 O O . ALA A 1 291 ? -11.320 -11.759 17.468 1.00 96.38 291 ALA A O 1
ATOM 2401 N N . LYS A 1 292 ? -12.607 -10.099 18.288 1.00 95.19 292 LYS A N 1
ATOM 2402 C CA . LYS A 1 292 ? -12.822 -10.713 19.607 1.00 95.19 292 LYS A CA 1
ATOM 2403 C C . LYS A 1 292 ? -13.706 -11.953 19.524 1.00 95.19 292 LYS A C 1
ATOM 2405 O O . LYS A 1 292 ? -13.359 -12.973 20.110 1.00 95.19 292 LYS A O 1
ATOM 2410 N N . GLN A 1 293 ? -14.823 -11.877 18.803 1.00 95.62 293 GLN A N 1
ATOM 2411 C CA . GLN A 1 293 ? -15.752 -12.994 18.617 1.00 95.62 293 GLN A CA 1
ATOM 2412 C C . GLN A 1 293 ? -15.088 -14.190 17.912 1.00 95.62 293 GLN A C 1
ATOM 2414 O O . GLN A 1 293 ? -15.383 -15.333 18.239 1.00 95.62 293 GLN A O 1
ATOM 2419 N N . GLU A 1 294 ? -14.160 -13.938 16.987 1.00 94.81 294 GLU A N 1
ATOM 2420 C CA . GLU A 1 294 ? -13.348 -14.963 16.314 1.00 94.81 294 GLU A CA 1
ATOM 2421 C C . GLU A 1 294 ? -12.169 -15.468 17.168 1.00 94.81 294 GLU A C 1
ATOM 2423 O O . GLU A 1 294 ? -11.470 -16.399 16.774 1.00 94.81 294 GLU A O 1
ATOM 2428 N N . GLY A 1 295 ? -11.935 -14.872 18.341 1.00 94.31 295 GLY A N 1
ATOM 2429 C CA . GLY A 1 295 ? -11.001 -15.363 19.357 1.00 94.31 295 GLY A CA 1
ATOM 2430 C C . GLY A 1 295 ? -9.525 -15.009 19.146 1.00 94.31 295 GLY A C 1
ATOM 2431 O O . GLY A 1 295 ? -8.709 -15.266 20.038 1.00 94.31 295 GLY A O 1
ATOM 2432 N N . TRP A 1 296 ? -9.161 -14.392 18.019 1.00 94.62 296 TRP A N 1
ATOM 2433 C CA . TRP A 1 296 ? -7.770 -14.024 17.729 1.00 94.62 296 TRP A CA 1
ATOM 2434 C C . TRP A 1 296 ? -7.379 -12.647 18.284 1.00 94.62 296 TRP A C 1
ATOM 2436 O O . TRP A 1 296 ? -6.203 -12.424 18.567 1.00 94.62 296 TRP A O 1
ATOM 2446 N N . ALA A 1 297 ? -8.339 -11.752 18.544 1.00 94.56 297 ALA A N 1
ATOM 2447 C CA . ALA A 1 297 ? -8.102 -10.529 19.312 1.00 94.56 297 ALA A CA 1
ATOM 2448 C C . ALA A 1 297 ? -8.633 -10.681 20.744 1.00 94.56 297 ALA A C 1
ATOM 2450 O O . ALA A 1 297 ? -9.833 -10.680 20.983 1.00 94.56 297 ALA A O 1
ATOM 2451 N N . ARG A 1 298 ? -7.747 -10.787 21.739 1.00 92.75 298 ARG A N 1
ATOM 2452 C CA . ARG A 1 298 ? -8.169 -10.974 23.145 1.00 92.75 298 ARG A CA 1
ATOM 2453 C C . ARG A 1 298 ? -8.302 -9.655 23.899 1.00 92.75 298 ARG A C 1
ATOM 2455 O O . ARG A 1 298 ? -9.298 -9.425 24.585 1.00 92.75 298 ARG A O 1
ATOM 2462 N N . ARG A 1 299 ? -7.307 -8.782 23.736 1.00 93.62 299 ARG A N 1
ATOM 2463 C CA . ARG A 1 299 ? -7.129 -7.529 24.482 1.00 93.62 299 ARG A CA 1
ATOM 2464 C C . ARG A 1 299 ? -6.935 -6.356 23.515 1.00 93.62 299 ARG A C 1
ATOM 2466 O O . ARG A 1 299 ? -5.810 -5.896 23.346 1.00 93.62 299 ARG A O 1
ATOM 2473 N N . PRO A 1 300 ? -7.996 -5.904 22.829 1.00 95.88 300 PRO A N 1
ATOM 2474 C CA . PRO A 1 300 ? -7.881 -4.802 21.885 1.00 95.88 300 PRO A CA 1
ATOM 2475 C C . PRO A 1 300 ? -7.624 -3.474 22.605 1.00 95.88 300 PRO A C 1
ATOM 2477 O O . PRO A 1 300 ? -8.280 -3.150 23.599 1.00 95.88 300 PRO A O 1
ATOM 2480 N N . VAL A 1 301 ? -6.691 -2.699 22.057 1.00 96.62 301 VAL A N 1
ATOM 2481 C CA . VAL A 1 301 ? -6.349 -1.343 22.497 1.00 96.62 301 VAL A CA 1
ATOM 2482 C C . VAL A 1 301 ? -6.549 -0.400 21.315 1.00 96.62 301 VAL A C 1
ATOM 2484 O O . VAL A 1 301 ? -5.999 -0.622 20.239 1.00 96.62 301 VAL A O 1
ATOM 2487 N N . VAL A 1 302 ? -7.339 0.652 21.511 1.00 97.38 302 VAL A N 1
ATOM 2488 C CA . VAL A 1 302 ? -7.616 1.682 20.508 1.00 97.38 302 VAL A CA 1
ATOM 2489 C C . VAL A 1 302 ? -6.871 2.950 20.888 1.00 97.38 302 VAL A C 1
ATOM 2491 O O . VAL A 1 302 ? -7.210 3.595 21.877 1.00 97.38 302 VAL A O 1
ATOM 2494 N N . VAL A 1 303 ? -5.860 3.322 20.106 1.00 97.25 303 VAL A N 1
ATOM 2495 C CA . VAL A 1 303 ? -5.064 4.529 20.363 1.00 97.25 303 VAL A CA 1
ATOM 2496 C C . VAL A 1 303 ? -5.680 5.726 19.644 1.00 97.25 303 VAL A C 1
ATOM 2498 O O . VAL A 1 303 ? -5.886 5.686 18.433 1.00 97.25 303 VAL A O 1
ATOM 2501 N N . VAL A 1 304 ? -5.968 6.804 20.377 1.00 96.44 304 VAL A N 1
ATOM 2502 C CA . VAL A 1 304 ? -6.658 7.991 19.842 1.00 96.44 304 VAL A CA 1
ATOM 2503 C C . VAL A 1 304 ? -6.061 9.298 20.375 1.00 96.44 304 VAL A C 1
ATOM 2505 O O . VAL A 1 304 ? -5.491 9.319 21.468 1.00 96.44 304 VAL A O 1
ATOM 2508 N N . PRO A 1 305 ? -6.205 10.432 19.663 1.00 95.62 305 PRO A N 1
ATOM 2509 C CA . PRO A 1 305 ? -5.960 11.750 20.246 1.00 95.62 305 PRO A CA 1
ATOM 2510 C C . PRO A 1 305 ? -6.778 11.957 21.530 1.00 95.62 305 PRO A C 1
ATOM 2512 O O . PRO A 1 305 ? -7.939 11.547 21.595 1.00 95.62 305 PRO A O 1
ATOM 2515 N N . GLY A 1 306 ? -6.211 12.635 22.534 1.00 91.12 306 GLY A N 1
ATOM 2516 C CA . GLY A 1 306 ? -6.867 12.816 23.839 1.00 91.12 306 GLY A CA 1
ATOM 2517 C C . GLY A 1 306 ? -8.256 13.462 23.756 1.00 91.12 306 GLY A C 1
ATOM 2518 O O . GLY A 1 306 ? -9.183 13.033 24.439 1.00 91.12 306 GLY A O 1
ATOM 2519 N N . SER A 1 307 ? -8.441 14.417 22.839 1.00 89.25 307 SER A N 1
ATOM 2520 C CA . SER A 1 307 ? -9.724 15.091 22.585 1.00 89.25 307 SER A CA 1
ATOM 2521 C C . SER A 1 307 ? -10.823 14.179 22.020 1.00 89.25 307 SER A C 1
ATOM 2523 O O . SER A 1 307 ? -11.996 14.551 22.039 1.00 89.25 307 SER A O 1
ATOM 2525 N N . LEU A 1 308 ? -10.470 12.990 21.517 1.00 94.19 308 LEU A N 1
ATOM 2526 C CA . LEU A 1 308 ? -11.406 12.029 20.930 1.00 94.19 308 LEU A CA 1
ATOM 2527 C C . LEU A 1 308 ? -11.706 10.839 21.849 1.00 94.19 308 LEU A C 1
ATOM 2529 O O . LEU A 1 308 ? -12.647 10.102 21.566 1.00 94.19 308 LEU A O 1
ATOM 2533 N N . ALA A 1 309 ? -10.971 10.658 22.950 1.00 95.12 309 ALA A N 1
ATOM 2534 C CA . ALA A 1 309 ? -11.080 9.469 23.800 1.00 95.12 309 ALA A CA 1
ATOM 2535 C C . ALA A 1 309 ? -12.507 9.203 24.301 1.00 95.12 309 ALA A C 1
ATOM 2537 O O . ALA A 1 309 ? -13.028 8.101 24.147 1.00 95.12 309 ALA A O 1
ATOM 2538 N N . PHE A 1 310 ? -13.182 10.229 24.823 1.00 94.62 310 PHE A N 1
ATOM 2539 C CA . PHE A 1 310 ? -14.552 10.078 25.321 1.00 94.62 310 PHE A CA 1
ATOM 2540 C C . PHE A 1 310 ? -15.601 9.988 24.205 1.00 94.62 310 PHE A C 1
ATOM 2542 O O . PHE A 1 310 ? -16.620 9.342 24.412 1.00 94.62 310 PHE A O 1
ATOM 2549 N N . LYS A 1 311 ? -15.333 10.541 23.011 1.00 94.12 311 LYS A N 1
ATOM 2550 C CA . LYS A 1 311 ? -16.195 10.340 21.830 1.00 94.12 311 LYS A CA 1
ATOM 2551 C C . LYS A 1 311 ? -16.139 8.892 21.340 1.00 94.12 311 LYS A C 1
ATOM 2553 O O . LYS A 1 311 ? -17.152 8.320 20.950 1.00 94.12 311 LYS A O 1
ATOM 2558 N N . TRP A 1 312 ? -14.952 8.285 21.381 1.00 97.19 312 TRP A N 1
ATOM 2559 C CA . TRP A 1 312 ? -14.791 6.857 21.114 1.00 97.19 312 TRP A CA 1
ATOM 2560 C C . TRP A 1 312 ? -15.487 6.007 22.173 1.00 97.19 312 TRP A C 1
ATOM 2562 O O . TRP A 1 312 ? -16.159 5.049 21.808 1.00 97.19 312 TRP A O 1
ATOM 2572 N N . LEU A 1 313 ? -15.379 6.370 23.457 1.00 97.12 313 LEU A N 1
ATOM 2573 C CA . LEU A 1 313 ? -16.075 5.665 24.537 1.00 97.12 313 LEU A CA 1
ATOM 2574 C C . LEU A 1 313 ? -17.593 5.676 24.321 1.00 97.12 313 LEU A C 1
ATOM 2576 O O . LEU A 1 313 ? -18.221 4.627 24.389 1.00 97.12 313 LEU A O 1
ATOM 2580 N N . GLU A 1 314 ? -18.160 6.835 23.993 1.00 95.50 314 GLU A N 1
ATOM 2581 C CA . GLU A 1 314 ? -19.582 6.986 23.665 1.00 95.50 314 GLU A CA 1
ATOM 2582 C C . GLU A 1 314 ? -19.980 6.159 22.432 1.00 95.50 314 GLU A C 1
ATOM 2584 O O . GLU A 1 314 ? -21.008 5.485 22.438 1.00 95.50 314 GLU A O 1
ATOM 2589 N N . SER A 1 315 ? -19.134 6.128 21.396 1.00 97.25 315 SER A N 1
ATOM 2590 C CA . SER A 1 315 ? -19.369 5.296 20.206 1.00 97.25 315 SER A CA 1
ATOM 2591 C C . SER A 1 315 ? -19.364 3.800 20.548 1.00 97.25 315 SER A C 1
ATOM 2593 O O . SER A 1 315 ? -20.203 3.054 20.047 1.00 97.25 315 SER A O 1
ATOM 2595 N N . PHE A 1 316 ? -18.454 3.355 21.423 1.00 97.56 316 PHE A N 1
ATOM 2596 C CA . PHE A 1 316 ? -18.440 1.984 21.939 1.00 97.56 316 PHE A CA 1
ATOM 2597 C C . PHE A 1 316 ? -19.712 1.669 22.723 1.00 97.56 316 PHE A C 1
ATOM 2599 O O . PHE A 1 316 ? -20.324 0.645 22.463 1.00 97.56 316 PHE A O 1
ATOM 2606 N N . GLN A 1 317 ? -20.131 2.551 23.631 1.00 95.88 317 GLN A N 1
ATOM 2607 C CA . GLN A 1 317 ? -21.352 2.373 24.425 1.00 95.88 317 GLN A CA 1
ATOM 2608 C C . GLN A 1 317 ? -22.615 2.359 23.555 1.00 95.88 317 GLN A C 1
ATOM 2610 O O . GLN A 1 317 ? -23.555 1.631 23.845 1.00 95.88 317 GLN A O 1
ATOM 2615 N N . THR A 1 318 ? -22.626 3.128 22.467 1.00 96.50 318 THR A N 1
ATOM 2616 C CA . THR A 1 318 ? -23.748 3.163 21.521 1.00 96.50 318 THR A CA 1
ATOM 2617 C C . THR A 1 318 ? -23.830 1.877 20.697 1.00 96.50 318 THR A C 1
ATOM 2619 O O . THR A 1 318 ? -24.912 1.325 20.518 1.00 96.50 318 THR A O 1
ATOM 2622 N N . ALA A 1 319 ? -22.692 1.398 20.186 1.00 97.00 319 ALA A N 1
ATOM 2623 C CA . ALA A 1 319 ? -22.636 0.214 19.329 1.00 97.00 319 ALA A CA 1
ATOM 2624 C C . ALA A 1 319 ? -22.679 -1.110 20.108 1.00 97.00 319 ALA A C 1
ATOM 2626 O O . ALA A 1 319 ? -23.205 -2.101 19.615 1.00 97.00 319 ALA A O 1
ATOM 2627 N N . LEU A 1 320 ? -22.095 -1.144 21.304 1.00 96.56 320 LEU A N 1
ATOM 2628 C CA . LEU A 1 320 ? -21.901 -2.325 22.146 1.00 96.56 320 LEU A CA 1
ATOM 2629 C C . LEU A 1 320 ? -22.206 -1.940 23.607 1.00 96.56 320 LEU A C 1
ATOM 2631 O O . LEU A 1 320 ? -21.276 -1.792 24.406 1.00 96.56 320 LEU A O 1
ATOM 2635 N N . PRO A 1 321 ? -23.485 -1.760 23.979 1.00 95.19 321 PRO A N 1
ATOM 2636 C CA . PRO A 1 321 ? -23.871 -1.220 25.289 1.00 95.19 321 PRO A CA 1
ATOM 2637 C C . PRO A 1 321 ? -23.346 -2.037 26.474 1.00 95.19 321 PRO A C 1
ATOM 2639 O O . PRO A 1 321 ? -23.024 -1.474 27.519 1.00 95.19 321 PRO A O 1
ATOM 2642 N N . ASP A 1 322 ? -23.169 -3.347 26.296 1.00 93.12 322 ASP A N 1
ATOM 2643 C CA . ASP A 1 322 ? -22.687 -4.229 27.358 1.00 93.12 322 ASP A CA 1
ATOM 2644 C C . ASP A 1 322 ? -21.153 -4.413 27.372 1.00 93.12 322 ASP A C 1
ATOM 2646 O O . ASP A 1 322 ? -20.624 -5.171 28.195 1.00 93.12 322 ASP A O 1
ATOM 2650 N N . TYR A 1 323 ? -20.409 -3.802 26.441 1.00 95.44 323 TYR A N 1
ATOM 2651 C CA . TYR A 1 323 ? -18.946 -3.864 26.461 1.00 95.44 323 TYR A CA 1
ATOM 2652 C C . TYR A 1 323 ? -18.395 -2.998 27.592 1.00 95.44 323 TYR A C 1
ATOM 2654 O O . TYR A 1 323 ? -18.633 -1.793 27.674 1.00 95.44 323 TYR A O 1
ATOM 2662 N N . ARG A 1 324 ? -17.556 -3.598 28.435 1.00 96.62 324 ARG A N 1
ATOM 2663 C CA . ARG A 1 324 ? -16.811 -2.872 29.462 1.00 96.62 324 ARG A CA 1
ATOM 2664 C C . ARG A 1 324 ? -15.590 -2.241 28.807 1.00 96.62 324 ARG A C 1
ATOM 2666 O O . ARG A 1 324 ? -14.605 -2.926 28.546 1.00 96.62 324 ARG A O 1
ATOM 2673 N N . VAL A 1 325 ? -15.636 -0.939 28.542 1.00 97.44 325 VAL A N 1
ATOM 2674 C CA . VAL A 1 325 ? -14.531 -0.200 27.910 1.00 97.44 325 VAL A CA 1
ATOM 2675 C C . VAL A 1 325 ? -13.933 0.798 28.891 1.00 97.44 325 VAL A C 1
ATOM 2677 O O . VAL A 1 325 ? -14.660 1.573 29.511 1.00 97.44 325 VAL A O 1
ATOM 2680 N N . ILE A 1 326 ? -12.606 0.794 29.021 1.00 97.19 326 ILE A N 1
ATOM 2681 C CA . ILE A 1 326 ? -11.879 1.723 29.894 1.00 97.19 326 ILE A CA 1
ATOM 2682 C C . ILE A 1 326 ? -11.035 2.709 29.088 1.00 97.19 326 ILE A C 1
ATOM 2684 O O . ILE A 1 326 ? -10.420 2.347 28.087 1.00 97.19 326 ILE A O 1
ATOM 2688 N N . VAL A 1 327 ? -10.988 3.964 29.542 1.00 97.44 327 VAL A N 1
ATOM 2689 C CA . VAL A 1 327 ? -10.113 5.003 28.983 1.00 97.44 327 VAL A CA 1
ATOM 2690 C C . VAL A 1 327 ? -8.854 5.124 29.838 1.00 97.44 327 VAL A C 1
ATOM 2692 O O . VAL A 1 327 ? -8.950 5.397 31.037 1.00 97.44 327 VAL A O 1
ATOM 2695 N N . ILE A 1 328 ? -7.686 4.961 29.217 1.00 96.12 328 ILE A N 1
ATOM 2696 C CA . ILE A 1 328 ? -6.365 5.127 29.833 1.00 96.12 328 ILE A CA 1
ATOM 2697 C C . ILE A 1 328 ? -5.704 6.388 29.280 1.00 96.12 328 ILE A C 1
ATOM 2699 O O . ILE A 1 328 ? -5.697 6.633 28.074 1.00 96.12 328 ILE A O 1
ATOM 2703 N N . GLY A 1 329 ? -5.147 7.196 30.179 1.00 93.38 329 GLY A N 1
ATOM 2704 C CA . GLY A 1 329 ? -4.517 8.473 29.867 1.00 93.38 329 GLY A CA 1
ATOM 2705 C C . GLY A 1 329 ? -5.443 9.678 30.024 1.00 93.38 329 GLY A C 1
ATOM 2706 O O . GLY A 1 329 ? -4.977 10.814 29.932 1.00 93.38 329 GLY A O 1
ATOM 2707 N N . ALA A 1 330 ? -6.726 9.452 30.315 1.00 93.50 330 ALA A N 1
ATOM 2708 C CA . ALA A 1 330 ? -7.669 10.495 30.689 1.00 93.50 330 ALA A CA 1
ATOM 2709 C C . ALA A 1 330 ? -8.749 9.975 31.648 1.00 93.50 330 ALA A C 1
ATOM 2711 O O . ALA A 1 330 ? -9.269 8.867 31.497 1.00 93.50 330 ALA A O 1
ATOM 2712 N N . THR A 1 331 ? -9.151 10.829 32.588 1.00 91.69 331 THR A N 1
ATOM 2713 C CA . THR A 1 331 ? -10.259 10.588 33.516 1.00 91.69 331 THR A CA 1
ATOM 2714 C C . THR A 1 331 ? -11.286 11.703 33.398 1.00 91.69 331 THR A C 1
ATOM 2716 O O . THR A 1 331 ? -10.949 12.892 33.395 1.00 91.69 331 THR A O 1
ATOM 2719 N N . ARG A 1 332 ? -12.558 11.309 33.292 1.00 88.19 332 ARG A N 1
ATOM 2720 C CA . ARG A 1 332 ? -13.695 12.228 33.239 1.00 88.19 332 ARG A CA 1
ATOM 2721 C C . ARG A 1 332 ? -13.955 12.772 34.643 1.00 88.19 332 ARG A C 1
ATOM 2723 O O . ARG A 1 332 ? -14.059 12.013 35.600 1.00 88.19 332 ARG A O 1
ATOM 2730 N N . ILE A 1 333 ? -14.057 14.086 34.768 1.00 87.19 333 ILE A N 1
ATOM 2731 C CA . ILE A 1 333 ? -14.309 14.795 36.023 1.00 87.19 333 ILE A CA 1
ATOM 2732 C C . ILE A 1 333 ? -15.476 15.768 35.831 1.00 87.19 333 ILE A C 1
ATOM 2734 O O . ILE A 1 333 ? -15.657 16.339 34.757 1.00 87.19 333 ILE A O 1
ATOM 2738 N N . LYS A 1 334 ? -16.283 15.981 36.873 1.00 85.62 334 LYS A N 1
ATOM 2739 C CA . LYS A 1 334 ? -17.331 17.011 36.865 1.00 85.62 334 LYS A CA 1
ATOM 2740 C C . LYS A 1 334 ? -16.769 18.311 37.443 1.00 85.62 334 LYS A C 1
ATOM 2742 O O . LYS A 1 334 ? -16.286 18.326 38.578 1.00 85.62 334 LYS A O 1
ATOM 2747 N N . ARG A 1 335 ? -16.838 19.408 36.686 1.00 84.62 335 ARG A N 1
ATOM 2748 C CA . ARG A 1 335 ? -16.534 20.757 37.176 1.00 84.62 335 ARG A CA 1
ATOM 2749 C C . ARG A 1 335 ? -17.526 21.107 38.280 1.00 84.62 335 ARG A C 1
ATOM 2751 O O . ARG A 1 335 ? -18.737 21.041 38.091 1.00 84.62 335 ARG A O 1
ATOM 2758 N N . ARG A 1 336 ? -17.007 21.473 39.451 1.00 83.31 336 ARG A N 1
ATOM 2759 C CA . ARG A 1 336 ? -17.839 21.792 40.622 1.00 83.31 336 ARG A CA 1
ATOM 2760 C C . A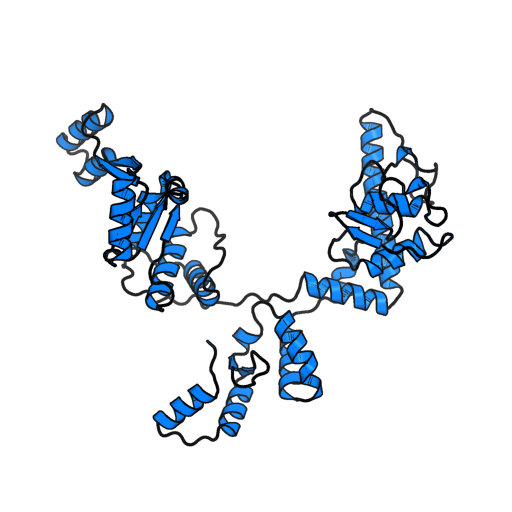RG A 1 336 ? -18.258 23.263 40.668 1.00 83.31 336 ARG A C 1
ATOM 2762 O O . ARG A 1 336 ? -19.317 23.565 41.212 1.00 83.31 336 ARG A O 1
ATOM 2769 N N . SER A 1 337 ? -17.458 24.152 40.084 1.00 82.44 337 SER A N 1
ATOM 2770 C CA . SER A 1 337 ? -17.633 25.606 40.107 1.00 82.44 337 SER A CA 1
ATOM 2771 C C . SER A 1 337 ? -17.135 26.252 38.806 1.00 82.44 337 SER A C 1
ATOM 2773 O O . SER A 1 337 ? -16.431 25.621 38.017 1.00 82.44 337 SER A O 1
ATOM 2775 N N . GLY A 1 338 ? -17.534 27.505 38.573 1.00 85.81 338 GLY A N 1
ATOM 2776 C CA . GLY A 1 338 ? -17.166 28.305 37.400 1.00 85.81 338 GLY A CA 1
ATOM 2777 C C . GLY A 1 338 ? -18.378 29.005 36.768 1.00 85.81 338 GLY A C 1
ATOM 2778 O O . GLY A 1 338 ? -19.512 28.597 37.035 1.00 85.81 338 GLY A O 1
ATOM 2779 N N . PRO A 1 339 ? -18.172 30.038 35.929 1.00 86.94 339 PRO A N 1
ATOM 2780 C CA . PRO A 1 339 ? -19.263 30.796 35.308 1.00 86.94 339 PRO A CA 1
ATOM 2781 C C . PRO A 1 339 ? -20.219 29.911 34.495 1.00 86.94 339 PRO A C 1
ATOM 2783 O O . PRO A 1 339 ? -21.434 30.022 34.633 1.00 86.94 339 PRO A O 1
ATOM 2786 N N . GLU A 1 340 ? -19.674 28.970 33.717 1.00 84.44 340 GLU A N 1
ATOM 2787 C CA . GLU A 1 340 ? -20.460 28.015 32.921 1.00 84.44 340 GLU A CA 1
ATOM 2788 C C . GLU A 1 340 ? -21.272 27.053 33.793 1.00 84.44 340 GLU A C 1
ATOM 2790 O O . GLU A 1 340 ? -22.443 26.816 33.514 1.00 84.44 340 GLU A O 1
ATOM 2795 N N . VAL A 1 341 ? -20.685 26.543 34.884 1.00 88.62 341 VAL A N 1
ATOM 2796 C CA . VAL A 1 341 ? -21.379 25.653 35.832 1.00 88.62 341 VAL A CA 1
ATOM 2797 C C . VAL A 1 341 ? -22.509 26.401 36.536 1.00 88.62 341 VAL A C 1
ATOM 2799 O O . VAL A 1 341 ? -23.595 25.851 36.700 1.00 88.62 341 VAL A O 1
ATOM 2802 N N . LYS A 1 342 ? -22.274 27.657 36.938 1.00 90.31 342 LYS A N 1
ATOM 2803 C CA . LYS A 1 342 ? -23.288 28.504 37.577 1.00 90.31 342 LYS A CA 1
ATOM 2804 C C . LYS A 1 342 ? -24.462 28.754 36.627 1.00 90.31 342 LYS A C 1
ATOM 2806 O O . LYS A 1 342 ? -25.597 28.465 36.990 1.00 90.31 342 LYS A O 1
ATOM 2811 N N . LYS A 1 343 ? -24.173 29.161 35.388 1.00 91.38 343 LYS A N 1
ATOM 2812 C CA . LYS A 1 343 ? -25.182 29.374 34.343 1.00 91.38 343 LYS A CA 1
ATOM 2813 C C . LYS A 1 343 ? -25.949 28.089 34.012 1.00 91.38 343 LYS A C 1
ATOM 2815 O O . LYS A 1 343 ? -27.163 28.117 33.862 1.00 91.38 343 LYS A O 1
ATOM 2820 N N . ALA A 1 344 ? -25.268 26.947 33.923 1.00 89.50 344 ALA A N 1
ATOM 2821 C CA . ALA A 1 344 ? -25.919 25.659 33.687 1.00 89.50 344 ALA A CA 1
ATOM 2822 C C . ALA A 1 344 ? -26.836 25.248 34.852 1.00 89.50 344 ALA A C 1
ATOM 2824 O O . ALA A 1 344 ? -27.921 24.730 34.608 1.00 89.50 344 ALA A O 1
ATOM 2825 N N . ARG A 1 345 ? -26.441 25.514 36.108 1.00 92.38 345 ARG A N 1
ATOM 2826 C CA . ARG A 1 345 ? -27.286 25.261 37.291 1.00 92.38 345 ARG A CA 1
ATOM 2827 C C . ARG A 1 345 ? -28.539 26.130 37.296 1.00 92.38 345 ARG A C 1
ATOM 2829 O O . ARG A 1 345 ? -29.609 25.618 37.596 1.00 92.38 345 ARG A O 1
ATOM 2836 N N . GLU A 1 346 ? -28.408 27.412 36.963 1.00 93.62 346 GLU A N 1
ATOM 2837 C CA . GLU A 1 346 ? -29.543 28.341 36.862 1.00 93.62 346 GLU A CA 1
ATOM 2838 C C . GLU A 1 346 ? -30.552 27.862 35.808 1.00 93.62 346 GLU A C 1
ATOM 2840 O O . GLU A 1 346 ? -31.746 27.795 36.080 1.00 93.62 346 GLU A O 1
ATOM 2845 N N . ARG A 1 347 ? -30.065 27.421 34.642 1.00 94.19 347 ARG A N 1
ATOM 2846 C CA . ARG A 1 347 ? -30.902 26.884 33.556 1.00 94.19 347 ARG A CA 1
ATOM 2847 C C . ARG A 1 347 ? -31.554 25.540 33.895 1.00 94.19 347 ARG A C 1
ATOM 2849 O O . ARG A 1 347 ? -32.704 25.319 33.536 1.00 94.19 347 ARG A O 1
ATOM 2856 N N . LEU A 1 348 ? -30.851 24.661 34.614 1.00 93.81 348 LEU A N 1
ATOM 2857 C CA . LEU A 1 348 ? -31.426 23.422 35.153 1.00 93.81 348 LEU A CA 1
ATOM 2858 C C . LEU A 1 348 ? -32.553 23.729 36.152 1.00 93.81 348 LEU A C 1
ATOM 2860 O O . LEU A 1 348 ? -33.626 23.144 36.062 1.00 93.81 348 LEU A O 1
ATOM 2864 N N . ALA A 1 349 ? -32.333 24.675 37.071 1.00 92.94 349 ALA A N 1
ATOM 2865 C CA . ALA A 1 349 ? -33.341 25.094 38.047 1.00 92.94 349 ALA A CA 1
ATOM 2866 C C . ALA A 1 349 ? -34.563 25.762 37.392 1.00 92.94 349 ALA A C 1
ATOM 2868 O O . ALA A 1 349 ? -35.676 25.618 37.889 1.00 92.94 349 ALA A O 1
ATOM 2869 N N . ALA A 1 350 ? -34.363 26.453 36.266 1.00 93.31 350 ALA A N 1
ATOM 2870 C CA . ALA A 1 350 ? -35.428 27.035 35.451 1.00 93.31 350 ALA A CA 1
ATOM 2871 C C . ALA A 1 350 ? -36.174 26.009 34.568 1.00 93.31 350 ALA A C 1
ATOM 2873 O O . ALA A 1 350 ? -37.126 26.378 33.886 1.00 93.31 350 ALA A O 1
ATOM 2874 N N . GLY A 1 351 ? -35.756 24.735 34.556 1.00 91.25 351 GLY A N 1
ATOM 2875 C CA . GLY A 1 351 ? -36.354 23.687 33.721 1.00 91.25 351 GLY A CA 1
ATOM 2876 C C . GLY A 1 351 ? -35.973 23.752 32.236 1.00 91.25 351 GLY A C 1
ATOM 2877 O O . GLY A 1 351 ? -36.538 23.019 31.431 1.00 91.25 351 GLY A O 1
ATOM 2878 N N . GLU A 1 352 ? -35.010 24.597 31.856 1.00 93.12 352 GLU A N 1
ATOM 2879 C CA . GLU A 1 352 ? -34.525 24.725 30.471 1.00 93.12 352 GLU A CA 1
ATOM 2880 C C . GLU A 1 352 ? -33.559 23.603 30.061 1.00 93.12 352 GLU A C 1
ATOM 2882 O O . GLU A 1 352 ? -33.257 23.437 28.878 1.00 93.12 352 GLU A O 1
ATOM 2887 N N . LEU A 1 353 ? -33.009 22.881 31.040 1.00 91.44 353 LEU A N 1
ATOM 2888 C CA . LEU A 1 353 ? -32.101 21.758 30.839 1.00 91.44 353 LEU A CA 1
ATOM 2889 C C . LEU A 1 353 ? -32.613 20.540 31.598 1.00 91.44 353 LEU A C 1
ATOM 2891 O O . LEU A 1 353 ? -33.103 20.652 32.719 1.00 91.44 353 LEU A O 1
ATOM 2895 N N . THR A 1 354 ? -32.416 19.364 31.018 1.00 92.69 354 THR A N 1
ATOM 2896 C CA . THR A 1 354 ? -32.521 18.097 31.744 1.00 92.69 354 THR A CA 1
ATOM 2897 C C . THR A 1 354 ? -31.285 17.868 32.617 1.00 92.69 354 THR A C 1
ATOM 2899 O O . THR A 1 354 ? -30.220 18.461 32.405 1.00 92.69 354 THR A O 1
ATOM 2902 N N . GLN A 1 355 ? -31.398 16.955 33.585 1.00 88.81 355 GLN A N 1
ATOM 2903 C CA . GLN A 1 355 ? -30.264 16.560 34.424 1.00 88.81 355 GLN A CA 1
ATOM 2904 C C . GLN A 1 355 ? -29.099 15.984 33.595 1.00 88.81 355 GLN A C 1
ATOM 2906 O O . GLN A 1 355 ? -27.940 16.259 33.903 1.00 88.81 355 GLN A O 1
ATOM 2911 N N . GLU A 1 356 ? -29.393 15.249 32.517 1.00 85.81 356 GLU A N 1
ATOM 2912 C CA . GLU A 1 356 ? -28.387 14.729 31.580 1.00 85.81 356 GLU A CA 1
ATOM 2913 C C . GLU A 1 356 ? -27.664 15.847 30.828 1.00 85.81 356 GLU A C 1
ATOM 2915 O O . GLU A 1 356 ? -26.434 15.849 30.748 1.00 85.81 356 GLU A O 1
ATOM 2920 N N . GLN A 1 357 ? -28.404 16.838 30.321 1.00 85.56 357 GLN A N 1
ATOM 2921 C CA . GLN A 1 357 ? -27.807 17.986 29.637 1.00 85.56 357 GLN A CA 1
ATOM 2922 C C . GLN A 1 357 ? -26.923 18.804 30.584 1.00 85.56 357 GLN A C 1
ATOM 2924 O O . GLN A 1 357 ? -25.837 19.237 30.197 1.00 85.56 357 GLN A O 1
ATOM 2929 N N . PHE A 1 358 ? -27.348 18.986 31.838 1.00 88.62 358 PHE A N 1
ATOM 2930 C CA . PHE A 1 358 ? -26.522 19.622 32.861 1.00 88.62 358 PHE A CA 1
ATOM 2931 C C . PHE A 1 358 ? -25.225 18.842 33.113 1.00 88.62 358 PHE A C 1
ATOM 2933 O O . PHE A 1 358 ? -24.137 19.423 33.093 1.00 88.62 358 PHE A O 1
ATOM 2940 N N . ASP A 1 359 ? -25.332 17.528 33.310 1.00 84.94 359 ASP A N 1
ATOM 2941 C CA . ASP A 1 359 ? -24.189 16.653 33.562 1.00 84.94 359 ASP A CA 1
ATOM 2942 C C . ASP A 1 359 ? -23.190 16.647 32.401 1.00 84.94 359 ASP A C 1
ATOM 2944 O O . ASP A 1 359 ? -21.979 16.648 32.641 1.00 84.94 359 ASP A O 1
ATOM 2948 N N . ALA A 1 360 ? -23.675 16.705 31.158 1.00 82.75 360 ALA A N 1
ATOM 2949 C CA . ALA A 1 360 ? -22.838 16.834 29.973 1.00 82.75 360 ALA A CA 1
ATOM 2950 C C . ALA A 1 360 ? -22.060 18.162 29.958 1.00 82.75 360 ALA A C 1
ATOM 295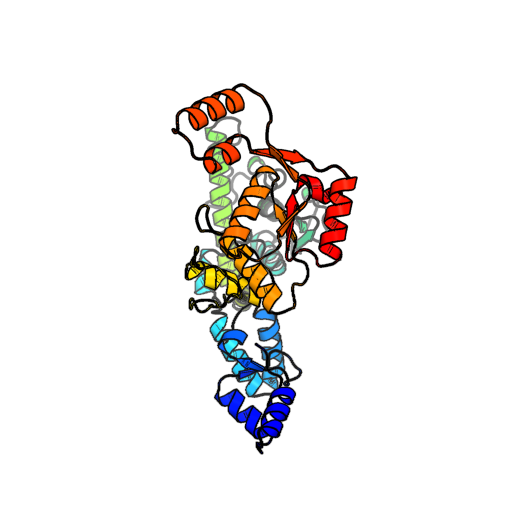2 O O . ALA A 1 360 ? -20.855 18.150 29.712 1.00 82.75 360 ALA A O 1
ATOM 2953 N N . ILE A 1 361 ? -22.712 19.286 30.286 1.00 84.44 361 ILE A N 1
ATOM 2954 C CA . ILE A 1 361 ? -22.086 20.623 30.302 1.00 84.44 361 ILE A CA 1
ATOM 2955 C C . ILE A 1 361 ? -20.979 20.718 31.355 1.00 84.44 361 ILE A C 1
ATOM 2957 O O . ILE A 1 361 ? -19.924 21.301 31.108 1.00 84.44 361 ILE A O 1
ATOM 2961 N N . VAL A 1 362 ? -21.200 20.161 32.547 1.00 87.44 362 VAL A N 1
ATOM 2962 C CA . VAL A 1 362 ? -20.206 20.233 33.630 1.00 87.44 362 VAL A CA 1
ATOM 2963 C C . VAL A 1 362 ? -19.125 19.158 33.513 1.00 87.44 362 VAL A C 1
ATOM 2965 O O . VAL A 1 362 ? -18.173 19.160 34.293 1.00 87.44 362 VAL A O 1
ATOM 2968 N N . SER A 1 363 ? -19.240 18.234 32.560 1.00 84.19 363 SER A N 1
ATOM 2969 C CA . SER A 1 363 ? -18.257 17.180 32.343 1.00 84.19 363 SER A CA 1
ATOM 2970 C C . SER A 1 363 ? -17.026 17.704 31.596 1.00 84.19 363 SER A C 1
ATOM 2972 O O . SER A 1 363 ? -17.120 18.247 30.503 1.00 84.19 363 SER A O 1
ATOM 2974 N N . THR A 1 364 ? -15.843 17.506 32.171 1.00 85.81 364 THR A N 1
ATOM 2975 C CA . THR A 1 364 ? -14.545 17.763 31.529 1.00 85.81 364 THR A CA 1
ATOM 2976 C C . THR A 1 364 ? -13.628 16.560 31.753 1.00 85.81 364 THR A C 1
ATOM 2978 O O . THR A 1 364 ? -13.986 15.613 32.450 1.00 85.81 364 THR A O 1
ATOM 2981 N N . SER A 1 365 ? -12.432 16.563 31.176 1.00 86.50 365 SER A N 1
ATOM 2982 C CA . SER A 1 365 ? -11.420 15.531 31.418 1.00 86.50 365 SER A CA 1
ATOM 2983 C C . SER A 1 365 ? -10.123 16.122 31.952 1.00 86.50 365 SER A C 1
ATOM 2985 O O . SER A 1 365 ? -9.806 17.277 31.672 1.00 86.50 365 SER A O 1
ATOM 2987 N N . ARG A 1 366 ? -9.356 15.311 32.682 1.00 89.88 366 ARG A N 1
ATOM 2988 C CA . ARG A 1 366 ? -7.944 15.565 33.002 1.00 89.88 366 ARG A CA 1
ATOM 2989 C C . ARG A 1 366 ? -7.095 14.362 32.612 1.00 89.88 366 ARG A C 1
ATOM 2991 O O . ARG A 1 366 ? -7.629 13.260 32.496 1.00 89.88 366 ARG A O 1
ATOM 2998 N N . SER A 1 367 ? -5.792 14.564 32.469 1.00 89.94 367 SER A N 1
ATOM 2999 C CA . SER A 1 367 ? -4.853 13.457 32.298 1.00 89.94 367 SER A CA 1
ATOM 3000 C C . SER A 1 367 ? -4.798 12.589 33.555 1.00 89.94 367 SER A C 1
ATOM 3002 O O . SER A 1 367 ? -4.940 13.077 34.684 1.00 89.94 367 SER A O 1
ATOM 3004 N N . ASP A 1 368 ? -4.591 11.296 33.342 1.00 91.19 368 ASP A N 1
ATOM 3005 C CA . ASP A 1 368 ? -4.358 10.349 34.429 1.00 91.19 368 ASP A CA 1
ATOM 3006 C C . ASP A 1 368 ? -2.979 10.570 35.060 1.00 91.19 368 ASP A C 1
ATOM 3008 O O . ASP A 1 368 ? -2.010 10.912 34.375 1.00 91.19 368 ASP A O 1
ATOM 3012 N N . THR A 1 369 ? -2.887 10.320 36.362 1.00 91.75 369 THR A N 1
ATOM 3013 C CA . THR A 1 369 ? -1.608 10.135 37.057 1.00 91.75 369 THR A CA 1
ATOM 3014 C C . THR A 1 369 ? -0.991 8.778 36.703 1.00 91.75 369 THR A C 1
ATOM 3016 O O . THR A 1 369 ? -1.674 7.885 36.206 1.00 91.75 369 THR A O 1
ATOM 3019 N N . VAL A 1 370 ? 0.301 8.591 36.988 1.00 89.62 370 VAL A N 1
ATOM 3020 C CA . VAL A 1 370 ? 0.997 7.311 36.741 1.00 89.62 370 VAL A CA 1
ATOM 3021 C C . VAL A 1 370 ? 0.344 6.156 37.512 1.00 89.62 370 VAL A C 1
ATOM 3023 O O . VAL A 1 370 ? 0.151 5.081 36.953 1.00 89.62 370 VAL A O 1
ATOM 3026 N N . ALA A 1 371 ? -0.055 6.392 38.766 1.00 92.62 371 ALA A N 1
ATOM 3027 C CA . ALA A 1 371 ? -0.723 5.386 39.590 1.00 92.62 371 ALA A CA 1
ATOM 3028 C C . ALA A 1 371 ? -2.088 4.980 39.010 1.00 92.62 371 ALA A C 1
ATOM 3030 O O . ALA A 1 371 ? -2.374 3.792 38.893 1.00 92.62 371 ALA A O 1
ATOM 3031 N N . GLU A 1 372 ? -2.895 5.953 38.572 1.00 93.69 372 GLU A N 1
ATOM 3032 C CA . GLU A 1 372 ? -4.186 5.684 37.924 1.00 93.69 372 GLU A CA 1
ATOM 3033 C C . GLU A 1 372 ? -4.006 4.911 36.613 1.00 93.69 372 GLU A C 1
ATOM 3035 O O . GLU A 1 372 ? -4.750 3.972 36.349 1.00 93.69 372 GLU A O 1
ATOM 3040 N N . GLN A 1 373 ? -3.010 5.261 35.790 1.00 92.81 373 GLN A N 1
ATOM 3041 C CA . GLN A 1 373 ? -2.719 4.504 34.566 1.00 92.81 373 GLN A CA 1
ATOM 3042 C C . GLN A 1 373 ? -2.357 3.050 34.884 1.00 92.81 373 GLN A C 1
ATOM 3044 O O . GLN A 1 373 ? -2.897 2.142 34.252 1.00 92.81 373 GLN A O 1
ATOM 3049 N N . ALA A 1 374 ? -1.493 2.825 35.878 1.00 92.94 374 ALA A N 1
ATOM 3050 C CA . ALA A 1 374 ? -1.097 1.486 36.304 1.00 92.94 374 ALA A CA 1
ATOM 3051 C C . ALA A 1 374 ? -2.295 0.664 36.811 1.00 92.94 374 ALA A C 1
ATOM 3053 O O . ALA A 1 374 ? -2.473 -0.479 36.395 1.00 92.94 374 ALA A O 1
ATOM 3054 N N . GLU A 1 375 ? -3.158 1.248 37.645 1.00 95.31 375 GLU A N 1
ATOM 3055 C CA . GLU A 1 375 ? -4.367 0.586 38.152 1.00 95.31 375 GLU A CA 1
ATOM 3056 C C . GLU A 1 375 ? -5.317 0.184 37.014 1.00 95.31 375 GLU A C 1
ATOM 3058 O O . GLU A 1 375 ? -5.775 -0.961 36.944 1.00 95.31 375 GLU A O 1
ATOM 3063 N N . LYS A 1 376 ? -5.561 1.098 36.067 1.00 95.44 376 LYS A N 1
ATOM 3064 C CA . LYS A 1 376 ? -6.395 0.830 34.889 1.00 95.44 376 LYS A CA 1
ATOM 3065 C C . LYS A 1 376 ? -5.815 -0.286 34.017 1.00 95.44 376 LYS A C 1
ATOM 3067 O O . LYS A 1 376 ? -6.565 -1.144 33.545 1.00 95.44 376 LYS A O 1
ATOM 3072 N N . TRP A 1 377 ? -4.494 -0.312 33.832 1.00 95.06 377 TRP A N 1
ATOM 3073 C CA . TRP A 1 377 ? -3.811 -1.387 33.110 1.00 95.06 377 TRP A CA 1
ATOM 3074 C C . TRP A 1 377 ? -3.931 -2.732 33.818 1.00 95.06 377 TRP A C 1
ATOM 3076 O O . TRP A 1 377 ? -4.258 -3.723 33.166 1.00 95.06 377 TRP A O 1
ATOM 3086 N N . ILE A 1 378 ? -3.735 -2.777 35.138 1.00 95.44 378 ILE A N 1
ATOM 3087 C CA . ILE A 1 378 ? -3.911 -3.996 35.938 1.00 95.44 378 ILE A CA 1
ATOM 3088 C C . ILE A 1 378 ? -5.338 -4.531 35.779 1.00 95.44 378 ILE A C 1
ATOM 3090 O O . ILE A 1 378 ? -5.518 -5.719 35.509 1.00 95.44 378 ILE A O 1
ATOM 3094 N N . ALA A 1 379 ? -6.349 -3.663 35.865 1.00 96.00 379 ALA A N 1
ATOM 3095 C CA . ALA A 1 379 ? -7.745 -4.058 35.701 1.00 96.00 379 ALA A CA 1
ATOM 3096 C C . ALA A 1 379 ? -8.058 -4.573 34.282 1.00 96.00 379 ALA A C 1
ATOM 3098 O O . ALA A 1 379 ? -8.806 -5.536 34.108 1.00 96.00 379 ALA A O 1
ATOM 3099 N N . PHE A 1 380 ? -7.471 -3.980 33.240 1.00 95.38 380 PHE A N 1
ATOM 3100 C CA . PHE A 1 380 ? -7.615 -4.513 31.885 1.00 95.38 380 PHE A CA 1
ATOM 3101 C C . PHE A 1 380 ? -6.922 -5.872 31.727 1.00 95.38 380 PHE A C 1
ATOM 3103 O O . PHE A 1 380 ? -7.504 -6.816 31.189 1.00 95.38 380 PHE A O 1
ATOM 3110 N N . MET A 1 381 ? -5.698 -6.005 32.241 1.00 93.00 381 MET A N 1
ATOM 3111 C CA . MET A 1 381 ? -4.937 -7.251 32.176 1.00 93.00 381 MET A CA 1
ATOM 3112 C C . MET A 1 381 ? -5.559 -8.384 32.998 1.00 93.00 381 MET A C 1
ATOM 3114 O O . MET A 1 381 ? -5.342 -9.548 32.660 1.00 93.00 381 MET A O 1
ATOM 3118 N N . SER A 1 382 ? -6.349 -8.082 34.027 1.00 94.44 382 SER A N 1
ATOM 3119 C CA . SER A 1 382 ? -7.097 -9.085 34.794 1.00 94.44 382 SER A CA 1
ATOM 3120 C C . SER A 1 382 ? -8.403 -9.530 34.121 1.00 94.44 382 SER A C 1
ATOM 3122 O O . SER A 1 382 ? -9.052 -10.453 34.604 1.00 94.44 382 SER A O 1
ATOM 3124 N N . GLY A 1 383 ? -8.785 -8.924 32.988 1.00 93.06 383 GLY A N 1
ATOM 3125 C CA . GLY A 1 383 ? -10.011 -9.264 32.256 1.00 93.06 383 GLY A CA 1
ATOM 3126 C C . GLY A 1 383 ? -11.266 -8.533 32.747 1.00 93.06 383 GLY A C 1
ATOM 3127 O O . GLY A 1 383 ? -12.385 -8.925 32.401 1.00 93.06 383 GLY A O 1
ATOM 3128 N N . ALA A 1 384 ? -11.112 -7.458 33.529 1.00 95.62 384 ALA A N 1
ATOM 3129 C CA . ALA A 1 384 ? -12.244 -6.641 33.968 1.00 95.62 384 ALA A CA 1
ATOM 3130 C C . ALA A 1 384 ? -12.867 -5.809 32.830 1.00 95.62 384 ALA A C 1
ATOM 3132 O O . ALA A 1 384 ? -14.005 -5.364 32.961 1.00 95.62 384 ALA A O 1
ATOM 3133 N N . TYR A 1 385 ? -12.153 -5.626 31.714 1.00 96.88 385 TYR A N 1
ATOM 3134 C CA . TYR A 1 385 ? -12.598 -4.831 30.568 1.00 96.88 385 TYR A CA 1
ATOM 3135 C C . TYR A 1 385 ? -12.422 -5.582 29.246 1.00 96.88 385 TYR A C 1
ATOM 3137 O O . TYR A 1 385 ? -11.473 -6.342 29.055 1.00 96.88 385 TYR A O 1
ATOM 3145 N N . ASP A 1 386 ? -13.347 -5.343 28.321 1.00 96.12 386 ASP A N 1
ATOM 3146 C CA . ASP A 1 386 ? -13.389 -5.937 26.989 1.00 96.12 386 ASP A CA 1
ATOM 3147 C C . ASP A 1 386 ? -12.467 -5.210 25.999 1.00 96.12 386 ASP A C 1
ATOM 3149 O O . ASP A 1 386 ? -11.923 -5.848 25.092 1.00 96.12 386 ASP A O 1
ATOM 3153 N N . ALA A 1 387 ? -12.268 -3.900 26.169 1.00 96.88 387 ALA A N 1
ATOM 3154 C CA . ALA A 1 387 ? -11.397 -3.079 25.332 1.00 96.88 387 ALA A CA 1
ATOM 3155 C C . ALA A 1 387 ? -10.828 -1.874 26.099 1.00 96.88 387 ALA A C 1
ATOM 3157 O O . ALA A 1 387 ? -11.406 -1.415 27.088 1.00 96.88 387 ALA A O 1
ATOM 3158 N N . VAL A 1 388 ? -9.716 -1.337 25.596 1.00 97.44 388 VAL A N 1
ATOM 3159 C CA . VAL A 1 388 ? -9.100 -0.095 26.085 1.00 97.44 388 VAL A CA 1
ATOM 3160 C C . VAL A 1 388 ? -9.155 0.975 25.006 1.00 97.44 388 VAL A C 1
ATOM 3162 O O . VAL A 1 388 ? -8.865 0.703 23.844 1.00 97.44 388 VAL A O 1
ATOM 3165 N N . ILE A 1 389 ? -9.442 2.209 25.410 1.00 97.94 389 ILE A N 1
ATOM 3166 C CA . ILE A 1 389 ? -9.155 3.415 24.634 1.00 97.94 389 ILE A CA 1
ATOM 3167 C C . ILE A 1 389 ? -7.959 4.101 25.293 1.00 97.94 389 ILE A C 1
ATOM 3169 O O . ILE A 1 389 ? -8.052 4.565 26.427 1.00 97.94 389 ILE A O 1
ATOM 3173 N N . LEU A 1 390 ? -6.833 4.158 24.594 1.00 97.12 390 LEU A N 1
ATOM 3174 C CA . LEU A 1 390 ? -5.592 4.750 25.078 1.00 97.12 390 LEU A CA 1
ATOM 3175 C C . LEU A 1 390 ? -5.388 6.115 24.422 1.00 97.12 390 LEU A C 1
ATOM 3177 O O . LEU A 1 390 ? -5.403 6.235 23.195 1.00 97.12 390 LEU A O 1
ATOM 3181 N N . THR A 1 391 ? -5.179 7.161 25.219 1.00 95.94 391 THR A N 1
ATOM 3182 C CA . THR A 1 391 ? -4.793 8.455 24.650 1.00 95.94 391 THR A CA 1
ATOM 3183 C C . THR A 1 391 ? -3.365 8.386 24.116 1.00 95.94 391 THR A C 1
ATOM 3185 O O . THR A 1 391 ? -2.473 7.816 24.743 1.00 95.94 391 THR A O 1
ATOM 3188 N N . ARG A 1 392 ? -3.119 9.001 22.955 1.00 93.56 392 ARG A N 1
ATOM 3189 C CA . ARG A 1 392 ? -1.787 9.039 22.331 1.00 93.56 392 ARG A CA 1
ATOM 3190 C C . ARG A 1 392 ? -0.712 9.573 23.283 1.00 93.56 392 ARG A C 1
ATOM 3192 O O . ARG A 1 392 ? 0.397 9.059 23.289 1.00 93.56 392 ARG A O 1
ATOM 3199 N N . ASP A 1 393 ? -1.050 10.561 24.107 1.00 87.94 393 ASP A N 1
ATOM 3200 C CA . ASP A 1 393 ? -0.103 11.192 25.037 1.00 87.94 393 ASP A CA 1
ATOM 3201 C C . ASP A 1 393 ? 0.278 10.277 26.215 1.00 87.94 393 ASP A C 1
ATOM 3203 O O . ASP A 1 393 ? 1.295 10.501 26.872 1.00 87.94 393 ASP A O 1
ATOM 3207 N N . ALA A 1 394 ? -0.523 9.241 26.486 1.00 88.94 394 ALA A N 1
ATOM 3208 C CA . ALA A 1 394 ? -0.205 8.221 27.476 1.00 88.94 394 ALA A CA 1
ATOM 3209 C C . ALA A 1 394 ? 0.629 7.069 26.899 1.00 88.94 394 ALA A C 1
ATOM 3211 O O . ALA A 1 394 ? 1.324 6.423 27.670 1.00 88.94 394 ALA A O 1
ATOM 3212 N N . LEU A 1 395 ? 0.634 6.853 25.577 1.00 87.81 395 LEU A N 1
ATOM 3213 C CA . LEU A 1 395 ? 1.333 5.739 24.915 1.00 87.81 395 LEU A CA 1
ATOM 3214 C C . LEU A 1 395 ? 2.832 5.606 25.270 1.00 87.81 395 LEU A C 1
ATOM 3216 O O . LEU A 1 395 ? 3.278 4.485 25.474 1.00 87.81 395 LEU A O 1
ATOM 3220 N N . PRO A 1 396 ? 3.636 6.682 25.405 1.00 84.19 396 PRO A N 1
ATOM 3221 C CA . PRO A 1 396 ? 5.043 6.533 25.799 1.00 84.19 396 PRO A CA 1
ATOM 3222 C C . PRO A 1 396 ? 5.247 6.051 27.245 1.00 84.19 396 PRO A C 1
ATOM 3224 O O . PRO A 1 396 ? 6.376 5.791 27.645 1.00 84.19 396 PRO A O 1
ATOM 3227 N N . ARG A 1 397 ? 4.182 6.025 28.057 1.00 71.19 397 ARG A N 1
ATOM 3228 C CA . ARG A 1 397 ? 4.207 5.718 29.496 1.00 71.19 397 ARG A CA 1
ATOM 3229 C C . ARG A 1 397 ? 3.602 4.348 29.819 1.00 71.19 397 ARG A C 1
ATOM 3231 O O . ARG A 1 397 ? 3.418 4.053 30.999 1.00 71.19 397 ARG A O 1
ATOM 3238 N N . THR A 1 398 ? 3.237 3.574 28.796 1.00 63.06 398 THR A N 1
ATOM 3239 C CA . THR A 1 398 ? 2.558 2.274 28.916 1.00 63.06 398 THR A CA 1
ATOM 3240 C C . THR A 1 398 ? 3.475 1.102 28.670 1.00 63.06 398 THR A C 1
ATOM 3242 O O . THR A 1 398 ? 4.312 1.223 27.748 1.00 63.06 398 THR A O 1
#

Radius of gyration: 32.16 Å; chains: 1; bounding box: 74×81×76 Å

pLDDT: mean 91.14, std 6.0, range [61.34, 98.0]